Protein AF-A0A5E4SI99-F1 (afdb_monomer_lite)

Foldseek 3Di:
DWDPPDVPDTDDDPCVDPVDDDDDLVNLDVVVLADEQEPPRAQADPVRAGPVCSLCVVLVNNVDDQDDFPPVDDPNVRSVVRNVCCCPDPVVVVSVVSQQRYWYWAFDLLDLVCLCVVCVCQCPPPHPCPVPVVVVVVVSVVSNVSRCPVVPPDDGGIDIDGNVVSVVVSVLQLLQDDLQLLVLLQFQKFWFDDPNAIAIGGDDCDPQQSVLSVLQSVLLSVLCVVLVCRDLLSQLLLQLQQCVLQVNNNFQFPPDPPFLQPPQFFGASNGQGAPVLLLVLCVVVVCVVVQDPQLVVQSVVLVVVCVVPSVCSCVRNPCVSSVNDPVSVQLSVLRGLHDVVGDPSNSNNRNNSSSVLLVVLVLVVLSPDPWDKDKDWDWHWHPQDPVHNPPDTGTDIDIFIDTLSSVLSSCSSQPNVCRVPVPDDDGCVRRSRRSSQSSSLSSHQWFHQDPVGDSHHRGGPPTDGPVCDPPPPPD

Structure (mmCIF, N/CA/C/O backbone):
data_AF-A0A5E4SI99-F1
#
_entry.id   AF-A0A5E4SI99-F1
#
loop_
_atom_site.group_PDB
_atom_site.id
_atom_site.type_symbol
_atom_site.label_atom_id
_atom_site.label_alt_id
_atom_site.label_comp_id
_atom_site.label_asym_id
_atom_site.label_entity_id
_atom_site.label_seq_id
_atom_site.pdbx_PDB_ins_code
_atom_site.Cartn_x
_atom_site.Cartn_y
_atom_site.Cartn_z
_atom_site.occupancy
_atom_site.B_iso_or_equiv
_atom_site.auth_seq_id
_atom_site.auth_comp_id
_atom_site.auth_asym_id
_atom_site.auth_atom_id
_atom_site.pdbx_PDB_model_num
ATOM 1 N N . MET A 1 1 ? -15.880 9.706 -14.611 1.00 56.34 1 MET A N 1
ATOM 2 C CA . MET A 1 1 ? -16.897 8.633 -14.631 1.00 56.34 1 MET A CA 1
ATOM 3 C C . MET A 1 1 ? -18.238 9.304 -14.860 1.00 56.34 1 MET A C 1
ATOM 5 O O . MET A 1 1 ? -18.517 10.256 -14.142 1.00 56.34 1 MET A O 1
ATOM 9 N N . ALA A 1 2 ? -18.993 8.900 -15.881 1.00 74.38 2 ALA A N 1
ATOM 10 C CA . ALA A 1 2 ? -20.327 9.442 -16.121 1.00 74.38 2 ALA A CA 1
ATOM 11 C C . ALA A 1 2 ? -21.314 8.817 -15.119 1.00 74.38 2 ALA A C 1
ATOM 13 O O . ALA A 1 2 ? -21.260 7.611 -14.881 1.00 74.38 2 ALA A O 1
ATOM 14 N N . VAL A 1 3 ? -22.163 9.634 -14.501 1.00 81.94 3 VAL A N 1
ATOM 15 C CA . VAL A 1 3 ? -23.162 9.224 -13.508 1.00 81.94 3 VAL A CA 1
ATOM 16 C C . VAL A 1 3 ? -24.544 9.388 -14.124 1.00 81.94 3 VAL A C 1
ATOM 18 O O . VAL A 1 3 ? -24.869 10.451 -14.656 1.00 81.94 3 VAL A O 1
ATOM 21 N N . THR A 1 4 ? -25.355 8.336 -14.060 1.00 85.75 4 THR A N 1
ATOM 22 C CA . THR A 1 4 ? -26.768 8.401 -14.440 1.00 85.75 4 THR A CA 1
ATOM 23 C C . THR A 1 4 ? -27.537 9.094 -13.322 1.00 85.75 4 THR A C 1
ATOM 25 O O . THR A 1 4 ? -27.595 8.566 -12.214 1.00 85.75 4 THR A O 1
ATOM 28 N N . PHE A 1 5 ? -28.102 10.269 -13.593 1.00 86.00 5 PHE A N 1
ATOM 29 C CA . PHE A 1 5 ? -28.904 11.018 -12.612 1.00 86.00 5 PHE A CA 1
ATOM 30 C C . PHE A 1 5 ? -30.402 11.009 -12.943 1.00 86.00 5 PHE A C 1
ATOM 32 O O . PHE A 1 5 ? -31.220 11.258 -12.066 1.00 86.00 5 PHE A O 1
ATOM 39 N N . GLU A 1 6 ? -30.764 10.644 -14.176 1.00 86.19 6 GLU A N 1
ATOM 40 C CA . GLU A 1 6 ? -32.136 10.390 -14.624 1.00 86.19 6 GLU A CA 1
ATOM 41 C C . GLU A 1 6 ? -32.135 9.260 -15.672 1.00 86.19 6 GLU A C 1
ATOM 43 O O . GLU A 1 6 ? -31.111 9.043 -16.332 1.00 86.19 6 GLU A O 1
ATOM 48 N N . PRO A 1 7 ? -33.254 8.536 -15.873 1.00 88.56 7 PRO A N 1
ATOM 49 C CA . PRO A 1 7 ? -33.354 7.524 -16.922 1.00 88.56 7 PRO A CA 1
ATOM 50 C C . PRO A 1 7 ? -32.928 8.076 -18.290 1.00 88.56 7 PRO A C 1
ATOM 52 O O . PRO A 1 7 ? -33.477 9.059 -18.780 1.00 88.56 7 PRO A O 1
ATOM 55 N N . GLY A 1 8 ? -31.915 7.455 -18.897 1.00 90.69 8 GLY A N 1
ATOM 56 C CA . GLY A 1 8 ? -31.376 7.863 -20.199 1.00 90.69 8 GLY A CA 1
ATOM 57 C C . GLY A 1 8 ? -30.475 9.105 -20.191 1.00 90.69 8 GLY A C 1
ATOM 58 O O . GLY A 1 8 ? -29.928 9.437 -21.241 1.00 90.69 8 GLY A O 1
ATOM 59 N N . LYS A 1 9 ? -30.262 9.771 -19.046 1.00 88.88 9 LYS A N 1
ATOM 60 C CA . LYS A 1 9 ? -29.365 10.932 -18.936 1.00 88.88 9 LYS A CA 1
ATOM 61 C C . LYS A 1 9 ? -28.139 10.613 -18.093 1.00 88.88 9 LYS A C 1
ATOM 63 O O . LYS A 1 9 ? -28.236 10.143 -16.960 1.00 88.88 9 LYS A O 1
ATOM 68 N N . GLN A 1 10 ? -26.974 10.926 -18.647 1.00 90.06 10 GLN A N 1
ATOM 69 C CA . GLN A 1 10 ? -25.686 10.819 -17.974 1.00 90.06 10 GLN A CA 1
ATOM 70 C C . GLN A 1 10 ? -25.049 12.201 -17.853 1.00 90.06 10 GLN A C 1
ATOM 72 O O . GLN A 1 10 ? -25.151 13.022 -18.761 1.00 90.06 10 GLN A O 1
ATOM 77 N N . GLY A 1 11 ? -24.385 12.450 -16.730 1.00 86.50 11 GLY A N 1
ATOM 78 C CA . GLY A 1 11 ? -23.632 13.674 -16.477 1.00 86.50 11 GLY A CA 1
ATOM 79 C C . GLY A 1 11 ? -22.288 13.376 -15.828 1.00 86.50 11 GLY A C 1
ATOM 80 O O . GLY A 1 11 ? -21.990 12.237 -15.470 1.00 86.50 11 GLY A O 1
ATOM 81 N N . TYR A 1 12 ? -21.469 14.405 -15.659 1.00 83.81 12 TYR A N 1
ATOM 82 C CA . TYR A 1 12 ? -20.240 14.329 -14.876 1.00 83.81 12 TYR A CA 1
ATOM 83 C C . TYR A 1 12 ? -20.413 15.181 -13.625 1.00 83.81 12 TYR A C 1
ATOM 85 O O . TYR A 1 12 ? -20.911 16.301 -13.705 1.00 83.81 12 TYR A O 1
ATOM 93 N N . ILE A 1 13 ? -20.011 14.644 -12.475 1.00 79.75 13 ILE A N 1
ATOM 94 C CA . ILE A 1 13 ? -19.965 15.409 -11.229 1.00 79.75 13 ILE A CA 1
ATOM 95 C C . ILE A 1 13 ? -18.580 16.041 -11.136 1.00 79.75 13 ILE A C 1
ATOM 97 O O . ILE A 1 13 ? -17.573 15.328 -11.101 1.00 79.75 13 ILE A O 1
ATOM 101 N N . ASP A 1 14 ? -18.533 17.368 -11.093 1.00 82.75 14 ASP A N 1
ATOM 102 C CA . ASP A 1 14 ? -17.313 18.100 -10.781 1.00 82.75 14 ASP A CA 1
ATOM 103 C C . ASP A 1 14 ? -17.049 18.046 -9.274 1.00 82.75 14 ASP A C 1
ATOM 105 O O . ASP A 1 14 ? -17.564 18.860 -8.516 1.00 82.75 14 ASP A O 1
ATOM 109 N N . LEU A 1 15 ? -16.227 17.083 -8.847 1.00 81.44 15 LEU A N 1
ATOM 110 C CA . LEU A 1 15 ? -15.822 16.903 -7.447 1.00 81.44 15 LEU A CA 1
ATOM 111 C C . LEU A 1 15 ? -14.993 18.073 -6.878 1.00 81.44 15 LEU A C 1
ATOM 113 O O . LEU A 1 15 ? -14.707 18.085 -5.677 1.00 81.44 15 LEU A O 1
ATOM 117 N N . SER A 1 16 ? -14.560 19.017 -7.721 1.00 82.75 16 SER A N 1
ATOM 118 C CA . SER A 1 16 ? -13.830 20.215 -7.296 1.00 82.75 16 SER A CA 1
ATOM 119 C C . SER A 1 16 ? -14.740 21.379 -6.909 1.00 82.75 16 SER A C 1
ATOM 121 O O . SER A 1 16 ? -14.257 22.318 -6.286 1.00 82.75 16 SER A O 1
ATOM 123 N N . ASN A 1 17 ? -16.039 21.289 -7.203 1.00 87.25 17 ASN A N 1
ATOM 124 C CA . ASN A 1 17 ? -17.019 22.301 -6.834 1.00 87.25 17 ASN A CA 1
ATOM 125 C C . ASN A 1 17 ? -17.084 22.489 -5.305 1.00 87.25 17 ASN A C 1
ATOM 127 O O . ASN A 1 17 ? -17.250 21.518 -4.564 1.00 87.25 17 ASN A O 1
ATOM 131 N N . ASP A 1 18 ? -17.003 23.737 -4.839 1.00 88.19 18 ASP A N 1
ATOM 132 C CA . ASP A 1 18 ? -16.989 24.086 -3.410 1.00 88.19 18 ASP A CA 1
ATOM 133 C C . ASP A 1 18 ? -18.282 23.712 -2.664 1.00 88.19 18 ASP A C 1
ATOM 135 O O . ASP A 1 18 ? -18.266 23.544 -1.446 1.00 88.19 18 ASP A O 1
ATOM 139 N N . ALA A 1 19 ? -19.399 23.523 -3.376 1.00 89.38 19 ALA A N 1
ATOM 140 C CA . ALA A 1 19 ? -20.649 23.041 -2.789 1.00 89.38 19 ALA A CA 1
ATOM 141 C C . ALA A 1 19 ? -20.588 21.558 -2.373 1.00 89.38 19 ALA A C 1
ATOM 143 O O . ALA A 1 19 ? -21.457 21.082 -1.639 1.00 89.38 19 ALA A O 1
ATOM 144 N N . ILE A 1 20 ? -19.588 20.801 -2.841 1.00 86.56 20 ILE A N 1
ATOM 145 C CA . ILE A 1 20 ? -19.431 19.388 -2.496 1.00 86.56 20 ILE A CA 1
ATOM 146 C C . ILE A 1 20 ? -18.735 19.263 -1.144 1.00 86.56 20 ILE A C 1
ATOM 148 O O . ILE A 1 20 ? -17.537 19.514 -0.998 1.00 86.56 20 ILE A O 1
ATOM 152 N N . VAL A 1 21 ? -19.489 18.782 -0.157 1.00 87.44 21 VAL A N 1
ATOM 153 C CA . VAL A 1 21 ? -18.968 18.463 1.173 1.00 87.44 21 VAL A CA 1
ATOM 154 C C . VAL A 1 21 ? -18.082 17.220 1.093 1.00 87.44 21 VAL A C 1
ATOM 156 O O . VAL A 1 21 ? -18.522 16.138 0.699 1.00 87.44 21 VAL A O 1
ATOM 159 N N . LYS A 1 22 ? -16.817 17.371 1.488 1.00 85.25 22 LYS A N 1
ATOM 160 C CA . LYS A 1 22 ? -15.833 16.285 1.545 1.00 85.25 22 LYS A CA 1
ATOM 161 C C . LYS A 1 22 ? -15.785 15.760 2.972 1.00 85.25 22 LYS A C 1
ATOM 163 O O . LYS A 1 22 ? -15.339 16.466 3.868 1.00 85.25 22 LYS A O 1
ATOM 168 N N . LEU A 1 23 ? -16.258 14.534 3.160 1.00 86.00 23 LEU A N 1
ATOM 169 C CA . LEU A 1 23 ? -16.255 13.852 4.450 1.00 86.00 23 LEU A CA 1
ATOM 170 C C . LEU A 1 23 ? -15.197 12.751 4.455 1.00 86.00 23 LEU A C 1
ATOM 172 O O . LEU A 1 23 ? -14.901 12.132 3.431 1.00 86.00 23 LEU A O 1
ATOM 176 N N . SER A 1 24 ? -14.650 12.507 5.630 1.00 83.75 24 SER A N 1
ATOM 177 C CA . SER A 1 24 ? -13.758 11.410 5.957 1.00 83.75 24 SER A CA 1
ATOM 178 C C . SER A 1 24 ? -14.456 10.413 6.884 1.00 83.75 24 SER A C 1
ATOM 180 O O . SER A 1 24 ? -15.499 10.697 7.474 1.00 83.75 24 SER A O 1
ATOM 182 N N . ASP A 1 25 ? -13.836 9.251 7.078 1.00 81.12 25 ASP A N 1
ATOM 183 C CA . ASP A 1 25 ? -14.278 8.269 8.078 1.00 81.12 25 ASP A CA 1
ATOM 184 C C . ASP A 1 25 ? -14.281 8.849 9.514 1.00 81.12 25 ASP A C 1
ATOM 186 O O . ASP A 1 25 ? -14.981 8.338 10.386 1.00 81.12 25 ASP A O 1
ATOM 190 N N . ALA A 1 26 ? -13.537 9.937 9.770 1.00 82.19 26 ALA A N 1
ATOM 191 C CA . ALA A 1 26 ? -13.508 10.621 11.064 1.00 82.19 26 ALA A CA 1
ATOM 192 C C . ALA A 1 26 ? -14.711 11.556 11.297 1.00 82.19 26 ALA A C 1
ATOM 194 O O . ALA A 1 26 ? -14.928 11.993 12.427 1.00 82.19 26 ALA A O 1
ATOM 195 N N . ASP A 1 27 ? -15.502 11.840 10.258 1.00 86.06 27 ASP A N 1
ATOM 196 C CA . ASP A 1 27 ? -16.696 12.687 10.350 1.00 86.06 27 ASP A CA 1
ATOM 197 C C . ASP A 1 27 ? -17.957 11.892 10.724 1.00 86.06 27 ASP A C 1
ATOM 199 O O . ASP A 1 27 ? -19.006 12.480 10.978 1.00 86.06 27 ASP A O 1
ATOM 203 N N . PHE A 1 28 ? -17.861 10.557 10.776 1.00 87.19 28 PHE A N 1
ATOM 204 C CA . PHE A 1 28 ? -18.950 9.640 11.135 1.00 87.19 28 PHE A CA 1
ATOM 205 C C . PHE A 1 28 ? -20.286 9.954 10.429 1.00 87.19 28 PHE A C 1
ATOM 207 O O . PHE A 1 28 ? -21.311 10.142 11.091 1.00 87.19 28 PHE A O 1
ATOM 214 N N . PRO A 1 29 ? -20.309 10.018 9.083 1.00 86.38 29 PRO A N 1
ATOM 215 C CA . PRO A 1 29 ? -21.502 10.420 8.352 1.00 86.38 29 PRO A CA 1
ATOM 216 C C . PRO A 1 29 ? -22.677 9.466 8.566 1.00 86.38 29 PRO A C 1
ATOM 218 O O . PRO A 1 29 ? -22.523 8.241 8.507 1.00 86.38 29 PRO A O 1
ATOM 221 N N . SER A 1 30 ? -23.880 10.029 8.701 1.00 83.50 30 SER A N 1
ATOM 222 C CA . SER A 1 30 ? -25.098 9.266 8.995 1.00 83.50 30 SER A CA 1
ATOM 223 C C . SER A 1 30 ? -25.461 8.220 7.944 1.00 83.50 30 SER A C 1
ATOM 225 O O . SER A 1 30 ? -25.942 7.136 8.273 1.00 83.50 30 SER A O 1
ATOM 227 N N . PHE A 1 31 ? -25.132 8.483 6.679 1.00 83.38 31 PHE A N 1
ATOM 228 C CA . PHE A 1 31 ? -25.323 7.534 5.582 1.00 83.38 31 PHE A CA 1
ATOM 229 C C . PHE A 1 31 ? -24.364 6.326 5.632 1.00 83.38 31 PHE A C 1
ATOM 231 O O . PHE A 1 31 ? -24.532 5.387 4.859 1.00 83.38 31 PHE A O 1
ATOM 238 N N . THR A 1 32 ? -23.378 6.314 6.541 1.00 82.00 32 THR A N 1
ATOM 239 C CA . THR A 1 32 ? -22.450 5.184 6.771 1.00 82.00 32 THR A CA 1
ATOM 240 C C . THR A 1 32 ? -22.740 4.408 8.057 1.00 82.00 32 THR A C 1
ATOM 242 O O . THR A 1 32 ? -21.857 3.743 8.599 1.00 82.00 32 THR A O 1
ATOM 245 N N . HIS A 1 33 ? -23.997 4.451 8.513 1.00 84.50 33 HIS A N 1
ATOM 246 C CA . HIS A 1 33 ? -24.522 3.775 9.708 1.00 84.50 33 HIS A CA 1
ATOM 247 C C . HIS A 1 33 ? -24.153 4.413 11.052 1.00 84.50 33 HIS A C 1
ATOM 249 O O . HIS A 1 33 ? -24.565 3.892 12.085 1.00 84.50 33 HIS A O 1
ATOM 255 N N . TRP A 1 34 ? -23.409 5.520 11.067 1.00 91.56 34 TRP A N 1
ATOM 256 C CA . TRP A 1 34 ? -23.101 6.231 12.305 1.00 91.56 34 TRP A CA 1
ATOM 257 C C . TRP A 1 34 ? -24.245 7.162 12.719 1.00 91.56 34 TRP A C 1
ATOM 259 O O . TRP A 1 34 ? -24.844 7.826 11.884 1.00 91.56 34 TRP A O 1
ATOM 269 N N . ARG A 1 35 ? -24.567 7.253 14.007 1.00 90.69 35 ARG A N 1
ATOM 270 C CA . ARG A 1 35 ? -25.571 8.199 14.509 1.00 90.69 35 ARG A CA 1
ATOM 271 C C . ARG A 1 35 ? -25.126 8.782 15.835 1.00 90.69 35 ARG A C 1
ATOM 273 O O . ARG A 1 35 ? -25.017 8.059 16.821 1.00 90.69 35 ARG A O 1
ATOM 280 N N . THR A 1 36 ? -24.909 10.089 15.868 1.00 89.00 36 THR A N 1
ATOM 281 C CA . THR A 1 36 ? -24.591 10.788 17.113 1.00 89.00 36 THR A CA 1
ATOM 282 C C . THR A 1 36 ? -25.842 10.932 17.970 1.00 89.00 36 THR A C 1
ATOM 284 O O . THR A 1 36 ? -26.867 11.413 17.490 1.00 89.00 36 THR A O 1
ATOM 287 N N . ILE A 1 37 ? -25.748 10.516 19.232 1.00 87.19 37 ILE A N 1
ATOM 288 C CA . ILE A 1 37 ? -26.788 10.671 20.249 1.00 87.19 37 ILE A CA 1
ATOM 289 C C . ILE A 1 37 ? -26.203 11.511 21.378 1.00 87.19 37 ILE A C 1
ATOM 291 O O . ILE A 1 37 ? -25.378 11.017 22.142 1.00 87.19 37 ILE A O 1
ATOM 295 N N . SER A 1 38 ? -26.611 12.772 21.484 1.00 82.81 38 SER A N 1
ATOM 296 C CA . SER A 1 38 ? -26.180 13.640 22.582 1.00 82.81 38 SER A CA 1
ATOM 297 C C . SER A 1 38 ? -27.016 13.403 23.839 1.00 82.81 38 SER A C 1
ATOM 299 O O . SER A 1 38 ? -28.192 13.044 23.769 1.00 82.81 38 SER A O 1
ATOM 301 N N . GLU A 1 39 ? -26.406 13.618 25.003 1.00 71.19 39 GLU A N 1
ATOM 302 C CA . GLU A 1 39 ? -27.085 13.572 26.300 1.00 71.19 39 GLU A CA 1
ATOM 303 C C . GLU A 1 39 ? -28.378 14.410 26.294 1.00 71.19 39 GLU A C 1
ATOM 305 O O . GLU A 1 39 ? -28.383 15.543 25.806 1.00 71.19 39 GLU A O 1
ATOM 310 N N . GLY A 1 40 ? -29.466 13.827 26.810 1.00 69.88 40 GLY A N 1
ATOM 311 C CA . GLY A 1 40 ? -30.825 14.383 26.765 1.00 69.88 40 GLY A CA 1
ATOM 312 C C . GLY A 1 40 ? -31.644 13.989 25.527 1.00 69.88 40 GLY A C 1
ATOM 313 O O . GLY A 1 40 ? -32.863 14.094 25.556 1.00 69.88 40 GLY A O 1
ATOM 314 N N . ALA A 1 41 ? -31.002 13.485 24.468 1.00 74.00 41 ALA A N 1
ATOM 315 C CA . ALA A 1 41 ? -31.654 12.950 23.265 1.00 74.00 41 ALA A CA 1
ATOM 316 C C . ALA A 1 41 ? -31.535 11.414 23.150 1.00 74.00 41 ALA A C 1
ATOM 318 O O . ALA A 1 41 ? -31.816 10.836 22.097 1.00 74.00 41 ALA A O 1
ATOM 319 N N . GLY A 1 42 ? -31.049 10.764 24.212 1.00 70.94 42 GLY A N 1
ATOM 320 C CA . GLY A 1 42 ? -30.937 9.311 24.327 1.00 70.94 42 GLY A CA 1
ATOM 321 C C . GLY A 1 42 ? -32.152 8.685 25.016 1.00 70.94 42 GLY A C 1
ATOM 322 O O . GLY A 1 42 ? -32.957 9.401 25.601 1.00 70.94 42 GLY A O 1
ATOM 323 N N . PRO A 1 43 ? -32.262 7.348 25.014 1.00 70.94 43 PRO A N 1
ATOM 324 C CA . PRO A 1 43 ? -33.420 6.628 25.537 1.00 70.94 43 PRO A CA 1
ATOM 325 C C . PRO A 1 43 ? -33.360 6.492 27.063 1.00 70.94 43 PRO A C 1
ATOM 327 O O . PRO A 1 43 ? -33.677 5.434 27.591 1.00 70.94 43 PRO A O 1
ATOM 330 N N . PHE A 1 44 ? -32.856 7.493 27.778 1.00 70.69 44 PHE A N 1
ATOM 331 C CA . PHE A 1 44 ? -32.712 7.450 29.230 1.00 70.69 44 PHE A CA 1
ATOM 332 C C . PHE A 1 44 ? -33.731 8.395 29.855 1.00 70.69 44 PHE A C 1
ATOM 334 O O . PHE A 1 44 ? -33.826 9.556 29.461 1.00 70.69 44 PHE A O 1
ATOM 341 N N . ASN A 1 45 ? -34.503 7.889 30.813 1.00 65.06 45 ASN A N 1
ATOM 342 C CA . ASN A 1 45 ? -35.516 8.664 31.512 1.00 65.06 45 ASN A CA 1
ATOM 343 C C . ASN A 1 45 ? -34.890 9.632 32.538 1.00 65.06 45 ASN A C 1
ATOM 345 O O . ASN A 1 45 ? -33.671 9.674 32.744 1.00 65.06 45 ASN A O 1
ATOM 349 N N . SER A 1 46 ? -35.753 10.389 33.222 1.00 58.09 46 SER A N 1
ATOM 350 C CA . SER A 1 46 ? -35.385 11.317 34.295 1.00 58.09 46 SER A CA 1
ATOM 351 C C . SER A 1 46 ? -34.642 10.671 35.451 1.00 58.09 46 SER A C 1
ATOM 353 O O . SER A 1 46 ? -34.102 11.419 36.245 1.00 58.09 46 SER A O 1
ATOM 355 N N . ASP A 1 47 ? -34.536 9.345 35.535 1.00 58.22 47 ASP A N 1
ATOM 356 C CA . ASP A 1 47 ? -33.904 8.615 36.641 1.00 58.22 47 ASP A CA 1
ATOM 357 C C . ASP A 1 47 ? -32.594 7.947 36.178 1.00 58.22 47 ASP A C 1
ATOM 359 O O . ASP A 1 47 ? -31.893 7.309 36.953 1.00 58.22 47 ASP A O 1
ATOM 363 N N . GLY A 1 48 ? -32.213 8.136 34.905 1.00 61.81 48 GLY A N 1
ATOM 364 C CA . GLY A 1 48 ? -31.020 7.532 34.301 1.00 61.81 48 GLY A CA 1
ATOM 365 C C . GLY A 1 48 ? -31.214 6.082 33.844 1.00 61.81 48 GLY A C 1
ATOM 366 O O . GLY A 1 48 ? -30.255 5.452 33.396 1.00 61.81 48 GLY A O 1
ATOM 367 N N . LEU A 1 49 ? -32.438 5.552 33.916 1.00 66.19 49 LEU A N 1
ATOM 368 C CA . LEU A 1 49 ? -32.788 4.222 33.425 1.00 66.19 49 LEU A CA 1
ATOM 369 C C . LEU A 1 49 ? -33.146 4.270 31.944 1.00 66.19 49 LEU A C 1
ATOM 371 O O . LEU A 1 49 ? -33.725 5.239 31.459 1.00 66.19 49 LEU A O 1
ATOM 375 N N . CYS A 1 50 ? -32.823 3.201 31.215 1.00 73.19 50 CYS A N 1
ATOM 376 C CA . CYS A 1 50 ? -33.193 3.108 29.809 1.00 73.19 50 CYS A CA 1
ATOM 377 C C . CYS A 1 50 ? -34.714 2.915 29.664 1.00 73.19 50 CYS A C 1
ATOM 379 O O . CYS A 1 50 ? -35.265 1.899 30.090 1.00 73.19 50 CYS A O 1
ATOM 381 N N . ASP A 1 51 ? -35.377 3.881 29.036 1.00 80.31 51 ASP A N 1
ATOM 382 C CA . ASP A 1 51 ? -36.746 3.786 28.551 1.00 80.31 51 ASP A CA 1
ATOM 383 C C . ASP A 1 51 ? -36.762 2.975 27.251 1.00 80.31 51 ASP A C 1
ATOM 385 O O . ASP A 1 51 ? -36.276 3.398 26.195 1.00 80.31 51 ASP A O 1
ATOM 389 N N . ILE A 1 52 ? -37.329 1.774 27.338 1.00 81.06 52 ILE A N 1
ATOM 390 C CA . ILE A 1 52 ? -37.361 0.849 26.214 1.00 81.06 52 ILE A CA 1
ATOM 391 C C . ILE A 1 52 ? -38.257 1.326 25.064 1.00 81.06 52 ILE A C 1
ATOM 393 O O . ILE A 1 52 ? -37.975 1.010 23.910 1.00 81.06 52 ILE A O 1
ATOM 397 N N . GLU A 1 53 ? -39.312 2.091 25.333 1.00 82.56 53 GLU A N 1
ATOM 398 C CA . GLU A 1 53 ? -40.228 2.548 24.286 1.00 82.56 53 GLU A CA 1
ATOM 399 C C . GLU A 1 53 ? -39.609 3.722 23.518 1.00 82.56 53 GLU A C 1
ATOM 401 O O . GLU A 1 53 ? -39.689 3.777 22.286 1.00 82.56 53 GLU A O 1
ATOM 406 N N . GLN A 1 54 ? -38.860 4.589 24.209 1.00 82.38 54 GLN A N 1
ATOM 407 C CA . GLN A 1 54 ? -37.996 5.571 23.547 1.00 82.38 54 GLN A CA 1
ATOM 408 C C . GLN A 1 54 ? -36.898 4.891 22.727 1.00 82.38 54 GLN A C 1
ATOM 410 O O . GLN A 1 54 ? -36.678 5.268 21.575 1.00 82.38 54 GLN A O 1
ATOM 415 N N . LEU A 1 55 ? -36.251 3.851 23.265 1.00 85.56 55 LEU A N 1
ATOM 416 C CA . LEU A 1 55 ? -35.240 3.083 22.535 1.00 85.56 55 LEU A CA 1
ATOM 417 C C . LEU A 1 55 ? -35.812 2.474 21.244 1.00 85.56 55 LEU A C 1
ATOM 419 O O . LEU A 1 55 ? -35.217 2.632 20.178 1.00 85.56 55 LEU A O 1
ATOM 423 N N . LYS A 1 56 ? -36.975 1.817 21.317 1.00 86.19 56 LYS A N 1
ATOM 424 C CA . LYS A 1 56 ? -37.686 1.261 20.152 1.00 86.19 56 LYS A CA 1
ATOM 425 C C . LYS A 1 56 ? -38.016 2.334 19.122 1.00 86.19 56 LYS A C 1
ATOM 427 O O . LYS A 1 56 ? -37.727 2.159 17.940 1.00 86.19 56 LYS A O 1
ATOM 432 N N . THR A 1 57 ? -38.555 3.465 19.572 1.00 85.56 57 THR A N 1
ATOM 433 C CA . THR A 1 57 ? -38.887 4.605 18.706 1.00 85.56 57 THR A CA 1
ATOM 434 C C . THR A 1 57 ? -37.645 5.133 17.992 1.00 85.56 57 THR A C 1
ATOM 436 O O . THR A 1 57 ? -37.656 5.320 16.776 1.00 85.56 57 THR A O 1
ATOM 439 N N . MET A 1 58 ? -36.534 5.305 18.716 1.00 84.12 58 MET A N 1
ATOM 440 C CA . MET A 1 58 ? -35.264 5.754 18.143 1.00 84.12 58 MET A CA 1
ATOM 441 C C . MET A 1 58 ? -34.723 4.799 17.076 1.00 84.12 58 MET A C 1
ATOM 443 O O . MET A 1 58 ? -34.091 5.262 16.125 1.00 84.12 58 MET A O 1
ATOM 447 N N . LEU A 1 59 ? -34.950 3.496 17.234 1.00 86.56 59 LEU A N 1
ATOM 448 C CA . LEU A 1 59 ? -34.503 2.444 16.317 1.00 86.56 59 LEU A CA 1
ATOM 449 C C . LEU A 1 59 ? -35.492 2.171 15.170 1.00 86.56 59 LEU A C 1
ATOM 451 O O . LEU A 1 59 ? -35.198 1.362 14.292 1.00 86.56 59 LEU A O 1
ATOM 455 N N . GLY A 1 60 ? -36.655 2.834 15.162 1.00 83.31 60 GLY A N 1
ATOM 456 C CA . GLY A 1 60 ? -37.714 2.579 14.186 1.00 83.31 60 GLY A CA 1
ATOM 457 C C . GLY A 1 60 ? -38.420 1.229 14.369 1.00 83.31 60 GLY A C 1
ATOM 458 O O . GLY A 1 60 ? -39.063 0.762 13.435 1.00 83.31 60 GLY A O 1
ATOM 459 N N . ASP A 1 61 ? -38.326 0.617 15.555 1.00 80.56 61 ASP A N 1
ATOM 460 C CA . ASP A 1 61 ? -38.972 -0.658 15.919 1.00 80.56 61 ASP A CA 1
ATOM 461 C C . ASP A 1 61 ? -40.197 -0.422 16.829 1.00 80.56 61 ASP A C 1
ATOM 463 O O . ASP A 1 61 ? -40.416 -1.091 17.840 1.00 80.56 61 ASP A O 1
ATOM 467 N N . ALA A 1 62 ? -40.998 0.596 16.497 1.00 63.03 62 ALA A N 1
ATOM 468 C CA . ALA A 1 62 ? -42.162 1.008 17.291 1.00 63.03 62 ALA A CA 1
ATOM 469 C C . ALA A 1 62 ? -43.300 -0.039 17.308 1.00 63.03 62 ALA A C 1
ATOM 471 O O . ALA A 1 62 ? -44.176 0.026 18.164 1.00 63.03 62 ALA A O 1
ATOM 472 N N . ASN A 1 63 ? -43.271 -1.021 16.397 1.00 61.44 63 ASN A N 1
ATOM 473 C CA . ASN A 1 63 ? -44.260 -2.102 16.303 1.00 61.44 63 ASN A CA 1
ATOM 474 C C . ASN A 1 63 ? -43.842 -3.379 17.061 1.00 61.44 63 ASN A C 1
ATOM 476 O O . ASN A 1 63 ? -44.538 -4.393 16.981 1.00 61.44 63 ASN A O 1
ATOM 480 N N . ALA A 1 64 ? -42.717 -3.368 17.785 1.00 61.66 64 ALA A N 1
ATOM 481 C CA . ALA A 1 64 ? -42.304 -4.503 18.600 1.00 61.66 64 ALA A CA 1
ATOM 482 C C . ALA A 1 64 ? -43.286 -4.741 19.756 1.00 61.66 64 ALA A C 1
ATOM 484 O O . ALA A 1 64 ? -43.433 -3.894 20.645 1.00 61.66 64 ALA A O 1
ATOM 485 N N . SER A 1 65 ? -43.896 -5.932 19.765 1.00 59.25 65 SER A N 1
ATOM 486 C CA . SER A 1 65 ? -44.793 -6.423 20.813 1.00 59.25 65 SER A CA 1
ATOM 487 C C . SER A 1 65 ? -44.240 -6.148 22.215 1.00 59.25 65 SER A C 1
ATOM 489 O O . SER A 1 65 ? -43.039 -6.271 22.484 1.00 59.25 65 SER A O 1
ATOM 491 N N . SER A 1 66 ? -45.121 -5.726 23.122 1.00 58.00 66 SER A N 1
ATOM 492 C CA . SER A 1 66 ? -44.765 -5.485 24.515 1.00 58.00 66 SER A CA 1
ATOM 493 C C . SER A 1 66 ? -44.310 -6.794 25.158 1.00 58.00 66 SER A C 1
ATOM 495 O O . SER A 1 66 ? -45.045 -7.776 25.215 1.00 58.00 66 SER A O 1
ATOM 497 N N . THR A 1 67 ? -43.074 -6.826 25.651 1.00 59.38 67 THR A N 1
ATOM 498 C CA . THR A 1 67 ? -42.641 -7.903 26.542 1.00 59.38 67 THR A CA 1
ATOM 499 C C . THR A 1 67 ? -43.386 -7.731 27.865 1.00 59.38 67 THR A C 1
ATOM 501 O O . THR A 1 67 ? -43.319 -6.653 28.466 1.00 59.38 67 THR A O 1
ATOM 504 N N . SER A 1 68 ? -44.119 -8.759 28.297 1.00 58.50 68 SER A N 1
ATOM 505 C CA . SER A 1 68 ? -44.858 -8.755 29.563 1.00 58.50 68 SER A CA 1
ATOM 506 C C . SER A 1 68 ? -43.908 -8.552 30.745 1.00 58.50 68 SER A C 1
ATOM 508 O O . SER A 1 68 ? -42.810 -9.115 30.769 1.00 58.50 68 SER A O 1
ATOM 510 N N . LEU A 1 69 ? -44.330 -7.742 31.717 1.00 60.44 69 LEU A N 1
ATOM 511 C CA . LEU A 1 69 ? -43.599 -7.565 32.967 1.00 60.44 69 LEU A CA 1
ATOM 512 C C . LEU A 1 69 ? -43.703 -8.851 33.794 1.00 60.44 69 LEU A C 1
ATOM 514 O O . LEU A 1 69 ? -44.761 -9.468 33.870 1.00 60.44 69 LEU A O 1
ATOM 518 N N . ASP A 1 70 ? -42.585 -9.259 34.382 1.00 63.66 70 ASP A N 1
ATOM 519 C CA . ASP A 1 70 ? -42.570 -10.307 35.394 1.00 63.66 70 ASP A CA 1
ATOM 520 C C . ASP A 1 70 ? -42.910 -9.645 36.729 1.00 63.66 70 ASP A C 1
ATOM 522 O O . ASP A 1 70 ? -42.061 -8.988 37.328 1.00 63.66 70 ASP A O 1
ATOM 526 N N . GLU A 1 71 ? -44.170 -9.760 37.149 1.00 64.50 71 GLU A N 1
ATOM 527 C CA . GLU A 1 71 ? -44.714 -9.098 38.345 1.00 64.50 71 GLU A CA 1
ATOM 528 C C . GLU A 1 71 ? -44.061 -9.585 39.652 1.00 64.50 71 GLU A C 1
ATOM 530 O O . GLU A 1 71 ? -44.269 -8.991 40.706 1.00 64.50 71 GLU A O 1
ATOM 535 N N . SER A 1 72 ? -43.256 -10.654 39.591 1.00 71.75 72 SER A N 1
ATOM 536 C CA . SER A 1 72 ? -42.510 -11.185 40.740 1.00 71.75 72 SER A CA 1
ATOM 537 C C . SER A 1 72 ? -41.189 -10.457 41.020 1.00 71.75 72 SER A C 1
ATOM 539 O O . SER A 1 72 ? -40.598 -10.647 42.084 1.00 71.75 72 SER A O 1
ATOM 541 N N . LEU A 1 73 ? -40.714 -9.636 40.079 1.00 73.88 73 LEU A N 1
ATOM 542 C CA . LEU A 1 73 ? -39.476 -8.872 40.199 1.00 73.88 73 LEU A CA 1
ATOM 543 C C . LEU A 1 73 ? -39.746 -7.454 40.706 1.00 73.88 73 LEU A C 1
ATOM 545 O O . LEU A 1 73 ? -40.781 -6.863 40.400 1.00 73.88 73 LEU A O 1
ATOM 549 N N . ASP A 1 74 ? -38.777 -6.875 41.420 1.00 80.75 74 ASP A N 1
ATOM 550 C CA . ASP A 1 74 ? -38.801 -5.436 41.675 1.00 80.75 74 ASP A CA 1
ATOM 551 C C . ASP A 1 74 ? -38.766 -4.645 40.355 1.00 80.75 74 ASP A C 1
ATOM 553 O O . ASP A 1 74 ? -38.337 -5.136 39.303 1.00 80.75 74 ASP A O 1
ATOM 557 N N . GLU A 1 75 ? -39.244 -3.403 40.403 1.00 74.44 75 GLU A N 1
ATOM 558 C CA . GLU A 1 75 ? -39.445 -2.578 39.213 1.00 74.44 75 GLU A CA 1
ATOM 559 C C . GLU A 1 75 ? -38.156 -2.391 38.389 1.00 74.44 75 GLU A C 1
ATOM 561 O O . GLU A 1 75 ? -38.191 -2.404 37.154 1.00 74.44 75 GLU A O 1
ATOM 566 N N . LEU A 1 76 ? -37.003 -2.265 39.054 1.00 74.69 76 LEU A N 1
ATOM 567 C CA . LEU A 1 76 ? -35.708 -2.085 38.402 1.00 74.69 76 LEU A CA 1
ATOM 568 C C . LEU A 1 76 ? -35.264 -3.369 37.688 1.00 74.69 76 LEU A C 1
ATOM 570 O O . LEU A 1 76 ? -34.850 -3.333 36.524 1.00 74.69 76 LEU A O 1
ATOM 574 N N . ALA A 1 77 ? -35.376 -4.513 38.361 1.00 78.06 77 ALA A N 1
ATOM 575 C CA . ALA A 1 77 ? -35.070 -5.823 37.805 1.00 78.06 77 ALA A CA 1
ATOM 576 C C . ALA A 1 77 ? -35.998 -6.165 36.628 1.00 78.06 77 ALA A C 1
ATOM 578 O O . ALA A 1 77 ? -35.525 -6.643 35.592 1.00 78.06 77 ALA A O 1
ATOM 579 N N . ALA A 1 78 ? -37.292 -5.849 36.733 1.00 77.19 78 ALA A N 1
ATOM 580 C CA . ALA A 1 78 ? -38.265 -6.026 35.659 1.00 77.19 78 ALA A CA 1
ATOM 581 C C . ALA A 1 78 ? -37.933 -5.162 34.425 1.00 77.19 78 ALA A C 1
ATOM 583 O O . ALA A 1 78 ? -37.909 -5.675 33.299 1.00 77.19 78 ALA A O 1
ATOM 584 N N . LYS A 1 79 ? -37.595 -3.874 34.614 1.00 75.44 79 LYS A N 1
ATOM 585 C CA . LYS A 1 79 ? -37.164 -2.969 33.527 1.00 75.44 79 LYS A CA 1
ATOM 586 C C . LYS A 1 79 ? -35.885 -3.466 32.843 1.00 75.44 79 LYS A C 1
ATOM 588 O O . LYS A 1 79 ? -35.839 -3.553 31.613 1.00 75.44 79 LYS A O 1
ATOM 593 N N . ASN A 1 80 ? -34.877 -3.875 33.616 1.00 79.75 80 ASN A N 1
ATOM 594 C CA . ASN A 1 80 ? -33.625 -4.420 33.080 1.00 79.75 80 ASN A CA 1
ATOM 595 C C . ASN A 1 80 ? -33.843 -5.721 32.292 1.00 79.75 80 ASN A C 1
ATOM 597 O O . ASN A 1 80 ? -33.290 -5.889 31.200 1.00 79.75 80 ASN A O 1
ATOM 601 N N . LYS A 1 81 ? -34.686 -6.629 32.801 1.00 82.00 81 LYS A N 1
ATOM 602 C CA . LYS A 1 81 ? -35.049 -7.878 32.113 1.00 82.00 81 LYS A CA 1
ATOM 603 C C . LYS A 1 81 ? -35.730 -7.596 30.773 1.00 82.00 81 LYS A C 1
ATOM 605 O O . LYS A 1 81 ? -35.420 -8.265 29.790 1.00 82.00 81 LYS A O 1
ATOM 610 N N . ARG A 1 82 ? -36.582 -6.569 30.700 1.00 81.00 82 ARG A N 1
ATOM 611 C CA . ARG A 1 82 ? -37.275 -6.154 29.472 1.00 81.00 82 ARG A CA 1
ATOM 612 C C . ARG A 1 82 ? -36.317 -5.625 28.400 1.00 81.00 82 ARG A C 1
ATOM 614 O O . ARG A 1 82 ? -36.378 -6.077 27.258 1.00 81.00 82 ARG A O 1
ATOM 621 N N . VAL A 1 83 ? -35.398 -4.727 28.766 1.00 83.94 83 VAL A N 1
ATOM 622 C CA . VAL A 1 83 ? -34.353 -4.232 27.845 1.00 83.94 83 VAL A CA 1
ATOM 623 C C . VAL A 1 83 ? -33.475 -5.388 27.366 1.00 83.94 83 VAL A C 1
ATOM 625 O O . VAL A 1 83 ? -33.224 -5.523 26.170 1.00 83.94 83 VAL A O 1
ATOM 628 N N . SER A 1 84 ? -33.062 -6.267 28.283 1.00 85.12 84 SER A N 1
ATOM 629 C CA . SER A 1 84 ? -32.255 -7.443 27.953 1.00 85.12 84 SER A CA 1
ATOM 630 C C . SER A 1 84 ? -32.972 -8.391 26.986 1.00 85.12 84 SER A C 1
ATOM 632 O O . SER A 1 84 ? -32.375 -8.808 25.996 1.00 85.12 84 SER A O 1
ATOM 634 N N . ALA A 1 85 ? -34.252 -8.697 27.217 1.00 84.94 85 ALA A N 1
ATOM 635 C CA . ALA A 1 85 ? -35.042 -9.561 26.340 1.00 84.94 85 ALA A CA 1
ATOM 636 C C . ALA A 1 85 ? -35.159 -8.979 24.923 1.00 84.94 85 ALA A C 1
ATOM 638 O O . ALA A 1 85 ? -34.914 -9.681 23.947 1.00 84.94 85 ALA A O 1
ATOM 639 N N . TYR A 1 86 ? -35.445 -7.680 24.811 1.00 86.19 86 TYR A N 1
ATOM 640 C CA . TYR A 1 86 ? -35.525 -6.989 23.525 1.00 86.19 86 TYR A CA 1
ATOM 641 C C . TYR A 1 86 ? -34.194 -7.001 22.760 1.00 86.19 86 TYR A C 1
ATOM 643 O O . TYR A 1 86 ? -34.166 -7.300 21.567 1.00 86.19 86 TYR A O 1
ATOM 651 N N . LEU A 1 87 ? -33.078 -6.721 23.443 1.00 87.19 87 LEU A N 1
ATOM 652 C CA . LEU A 1 87 ? -31.753 -6.703 22.819 1.00 87.19 87 LEU A CA 1
ATOM 653 C C . LEU A 1 87 ? -31.261 -8.102 22.431 1.00 87.19 87 LEU A C 1
ATOM 655 O O . LEU A 1 87 ? -30.554 -8.237 21.429 1.00 87.19 87 LEU A O 1
ATOM 659 N N . ASN A 1 88 ? -31.610 -9.131 23.205 1.00 87.06 88 ASN A N 1
ATOM 660 C CA . ASN A 1 88 ? -31.160 -10.507 22.990 1.00 87.06 88 ASN A CA 1
ATOM 661 C C . ASN A 1 88 ? -32.087 -11.335 22.094 1.00 87.06 88 ASN A C 1
ATOM 663 O O . ASN A 1 88 ? -31.730 -12.463 21.759 1.00 87.06 88 ASN A O 1
ATOM 667 N N . ASP A 1 89 ? -33.217 -10.780 21.654 1.00 85.50 89 ASP A N 1
ATOM 668 C CA . ASP A 1 89 ? -34.110 -11.450 20.713 1.00 85.50 89 ASP A CA 1
ATOM 669 C C . ASP A 1 89 ? -33.356 -11.801 19.401 1.00 85.50 89 ASP A C 1
ATOM 671 O O . ASP A 1 89 ? -32.743 -10.915 18.774 1.00 85.50 89 ASP A O 1
ATOM 675 N N . PRO A 1 90 ? -33.332 -13.085 18.986 1.00 85.38 90 PRO A N 1
ATOM 676 C CA . PRO A 1 90 ? -32.722 -13.514 17.730 1.00 85.38 90 PRO A CA 1
ATOM 677 C C . PRO A 1 90 ? -33.277 -12.790 16.496 1.00 85.38 90 PRO A C 1
ATOM 679 O O . PRO A 1 90 ? -32.489 -12.428 15.615 1.00 85.38 90 PRO A O 1
ATOM 682 N N . ASP A 1 91 ? -34.578 -12.493 16.471 1.00 85.75 91 ASP A N 1
ATOM 683 C CA . ASP A 1 91 ? -35.271 -11.854 15.345 1.00 85.75 91 ASP A CA 1
ATOM 684 C C . ASP A 1 91 ? -34.940 -10.352 15.245 1.00 85.75 91 ASP A C 1
ATOM 686 O O . ASP A 1 91 ? -35.046 -9.731 14.184 1.00 85.75 91 ASP A O 1
ATOM 690 N N . ARG A 1 92 ? -34.417 -9.760 16.328 1.00 85.62 92 ARG A N 1
ATOM 691 C CA . ARG A 1 92 ? -33.995 -8.347 16.400 1.00 85.62 92 ARG A CA 1
ATOM 692 C C . ARG A 1 92 ? -32.494 -8.146 16.236 1.00 85.62 92 ARG A C 1
ATOM 694 O O . ARG A 1 92 ? -31.907 -7.193 16.749 1.00 85.62 92 ARG A O 1
ATOM 701 N N . ARG A 1 93 ? -31.825 -9.008 15.467 1.00 87.31 93 ARG A N 1
ATOM 702 C CA . ARG A 1 93 ? -30.394 -8.832 15.159 1.00 87.31 93 ARG A CA 1
ATOM 703 C C . ARG A 1 93 ? -30.071 -7.452 14.567 1.00 87.31 93 ARG A C 1
ATOM 705 O O . ARG A 1 93 ? -29.049 -6.867 14.928 1.00 87.31 93 ARG A O 1
ATOM 712 N N . HIS A 1 94 ? -30.949 -6.924 13.717 1.00 85.88 94 HIS A N 1
ATOM 713 C CA . HIS A 1 94 ? -30.796 -5.613 13.083 1.00 85.88 94 HIS A CA 1
ATOM 714 C C . HIS A 1 94 ? -30.739 -4.457 14.105 1.00 85.88 94 HIS A C 1
ATOM 716 O O . HIS A 1 94 ? -29.963 -3.523 13.916 1.00 85.88 94 HIS A O 1
ATOM 722 N N . VAL A 1 95 ? -31.462 -4.549 15.232 1.00 88.69 95 VAL A N 1
ATOM 723 C CA . VAL A 1 95 ? -31.395 -3.575 16.341 1.00 88.69 95 VAL A CA 1
ATOM 724 C C . VAL A 1 95 ? -29.985 -3.515 16.922 1.00 88.69 95 VAL A C 1
ATOM 726 O O . VAL A 1 95 ? -29.395 -2.441 17.045 1.00 88.69 95 VAL A O 1
ATOM 729 N N . ARG A 1 96 ? -29.396 -4.678 17.230 1.00 88.50 96 ARG A N 1
ATOM 730 C CA . ARG A 1 96 ? -28.019 -4.748 17.745 1.00 88.50 96 ARG A CA 1
ATOM 731 C C . ARG A 1 96 ? -27.004 -4.209 16.740 1.00 88.50 96 ARG A C 1
ATOM 733 O O . ARG A 1 96 ? -25.969 -3.686 17.144 1.00 88.50 96 ARG A O 1
ATOM 740 N N . GLU A 1 97 ? -27.254 -4.368 15.445 1.00 88.69 97 GLU A N 1
ATOM 741 C CA . GLU A 1 97 ? -26.389 -3.839 14.387 1.00 88.69 97 GLU A CA 1
ATOM 742 C C . GLU A 1 97 ? -26.489 -2.312 14.279 1.00 88.69 97 GLU A C 1
ATOM 744 O O . GLU A 1 97 ? -25.451 -1.657 14.197 1.00 88.69 97 GLU A O 1
ATOM 749 N N . GLN A 1 98 ? -27.689 -1.735 14.393 1.00 89.88 98 GLN A N 1
ATOM 750 C CA . GLN A 1 98 ? -27.878 -0.281 14.443 1.00 89.88 98 GLN A CA 1
ATOM 751 C C . GLN A 1 98 ? -27.223 0.351 15.678 1.00 89.88 98 GLN A C 1
ATOM 753 O O . GLN A 1 98 ? -26.508 1.343 15.552 1.00 89.88 98 GLN A O 1
ATOM 758 N N . LEU A 1 99 ? -27.390 -0.253 16.862 1.00 90.69 99 LEU A N 1
ATOM 759 C CA . LEU A 1 99 ? -26.796 0.249 18.109 1.00 90.69 99 LEU A CA 1
ATOM 760 C C . LEU A 1 99 ? -25.266 0.321 18.058 1.00 90.69 99 LEU A C 1
ATOM 762 O O . LEU A 1 99 ? -24.662 1.198 18.671 1.00 90.69 99 LEU A O 1
ATOM 766 N N . ARG A 1 100 ? -24.613 -0.564 17.294 1.00 92.44 100 ARG A N 1
ATOM 767 C CA . ARG A 1 100 ? -23.156 -0.509 17.079 1.00 92.44 100 ARG A CA 1
ATOM 768 C C . ARG A 1 100 ? -22.713 0.755 16.341 1.00 92.44 100 ARG A C 1
ATOM 770 O O . ARG A 1 100 ? -21.548 1.124 16.454 1.00 92.44 100 ARG A O 1
ATOM 777 N N . GLY A 1 101 ? -23.613 1.378 15.585 1.00 91.69 101 GLY A N 1
ATOM 778 C CA . GLY A 1 101 ? -23.393 2.637 14.883 1.00 91.69 101 GLY A CA 1
ATOM 779 C C . GLY A 1 101 ? -23.651 3.879 15.734 1.00 91.69 101 GLY A C 1
ATOM 780 O O . GLY A 1 101 ? -23.437 4.991 15.261 1.00 91.69 101 GLY A O 1
ATOM 781 N N . PHE A 1 102 ? -24.104 3.748 16.982 1.00 92.00 102 PHE A N 1
ATOM 782 C CA . PHE A 1 102 ? -24.325 4.925 17.817 1.00 92.00 102 PHE A CA 1
ATOM 783 C C . PHE A 1 102 ? -22.995 5.505 18.306 1.00 92.00 102 PHE A C 1
ATOM 785 O O . PHE A 1 102 ? -22.081 4.784 18.715 1.00 92.00 102 PHE A O 1
ATOM 792 N N . VAL A 1 103 ? -22.916 6.832 18.259 1.00 91.62 103 VAL A N 1
ATOM 793 C CA . VAL A 1 103 ? -21.851 7.641 18.845 1.00 91.62 103 VAL A CA 1
ATOM 794 C C . VAL A 1 103 ? -22.487 8.424 19.986 1.00 91.62 103 VAL A C 1
ATOM 796 O O . VAL A 1 103 ? -23.123 9.453 19.767 1.00 91.62 103 VAL A O 1
ATOM 799 N N . CYS A 1 104 ? -22.392 7.895 21.201 1.00 88.75 104 CYS A N 1
ATOM 800 C CA . CYS A 1 104 ? -23.029 8.503 22.364 1.00 88.75 104 CYS A CA 1
ATOM 801 C C . CYS A 1 104 ? -22.167 9.661 22.857 1.00 88.75 104 CYS A C 1
ATOM 803 O O . CYS A 1 104 ? -21.001 9.465 23.177 1.00 88.75 104 CYS A O 1
ATOM 805 N N . GLU A 1 105 ? -22.718 10.861 22.917 1.00 86.75 105 GLU A N 1
ATOM 806 C CA . GLU A 1 105 ? -22.018 12.063 23.340 1.00 86.75 105 GLU A CA 1
ATOM 807 C C . GLU A 1 105 ? -22.501 12.484 24.734 1.00 86.75 105 GLU A C 1
ATOM 809 O O . GLU A 1 105 ? -23.649 12.895 24.902 1.00 86.75 105 GLU A O 1
ATOM 814 N N . ALA A 1 106 ? -21.626 12.387 25.736 1.00 82.38 106 ALA A N 1
ATOM 815 C CA . ALA A 1 106 ? -21.953 12.680 27.132 1.00 82.38 106 ALA A CA 1
ATOM 816 C C . ALA A 1 106 ? -20.829 13.463 27.833 1.00 82.38 106 ALA A C 1
ATOM 818 O O . ALA A 1 106 ? -19.660 13.284 27.483 1.00 82.38 106 ALA A O 1
ATOM 819 N N . PRO A 1 107 ? -21.136 14.325 28.820 1.00 80.62 107 PRO A N 1
ATOM 820 C CA . PRO A 1 107 ? -20.133 15.008 29.627 1.00 80.62 107 PRO A CA 1
ATOM 821 C C . PRO A 1 107 ? -19.184 14.011 30.286 1.00 80.62 107 PRO A C 1
ATOM 823 O O . PRO A 1 107 ? -19.601 12.957 30.776 1.00 80.62 107 PRO A O 1
ATOM 826 N N . THR A 1 108 ? -17.901 14.356 30.318 1.00 80.56 108 THR A N 1
ATOM 827 C CA . THR A 1 108 ? -16.901 13.548 31.018 1.00 80.56 108 THR A CA 1
ATOM 828 C C . THR A 1 108 ? -17.233 13.434 32.511 1.00 80.56 108 THR A C 1
ATOM 830 O O . THR A 1 108 ? -17.596 14.410 33.169 1.00 80.56 108 THR A O 1
ATOM 833 N N . GLU A 1 109 ? -17.097 12.228 33.064 1.00 80.81 109 GLU A N 1
ATOM 834 C CA . GLU A 1 109 ? -17.308 11.975 34.501 1.00 80.81 109 GLU A CA 1
ATOM 835 C C . GLU A 1 109 ? -16.165 12.532 35.359 1.00 80.81 109 GLU A C 1
ATOM 837 O O . GLU A 1 109 ? -16.265 12.602 36.580 1.00 80.81 109 GLU A O 1
ATOM 842 N N . TRP A 1 110 ? -15.072 12.925 34.703 1.00 87.19 110 TRP A N 1
ATOM 843 C CA . TRP A 1 110 ? -13.825 13.348 35.325 1.00 87.19 110 TRP A CA 1
ATOM 844 C C . TRP A 1 110 ? -13.690 14.869 35.413 1.00 87.19 110 TRP A C 1
ATOM 846 O O . TRP A 1 110 ? -12.611 15.355 35.760 1.00 87.19 110 TRP A O 1
ATOM 856 N N . ASP A 1 111 ? -14.739 15.617 35.065 1.00 87.12 111 ASP A N 1
ATOM 857 C CA . ASP A 1 111 ? -14.801 17.071 35.202 1.00 87.12 111 ASP A CA 1
ATOM 858 C C . ASP A 1 111 ? -15.571 17.463 36.466 1.00 87.12 111 ASP A C 1
ATOM 860 O O . ASP A 1 111 ? -16.748 17.136 36.644 1.00 87.12 111 ASP A O 1
ATOM 864 N N . THR A 1 112 ? -14.890 18.220 37.326 1.00 88.88 112 THR A N 1
ATOM 865 C CA . THR A 1 112 ? -15.424 18.756 38.578 1.00 88.88 112 THR A CA 1
ATOM 866 C C . THR A 1 112 ? -16.697 19.579 38.395 1.00 88.88 112 THR A C 1
ATOM 868 O O . THR A 1 112 ? -17.526 19.583 39.305 1.00 88.88 112 THR A O 1
ATOM 871 N N . SER A 1 113 ? -16.870 20.249 37.248 1.00 85.44 113 SER A N 1
ATOM 872 C CA . SER A 1 113 ? -18.037 21.094 36.963 1.00 85.44 113 SER A CA 1
ATOM 873 C C . SER A 1 113 ? -19.344 20.290 36.868 1.00 85.44 113 SER A C 1
ATOM 875 O O . SER A 1 113 ? -20.417 20.803 37.183 1.00 85.44 113 SER A O 1
ATOM 877 N N . ASN A 1 114 ? -19.252 18.999 36.528 1.00 81.56 114 ASN A N 1
ATOM 878 C CA . ASN A 1 114 ? -20.406 18.135 36.272 1.00 81.56 114 ASN A CA 1
ATOM 879 C C . ASN A 1 114 ? -20.804 17.268 37.478 1.00 81.56 114 ASN A C 1
ATOM 881 O O . ASN A 1 114 ? -21.905 16.715 37.498 1.00 81.56 114 ASN A O 1
ATOM 885 N N . VAL A 1 115 ? -19.933 17.137 38.488 1.00 86.69 115 VAL A N 1
ATOM 886 C CA . VAL A 1 115 ? -20.107 16.188 39.607 1.00 86.69 115 VAL A CA 1
ATOM 887 C C . VAL A 1 115 ? -21.387 16.463 40.395 1.00 86.69 115 VAL A C 1
ATOM 889 O O . VAL A 1 115 ? -22.166 15.548 40.649 1.00 86.69 115 VAL A O 1
ATOM 892 N N . GLU A 1 116 ? -21.639 17.720 40.760 1.00 86.62 116 GLU A N 1
ATOM 893 C CA . GLU A 1 116 ? -22.826 18.067 41.550 1.00 86.62 116 GLU A CA 1
ATOM 894 C C . GLU A 1 116 ? -24.124 17.848 40.780 1.00 86.62 116 GLU A C 1
ATOM 896 O O . GLU A 1 116 ? -25.078 17.315 41.338 1.00 86.62 116 GLU A O 1
ATOM 901 N N . ALA A 1 117 ? -24.167 18.232 39.501 1.00 83.38 117 ALA A N 1
ATOM 902 C CA . ALA A 1 117 ? -25.350 18.042 38.667 1.00 83.38 117 ALA A CA 1
ATOM 903 C C . ALA A 1 117 ? -25.664 16.554 38.456 1.00 83.38 117 ALA A C 1
ATOM 905 O O . ALA A 1 117 ? -26.826 16.161 38.522 1.00 83.38 117 ALA A O 1
ATOM 906 N N . ARG A 1 118 ? -24.626 15.733 38.262 1.00 81.06 118 ARG A N 1
ATOM 907 C CA . ARG A 1 118 ? -24.734 14.289 38.034 1.00 81.06 118 ARG A CA 1
ATOM 908 C C . ARG A 1 118 ? -25.320 13.539 39.227 1.00 81.06 118 ARG A C 1
ATOM 910 O O . ARG A 1 118 ? -26.178 12.683 39.043 1.00 81.06 118 ARG A O 1
ATOM 917 N N . TYR A 1 119 ? -24.855 13.847 40.435 1.00 87.00 119 TYR A N 1
ATOM 918 C CA . TYR A 1 119 ? -25.238 13.108 41.640 1.00 87.00 119 TYR A CA 1
ATOM 919 C C . TYR A 1 119 ? -26.402 13.734 42.413 1.00 87.00 119 TYR A C 1
ATOM 921 O O . TYR A 1 119 ? -26.863 13.134 43.381 1.00 87.00 119 TYR A O 1
ATOM 929 N N . ARG A 1 120 ? -26.915 14.893 41.975 1.00 87.38 120 ARG A N 1
ATOM 930 C CA . ARG A 1 120 ? -27.985 15.636 42.661 1.00 87.38 120 ARG A CA 1
ATOM 931 C C . ARG A 1 120 ? -29.191 14.774 43.025 1.00 87.38 120 ARG A C 1
ATOM 933 O O . ARG A 1 120 ? -29.722 14.944 44.117 1.00 87.38 120 ARG A O 1
ATOM 940 N N . LYS A 1 121 ? -29.582 13.846 42.147 1.00 83.75 121 LYS A N 1
ATOM 941 C CA . LYS A 1 121 ? -30.737 12.964 42.364 1.00 83.75 121 LYS A CA 1
ATOM 942 C C . LYS A 1 121 ? -30.621 12.110 43.616 1.00 83.75 121 LYS A C 1
ATOM 944 O O . LYS A 1 121 ? -31.630 11.810 44.221 1.00 83.75 121 LYS A O 1
ATOM 949 N N . LEU A 1 122 ? -29.410 11.790 44.078 1.00 87.50 122 LEU A N 1
ATOM 950 C CA . LEU A 1 122 ? -29.241 10.969 45.279 1.00 87.50 122 LEU A CA 1
ATOM 951 C C . LEU A 1 122 ? -29.768 11.640 46.566 1.00 87.50 122 LEU A C 1
ATOM 953 O O . LEU A 1 122 ? -29.804 10.995 47.612 1.00 87.50 122 LEU A O 1
ATOM 957 N N . LEU A 1 123 ? -30.121 12.930 46.505 1.00 88.88 123 LEU A N 1
ATOM 958 C CA . LEU A 1 123 ? -30.774 13.684 47.579 1.00 88.88 123 LEU A CA 1
ATOM 959 C C . LEU A 1 123 ? -32.312 13.627 47.528 1.00 88.88 123 LEU A C 1
ATOM 961 O O . LEU A 1 123 ? -32.946 14.115 48.464 1.00 88.88 123 LEU A O 1
ATOM 965 N N . GLU A 1 124 ? -32.903 13.117 46.446 1.00 87.69 124 GLU A N 1
ATOM 966 C CA . GLU A 1 124 ? -34.355 13.059 46.252 1.00 87.69 124 GLU A CA 1
ATOM 967 C C . GLU A 1 124 ? -35.017 12.031 47.197 1.00 87.69 124 GLU A C 1
ATOM 969 O O . GLU A 1 124 ? -34.333 11.165 47.752 1.00 87.69 124 GLU A O 1
ATOM 974 N N . PRO A 1 125 ? -36.338 12.129 47.444 1.00 87.88 125 PRO A N 1
ATOM 975 C CA . PRO A 1 125 ? -37.040 11.186 48.312 1.00 87.88 125 PRO A CA 1
ATOM 976 C C . PRO A 1 125 ? -36.903 9.733 47.836 1.00 87.88 125 PRO A C 1
ATOM 978 O O . PRO A 1 125 ? -37.120 9.446 46.662 1.00 87.88 125 PRO A O 1
ATOM 981 N N . GLY A 1 126 ? -36.574 8.813 48.744 1.00 82.12 126 GLY A N 1
ATOM 982 C CA . GLY A 1 126 ? -36.337 7.396 48.452 1.00 82.12 126 GLY A CA 1
ATOM 983 C C . GLY A 1 126 ? -34.901 7.046 48.042 1.00 82.12 126 GLY A C 1
ATOM 984 O O . GLY A 1 126 ? -34.576 5.862 47.945 1.00 82.12 126 GLY A O 1
ATOM 985 N N . GLU A 1 127 ? -34.026 8.033 47.843 1.00 84.88 127 GLU A N 1
ATOM 986 C CA . GLU A 1 127 ? -32.644 7.824 47.405 1.00 84.88 127 GLU A CA 1
ATOM 987 C C . GLU A 1 127 ? -31.641 7.723 48.567 1.00 84.88 127 GLU A C 1
ATOM 989 O O . GLU A 1 127 ? -31.911 8.050 49.725 1.00 84.88 127 GLU A O 1
ATOM 994 N N . HIS A 1 128 ? -30.423 7.260 48.265 1.00 88.06 128 HIS A N 1
ATOM 995 C CA . HIS A 1 128 ? -29.433 6.883 49.283 1.00 88.06 128 HIS A CA 1
A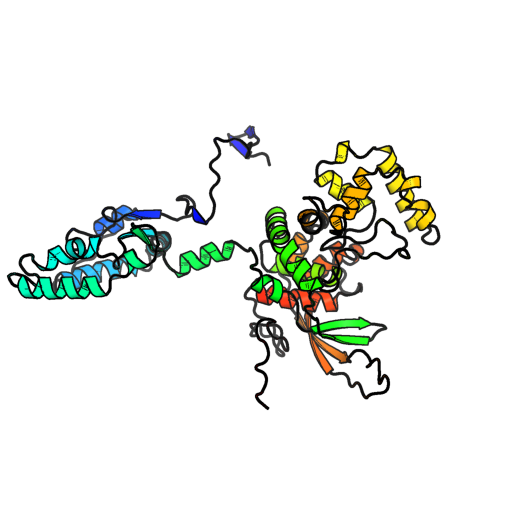TOM 996 C C . HIS A 1 128 ? -29.102 7.993 50.306 1.00 88.06 128 HIS A C 1
ATOM 998 O O . HIS A 1 128 ? -28.883 7.706 51.497 1.00 88.06 128 HIS A O 1
ATOM 1004 N N . PHE A 1 129 ? -29.058 9.253 49.852 1.00 90.44 129 PHE A N 1
ATOM 1005 C CA . PHE A 1 129 ? -28.731 10.421 50.671 1.00 90.44 129 PHE A CA 1
ATOM 1006 C C . PHE A 1 129 ? -29.948 11.277 51.052 1.00 90.44 129 PHE A C 1
ATOM 1008 O O . PHE A 1 129 ? -29.751 12.397 51.536 1.00 90.44 129 PHE A O 1
ATOM 1015 N N . GLU A 1 130 ? -31.177 10.768 50.919 1.00 93.25 130 GLU A N 1
ATOM 1016 C CA . GLU A 1 130 ? -32.378 11.450 51.413 1.00 93.25 130 GLU A CA 1
ATOM 1017 C C . GLU A 1 130 ? -32.187 11.882 52.880 1.00 93.25 130 GLU A C 1
ATOM 1019 O O . GLU A 1 130 ? -31.807 11.089 53.746 1.00 93.25 130 GLU A O 1
ATOM 1024 N N . GLY A 1 131 ? -32.368 13.179 53.155 1.00 92.56 131 GLY A N 1
ATOM 1025 C CA . GLY A 1 131 ? -32.186 13.764 54.490 1.00 92.56 131 GLY A CA 1
ATOM 1026 C C . GLY A 1 131 ? -30.745 13.755 55.037 1.00 92.56 131 GLY A C 1
ATOM 1027 O O . GLY A 1 131 ? -30.506 14.251 56.137 1.00 92.56 131 GLY A O 1
ATOM 1028 N N . LYS A 1 132 ? -29.754 13.242 54.291 1.00 94.75 132 LYS A N 1
ATOM 1029 C CA . LYS A 1 132 ? -28.355 13.044 54.731 1.00 94.75 132 LYS A CA 1
ATOM 1030 C C . LYS A 1 132 ? -27.371 13.985 54.028 1.00 94.75 132 LYS A C 1
ATOM 1032 O O . LYS A 1 132 ? -26.284 13.571 53.615 1.00 94.75 132 LYS A O 1
ATOM 1037 N N . LYS A 1 133 ? -27.708 15.276 53.931 1.00 93.75 133 LYS A N 1
ATOM 1038 C CA . LYS A 1 133 ? -26.887 16.292 53.240 1.00 93.75 133 LYS A CA 1
ATOM 1039 C C . LYS A 1 133 ? -25.396 16.303 53.645 1.00 93.75 133 LYS A C 1
ATOM 1041 O O . LYS A 1 133 ? -24.562 16.326 52.744 1.00 93.75 133 LYS A O 1
ATOM 1046 N N . PRO A 1 134 ? -25.011 16.184 54.934 1.00 96.44 134 PRO A N 1
ATOM 1047 C CA . PRO A 1 134 ? -23.592 16.161 55.308 1.00 96.44 134 PRO A CA 1
ATOM 1048 C C . PRO A 1 134 ? -22.820 14.945 54.771 1.00 96.44 134 PRO A C 1
ATOM 1050 O O . PRO A 1 134 ? -21.620 15.033 54.520 1.00 96.44 134 PRO A O 1
ATOM 1053 N N . ALA A 1 135 ? -23.485 13.795 54.614 1.00 95.00 135 ALA A N 1
ATOM 1054 C CA . ALA A 1 135 ? -22.871 12.601 54.036 1.00 95.00 135 ALA A CA 1
ATOM 1055 C C . ALA A 1 135 ? -22.739 12.730 52.511 1.00 95.00 135 ALA A C 1
ATOM 1057 O O . ALA A 1 135 ? -21.690 12.387 51.965 1.00 95.00 135 ALA A O 1
ATOM 1058 N N . TYR A 1 136 ? -23.757 13.294 51.852 1.00 95.00 136 TYR A N 1
ATOM 1059 C CA . TYR A 1 136 ? -23.709 13.643 50.432 1.00 95.00 136 TYR A CA 1
ATOM 1060 C C . TYR A 1 136 ? -22.547 14.594 50.121 1.00 95.00 136 TYR A C 1
ATOM 1062 O O . TYR A 1 136 ? -21.787 14.349 49.192 1.00 95.00 136 TYR A O 1
ATOM 1070 N N . ASP A 1 137 ? -22.340 15.628 50.939 1.00 96.00 137 ASP A N 1
ATOM 1071 C CA . ASP A 1 137 ? -21.259 16.598 50.721 1.00 96.00 137 ASP A CA 1
ATOM 1072 C C . ASP A 1 137 ? -19.875 15.955 50.811 1.00 96.00 137 ASP A C 1
ATOM 1074 O O . ASP A 1 137 ? -19.028 16.187 49.949 1.00 96.00 137 ASP A O 1
ATOM 1078 N N . LYS A 1 138 ? -19.665 15.052 51.779 1.00 96.69 138 LYS A N 1
ATOM 1079 C CA . LYS A 1 138 ? -18.430 14.252 51.854 1.00 96.69 138 LYS A CA 1
ATOM 1080 C C . LYS A 1 138 ? -18.232 13.380 50.613 1.00 96.69 138 LYS A C 1
ATOM 1082 O O . LYS A 1 138 ? -17.103 13.242 50.145 1.00 96.69 138 LYS A O 1
ATOM 1087 N N . PHE A 1 139 ? -19.306 12.787 50.089 1.00 95.69 139 PHE A N 1
ATOM 1088 C CA . PHE A 1 139 ? -19.264 11.987 48.867 1.00 95.69 139 PHE A CA 1
ATOM 1089 C C . PHE A 1 139 ? -18.910 12.835 47.637 1.00 95.69 139 PHE A C 1
ATOM 1091 O O . PHE A 1 139 ? -18.018 12.456 46.880 1.00 95.69 139 PHE A O 1
ATOM 1098 N N . ILE A 1 140 ? -19.536 14.002 47.464 1.00 94.88 140 ILE A N 1
ATOM 1099 C CA . ILE A 1 140 ? -19.231 14.924 46.363 1.00 94.88 140 ILE A CA 1
ATOM 1100 C C . ILE A 1 140 ? -17.788 15.420 46.442 1.00 94.88 140 ILE A C 1
ATOM 1102 O O . ILE A 1 140 ? -17.081 15.394 45.433 1.00 94.88 140 ILE A O 1
ATOM 1106 N N . ASP A 1 141 ? -17.319 15.811 47.627 1.00 95.75 141 ASP A N 1
ATOM 1107 C CA . ASP A 1 141 ? -15.927 16.214 47.838 1.00 95.75 141 ASP A CA 1
ATOM 1108 C C . ASP A 1 141 ? -14.950 15.087 47.499 1.00 95.75 141 ASP A C 1
ATOM 1110 O O . ASP A 1 141 ? -13.896 15.331 46.910 1.00 95.75 141 ASP A O 1
ATOM 1114 N N . PHE A 1 142 ? -15.291 13.845 47.843 1.00 95.25 142 PHE A N 1
ATOM 1115 C CA . PHE A 1 142 ? -14.500 12.680 47.468 1.00 95.25 142 PHE A CA 1
ATOM 1116 C C . PHE A 1 142 ? -14.495 12.463 45.948 1.00 95.25 142 PHE A C 1
ATOM 1118 O O . PHE A 1 142 ? -13.420 12.339 45.364 1.00 95.25 142 PHE A O 1
ATOM 1125 N N . ALA A 1 143 ? -15.655 12.496 45.286 1.00 93.12 143 ALA A N 1
ATOM 1126 C CA . ALA A 1 143 ? -15.777 12.334 43.836 1.00 93.12 143 ALA A CA 1
ATOM 1127 C C . ALA A 1 143 ? -14.995 13.410 43.058 1.00 93.12 143 ALA A C 1
ATOM 1129 O O . ALA A 1 143 ? -14.263 13.095 42.116 1.00 93.12 143 ALA A O 1
ATOM 1130 N N . LYS A 1 144 ? -15.051 14.674 43.506 1.00 93.62 144 LYS A N 1
ATOM 1131 C CA . LYS A 1 144 ? -14.274 15.784 42.926 1.00 93.62 144 LYS A CA 1
ATOM 1132 C C . LYS A 1 144 ? -12.759 15.542 42.975 1.00 93.62 144 LYS A C 1
ATOM 1134 O O . LYS A 1 144 ? -12.051 16.028 42.100 1.00 93.62 144 LYS A O 1
ATOM 1139 N N . ARG A 1 145 ? -12.234 14.764 43.933 1.00 93.50 145 ARG A N 1
ATOM 1140 C CA . ARG A 1 145 ? -10.790 14.447 44.007 1.00 93.50 145 ARG A CA 1
ATOM 1141 C C . ARG A 1 145 ? -10.313 13.505 42.898 1.00 93.50 145 ARG A C 1
ATOM 1143 O O . ARG A 1 145 ? -9.137 13.564 42.547 1.00 93.50 145 ARG A O 1
ATOM 1150 N N . PHE A 1 146 ? -11.194 12.671 42.339 1.00 91.12 146 PHE A N 1
ATOM 1151 C CA . PHE A 1 146 ? -10.878 11.802 41.193 1.00 91.12 146 PHE A CA 1
ATOM 1152 C C . PHE A 1 146 ? -11.006 12.517 39.849 1.00 91.12 146 PHE A C 1
ATOM 1154 O O . PHE A 1 146 ? -10.556 12.000 38.828 1.00 91.12 146 PHE A O 1
ATOM 1161 N N . CYS A 1 147 ? -11.603 13.707 39.834 1.00 91.19 147 CYS A N 1
ATOM 1162 C CA . CYS A 1 147 ? -11.748 14.496 38.626 1.00 91.19 147 CYS A CA 1
ATOM 1163 C C . CYS A 1 147 ? -10.391 15.069 38.205 1.00 91.19 147 CYS A C 1
ATOM 1165 O O . CYS A 1 147 ? -9.782 15.886 38.901 1.00 91.19 147 CYS A O 1
ATOM 1167 N N . ILE A 1 148 ? -9.909 14.620 37.049 1.00 91.25 148 ILE A N 1
ATOM 1168 C CA . ILE A 1 148 ? -8.625 15.037 36.481 1.00 91.25 148 ILE A CA 1
ATOM 1169 C C . ILE A 1 148 ? -8.778 15.913 35.237 1.00 91.25 148 ILE A C 1
ATOM 1171 O O . ILE A 1 148 ? -7.769 16.429 34.764 1.00 91.25 148 ILE A O 1
ATOM 1175 N N . TRP A 1 149 ? -9.996 16.101 34.710 1.00 89.81 149 TRP A N 1
ATOM 1176 C CA . TRP A 1 149 ? -10.219 16.683 33.380 1.00 89.81 149 TRP A CA 1
ATOM 1177 C C . TRP A 1 149 ? -9.577 18.060 33.212 1.00 89.81 149 TRP A C 1
ATOM 1179 O O . TRP A 1 149 ? -8.754 18.238 32.314 1.00 89.81 149 TRP A O 1
ATOM 1189 N N . GLY A 1 150 ? -9.818 18.978 34.154 1.00 84.88 150 GLY A N 1
ATOM 1190 C CA . GLY A 1 150 ? -9.240 20.329 34.143 1.00 84.88 150 GLY A CA 1
ATOM 1191 C C . GLY A 1 150 ? -7.707 20.386 34.247 1.00 84.88 150 GLY A C 1
ATOM 1192 O O . GLY A 1 150 ? -7.122 21.454 34.114 1.00 84.88 150 GLY A O 1
ATOM 1193 N N . LYS A 1 151 ? -7.030 19.251 34.473 1.00 87.94 151 LYS A N 1
ATOM 1194 C CA . LYS A 1 151 ? -5.560 19.136 34.512 1.00 87.94 151 LYS A CA 1
ATOM 1195 C C . LYS A 1 151 ? -4.968 18.524 33.240 1.00 87.94 151 LYS A C 1
ATOM 1197 O O . LYS A 1 151 ? -3.751 18.430 33.126 1.00 87.94 151 LYS A O 1
ATOM 1202 N N . THR A 1 152 ? -5.803 18.068 32.308 1.00 87.75 152 THR A N 1
ATOM 1203 C CA . THR A 1 152 ? -5.349 17.353 31.105 1.00 87.75 152 THR A CA 1
ATOM 1204 C C . THR A 1 152 ? -4.921 18.281 29.968 1.00 87.75 152 THR A C 1
ATOM 1206 O O . THR A 1 152 ? -4.198 17.842 29.076 1.00 87.75 152 THR A O 1
ATOM 1209 N N . GLY A 1 153 ? -5.374 19.541 29.972 1.00 86.19 153 GLY A N 1
ATOM 1210 C CA . GLY A 1 153 ? -5.242 20.450 28.827 1.00 86.19 153 GLY A CA 1
ATOM 1211 C C . GLY A 1 153 ? -6.120 20.066 27.627 1.00 86.19 153 GLY A C 1
ATOM 1212 O O . GLY A 1 153 ? -5.983 20.664 26.561 1.00 86.19 153 GLY A O 1
ATOM 1213 N N . LEU A 1 154 ? -6.999 19.068 27.778 1.00 84.69 154 LEU A N 1
ATOM 1214 C CA . LEU A 1 154 ? -8.017 18.728 26.788 1.00 84.69 154 LEU A CA 1
ATOM 1215 C C . LEU A 1 154 ? -9.151 19.762 26.842 1.00 84.69 154 LEU A C 1
ATOM 1217 O O . LEU A 1 154 ? -9.418 20.302 27.915 1.00 84.69 154 LEU A O 1
ATOM 1221 N N . PRO A 1 155 ? -9.823 20.042 25.711 1.00 80.50 155 PRO A N 1
ATOM 1222 C CA . PRO A 1 155 ? -10.951 20.962 25.698 1.00 80.50 155 PRO A CA 1
ATOM 1223 C C . PRO A 1 155 ? -12.060 20.492 26.647 1.00 80.50 155 PRO A C 1
ATOM 1225 O O . PRO A 1 155 ? -12.357 19.296 26.744 1.00 80.50 155 PRO A O 1
ATOM 1228 N N . ASP A 1 156 ? -12.680 21.451 27.330 1.00 71.06 156 ASP A N 1
ATOM 1229 C CA . ASP A 1 156 ? -13.886 21.210 28.117 1.00 71.06 156 ASP A CA 1
ATOM 1230 C C . ASP A 1 156 ? -15.011 20.716 27.197 1.00 71.06 156 ASP A C 1
ATOM 1232 O O . ASP A 1 156 ? -15.149 21.178 26.060 1.00 71.06 156 ASP A O 1
ATOM 1236 N N . GLY A 1 157 ? -15.825 19.767 27.669 1.00 71.44 157 GLY A N 1
ATOM 1237 C CA . GLY A 1 157 ? -17.020 19.356 26.937 1.00 71.44 157 GLY A CA 1
ATOM 1238 C C . GLY A 1 157 ? -17.407 17.885 27.047 1.00 71.44 157 GLY A C 1
ATOM 1239 O O . GLY A 1 157 ? -17.061 17.165 27.987 1.00 71.44 157 GLY A O 1
ATOM 1240 N N . LYS A 1 158 ? -18.205 17.461 26.063 1.00 77.50 158 LYS A N 1
ATOM 1241 C CA . LYS A 1 158 ? -18.743 16.105 25.954 1.00 77.50 158 LYS A CA 1
ATOM 1242 C C . LYS A 1 158 ? -17.766 15.185 25.220 1.00 77.50 158 LYS A C 1
ATOM 1244 O O . LYS A 1 158 ? -17.157 15.565 24.223 1.00 77.50 158 LYS A O 1
ATOM 1249 N N . LEU A 1 159 ? -17.655 13.951 25.699 1.00 84.50 159 LEU A N 1
ATOM 1250 C CA . LEU A 1 159 ? -16.913 12.870 25.062 1.00 84.50 159 LEU A CA 1
ATOM 1251 C C . LEU A 1 159 ? -17.830 12.044 24.177 1.00 84.50 159 LEU A C 1
ATOM 1253 O O . LEU A 1 159 ? -18.990 11.824 24.512 1.00 84.50 159 LEU A O 1
ATOM 1257 N N . ARG A 1 160 ? -17.277 11.550 23.068 1.00 87.25 160 ARG A N 1
ATOM 1258 C CA . ARG A 1 160 ? -17.948 10.633 22.147 1.00 87.25 160 ARG A CA 1
ATOM 1259 C C . ARG A 1 160 ? -17.529 9.199 22.440 1.00 87.25 160 ARG A C 1
ATOM 1261 O O . ARG A 1 160 ? -16.357 8.846 22.316 1.00 87.25 160 ARG A O 1
ATOM 1268 N N . PHE A 1 161 ? -18.498 8.376 22.800 1.00 88.25 161 PHE A N 1
ATOM 1269 C CA . PHE A 1 161 ? -18.345 6.963 23.097 1.00 88.25 161 PHE A CA 1
ATOM 1270 C C . PHE A 1 161 ? -18.830 6.137 21.909 1.00 88.25 161 PHE A C 1
ATOM 1272 O O . PHE A 1 161 ? -19.936 6.328 21.406 1.00 88.25 161 PHE A O 1
ATOM 1279 N N . PHE A 1 162 ? -17.994 5.201 21.473 1.00 92.06 162 PHE A N 1
ATOM 1280 C CA . PHE A 1 162 ? -18.261 4.335 20.329 1.00 92.06 162 PHE A CA 1
ATOM 1281 C C . PHE A 1 162 ? -18.401 2.891 20.787 1.00 92.06 162 PHE A C 1
ATOM 1283 O O . PHE A 1 162 ? -17.740 2.469 21.738 1.00 92.06 162 PHE A O 1
ATOM 1290 N N . HIS A 1 163 ? -19.153 2.079 20.040 1.00 93.38 163 HIS A N 1
ATOM 1291 C CA . HIS A 1 163 ? -19.036 0.635 20.198 1.00 93.38 163 HIS A CA 1
ATOM 1292 C C . HIS A 1 163 ? -17.606 0.198 19.807 1.00 93.38 163 HIS A C 1
ATOM 1294 O O . HIS A 1 163 ? -17.251 0.257 18.623 1.00 93.38 163 HIS A O 1
ATOM 1300 N N . PRO A 1 164 ? -16.792 -0.345 20.732 1.00 92.88 164 PRO A N 1
ATOM 1301 C CA . PRO A 1 164 ? -15.345 -0.484 20.539 1.00 92.88 164 PRO A CA 1
ATOM 1302 C C . PRO A 1 164 ? -14.987 -1.359 19.332 1.00 92.88 164 PRO A C 1
ATOM 1304 O O . PRO A 1 164 ? -14.187 -0.974 18.483 1.00 92.88 164 PRO A O 1
ATOM 1307 N N . LEU A 1 165 ? -15.647 -2.512 19.176 1.00 93.00 165 LEU A N 1
ATOM 1308 C CA . LEU A 1 165 ? -15.382 -3.398 18.035 1.00 93.00 165 LEU A CA 1
ATOM 1309 C C . LEU A 1 165 ? -15.852 -2.820 16.695 1.00 93.00 165 LEU A C 1
ATOM 1311 O O . LEU A 1 165 ? -15.271 -3.147 15.665 1.00 93.00 165 LEU A O 1
ATOM 1315 N N . GLN A 1 166 ? -16.902 -1.993 16.686 1.00 91.56 166 GLN A N 1
ATOM 1316 C CA . GLN A 1 166 ? -17.405 -1.401 15.449 1.00 91.56 166 GLN A CA 1
ATOM 1317 C C . GLN A 1 166 ? -16.486 -0.272 15.002 1.00 91.56 166 GLN A C 1
ATOM 1319 O O . GLN A 1 166 ? -16.127 -0.213 13.829 1.00 91.56 166 GLN A O 1
ATOM 1324 N N . PHE A 1 167 ? -16.034 0.545 15.955 1.00 90.88 167 PHE A N 1
ATOM 1325 C CA . PHE A 1 167 ? -14.998 1.543 15.738 1.00 90.88 167 PHE A CA 1
ATOM 1326 C C . PHE A 1 167 ? -13.739 0.902 15.142 1.00 90.88 167 PHE A C 1
ATOM 1328 O O . PHE A 1 167 ? -13.312 1.277 14.054 1.00 90.88 167 PHE A O 1
ATOM 1335 N N . ILE A 1 168 ? -13.210 -0.153 15.776 1.00 90.44 168 ILE A N 1
ATOM 1336 C CA . ILE A 1 168 ? -12.031 -0.874 15.273 1.00 90.44 168 ILE A CA 1
ATOM 1337 C C . ILE A 1 168 ? -12.280 -1.430 13.863 1.00 90.44 168 ILE A C 1
ATOM 1339 O O . ILE A 1 168 ? -11.452 -1.240 12.976 1.00 90.44 168 ILE A O 1
ATOM 1343 N N . ARG A 1 169 ? -13.419 -2.090 13.615 1.00 89.12 169 ARG A N 1
ATOM 1344 C CA . ARG A 1 169 ? -13.756 -2.631 12.283 1.00 89.12 169 ARG A CA 1
ATOM 1345 C C . ARG A 1 169 ? -13.842 -1.552 11.209 1.00 89.12 169 ARG A C 1
ATOM 1347 O O . ARG A 1 169 ? -13.434 -1.811 10.080 1.00 89.12 169 ARG A O 1
ATOM 1354 N N . HIS A 1 170 ? -14.371 -0.377 11.542 1.00 88.50 170 HIS A N 1
ATOM 1355 C CA . HIS A 1 170 ? -14.463 0.747 10.619 1.00 88.50 170 HIS A CA 1
ATOM 1356 C C . HIS A 1 170 ? -13.074 1.310 10.308 1.00 88.50 170 HIS A C 1
ATOM 1358 O O . HIS A 1 170 ? -12.677 1.332 9.148 1.00 88.50 170 HIS A O 1
ATOM 1364 N N . PHE A 1 171 ? -12.279 1.635 11.329 1.00 86.00 171 PHE A N 1
ATOM 1365 C CA . PHE A 1 171 ? -10.937 2.198 11.141 1.00 86.00 171 PHE A CA 1
ATOM 1366 C C . PHE A 1 171 ? -9.949 1.225 10.490 1.00 86.00 171 PHE A C 1
ATOM 1368 O O . PHE A 1 171 ? -9.067 1.652 9.746 1.00 86.00 171 PHE A O 1
ATOM 1375 N N . ARG A 1 172 ? -10.134 -0.091 10.655 1.00 85.56 172 ARG A N 1
ATOM 1376 C CA . ARG A 1 172 ? -9.375 -1.108 9.905 1.00 85.56 172 ARG A CA 1
ATOM 1377 C C . ARG A 1 172 ? -9.566 -1.016 8.386 1.00 85.56 172 ARG A C 1
ATOM 1379 O O . ARG A 1 172 ? -8.743 -1.546 7.647 1.00 85.56 172 ARG A O 1
ATOM 1386 N N . ARG A 1 173 ? -10.598 -0.316 7.896 1.00 84.06 173 ARG A N 1
ATOM 1387 C CA . ARG A 1 173 ? -10.796 -0.036 6.462 1.00 84.06 173 ARG A CA 1
ATOM 1388 C C . ARG A 1 173 ? -9.895 1.081 5.935 1.00 84.06 173 ARG A C 1
ATOM 1390 O O . ARG A 1 173 ? -9.785 1.211 4.716 1.00 84.06 173 ARG A O 1
ATOM 1397 N N . CYS A 1 174 ? -9.248 1.871 6.805 1.00 84.69 174 CYS A N 1
ATOM 1398 C CA . CYS A 1 174 ? -8.343 2.957 6.414 1.00 84.69 174 CYS A CA 1
ATOM 1399 C C . CYS A 1 174 ? -7.196 2.436 5.529 1.00 84.69 174 CYS A C 1
ATOM 1401 O O . CYS A 1 174 ? -6.820 3.109 4.568 1.00 84.69 174 CYS A O 1
ATOM 1403 N N . GLY A 1 175 ? -6.702 1.214 5.775 1.00 87.25 175 GLY A N 1
ATOM 1404 C CA . GLY A 1 175 ? -5.733 0.504 4.923 1.00 87.25 175 GLY A CA 1
ATOM 1405 C C . GLY A 1 175 ? -4.377 1.203 4.745 1.00 87.25 175 GLY A C 1
ATOM 1406 O O . GLY A 1 175 ? -3.511 0.694 4.040 1.00 87.25 175 GLY A O 1
ATOM 1407 N N . TRP A 1 176 ? -4.195 2.376 5.353 1.00 92.56 176 TRP A N 1
ATOM 1408 C CA . TRP A 1 176 ? -2.955 3.132 5.332 1.00 92.56 176 TRP A CA 1
ATOM 1409 C C . TRP A 1 176 ? -1.969 2.511 6.302 1.00 92.56 176 TRP A C 1
ATOM 1411 O O . TRP A 1 176 ? -2.283 2.290 7.467 1.00 92.56 176 TRP A O 1
ATOM 1421 N N . LEU A 1 177 ? -0.751 2.297 5.823 1.00 94.06 177 LEU A N 1
ATOM 1422 C CA . LEU A 1 177 ? 0.319 1.736 6.625 1.00 94.06 177 LEU A CA 1
ATOM 1423 C C . LEU A 1 177 ? 0.983 2.842 7.444 1.00 94.06 177 LEU A C 1
ATOM 1425 O O . LEU A 1 177 ? 1.472 3.845 6.898 1.00 94.06 177 LEU A O 1
ATOM 1429 N N . SER A 1 178 ? 1.033 2.651 8.759 1.00 93.31 178 SER A N 1
ATOM 1430 C CA . SER A 1 178 ? 1.921 3.395 9.653 1.00 93.31 178 SER A CA 1
ATOM 1431 C C . SER A 1 178 ? 3.390 3.078 9.349 1.00 93.31 178 SER A C 1
ATOM 1433 O O . SER A 1 178 ? 3.704 2.131 8.629 1.00 93.31 178 SER A O 1
ATOM 1435 N N . ALA A 1 179 ? 4.321 3.866 9.897 1.00 93.00 179 ALA A N 1
ATOM 1436 C CA . ALA A 1 179 ? 5.753 3.589 9.741 1.00 93.00 179 ALA A CA 1
ATOM 1437 C C . ALA A 1 179 ? 6.120 2.186 10.257 1.00 93.00 179 ALA A C 1
ATOM 1439 O O . ALA A 1 179 ? 6.801 1.429 9.573 1.00 93.00 179 ALA A O 1
ATOM 1440 N N . ASN A 1 180 ? 5.584 1.810 11.422 1.00 91.44 180 ASN A N 1
ATOM 1441 C CA . ASN A 1 180 ? 5.858 0.515 12.037 1.00 91.44 180 ASN A CA 1
ATOM 1442 C C . ASN A 1 180 ? 5.314 -0.654 11.207 1.00 91.44 180 ASN A C 1
ATOM 1444 O O . ASN A 1 180 ? 6.003 -1.665 11.081 1.00 91.44 180 ASN A O 1
ATOM 1448 N N . GLU A 1 181 ? 4.105 -0.531 10.650 1.00 92.81 181 GLU A N 1
ATOM 1449 C CA . GLU A 1 181 ? 3.511 -1.557 9.777 1.00 92.81 181 GLU A CA 1
ATOM 1450 C C . GLU A 1 181 ? 4.255 -1.662 8.447 1.00 92.81 181 GLU A C 1
ATOM 1452 O O . GLU A 1 181 ? 4.544 -2.768 7.997 1.00 92.81 181 GLU A O 1
ATOM 1457 N N . PHE A 1 182 ? 4.623 -0.527 7.844 1.00 95.19 182 PHE A N 1
ATOM 1458 C CA . PHE A 1 182 ? 5.374 -0.512 6.591 1.00 95.19 182 PHE A CA 1
ATOM 1459 C C . PHE A 1 182 ? 6.737 -1.199 6.739 1.00 95.19 182 PHE A C 1
ATOM 1461 O O . PHE A 1 182 ? 7.121 -2.014 5.902 1.00 95.19 182 PHE A O 1
ATOM 1468 N N . ASP A 1 183 ? 7.438 -0.958 7.847 1.00 92.38 183 ASP A N 1
ATOM 1469 C CA . ASP A 1 183 ? 8.707 -1.628 8.128 1.00 92.38 183 ASP A CA 1
ATOM 1470 C C . ASP A 1 183 ? 8.539 -3.153 8.284 1.00 92.38 183 ASP A C 1
ATOM 1472 O O . ASP A 1 183 ? 9.455 -3.905 7.946 1.00 92.38 183 ASP A O 1
ATOM 1476 N N . GLN A 1 184 ? 7.376 -3.645 8.743 1.00 93.44 184 GLN A N 1
ATOM 1477 C CA . GLN A 1 184 ? 7.109 -5.091 8.814 1.00 93.44 184 GLN A CA 1
ATOM 1478 C C . GLN A 1 184 ? 6.978 -5.753 7.440 1.00 93.44 184 GLN A C 1
ATOM 1480 O O . GLN A 1 184 ? 7.146 -6.970 7.358 1.00 93.44 184 GLN A O 1
ATOM 1485 N N . LEU A 1 185 ? 6.696 -5.002 6.370 1.00 95.81 185 LEU A N 1
ATOM 1486 C CA . LEU A 1 185 ? 6.592 -5.567 5.021 1.00 95.81 185 LEU A CA 1
ATOM 1487 C C . LEU A 1 185 ? 7.917 -6.175 4.549 1.00 95.81 185 LEU A C 1
ATOM 1489 O O . LEU A 1 185 ? 7.927 -7.105 3.745 1.00 95.81 185 LEU A O 1
ATOM 1493 N N . LEU A 1 186 ? 9.038 -5.658 5.058 1.00 95.31 186 LEU A N 1
ATOM 1494 C CA . LEU A 1 186 ? 10.372 -6.116 4.707 1.00 95.31 186 LEU A CA 1
ATOM 1495 C C . LEU A 1 186 ? 10.686 -7.447 5.418 1.00 95.31 186 LEU A C 1
ATOM 1497 O O . LEU A 1 186 ? 10.875 -7.443 6.643 1.00 95.31 186 LEU A O 1
ATOM 1501 N N . PRO A 1 187 ? 10.825 -8.579 4.698 1.00 94.94 187 PRO A N 1
ATOM 1502 C CA . PRO A 1 187 ? 11.144 -9.862 5.325 1.00 94.94 187 PRO A CA 1
ATOM 1503 C C . PRO A 1 187 ? 12.520 -9.794 5.989 1.00 94.94 187 PRO A C 1
ATOM 1505 O O . PRO A 1 187 ? 13.346 -8.991 5.579 1.00 94.94 187 PRO A O 1
ATOM 1508 N N . THR A 1 188 ? 12.794 -10.592 7.023 1.00 94.12 188 THR A N 1
ATOM 1509 C CA . THR A 1 188 ? 14.098 -10.597 7.731 1.00 94.12 188 THR A CA 1
ATOM 1510 C C . THR A 1 188 ? 15.191 -11.379 6.998 1.00 94.12 188 THR A C 1
ATOM 1512 O O . THR A 1 188 ? 16.379 -11.129 7.195 1.00 94.12 188 THR A O 1
ATOM 1515 N N . GLU A 1 189 ? 14.790 -12.284 6.112 1.00 94.81 189 GLU A N 1
ATOM 1516 C CA . GLU A 1 189 ? 15.639 -13.138 5.279 1.00 94.81 189 GLU A CA 1
ATOM 1517 C C . GLU A 1 189 ? 14.986 -13.260 3.893 1.00 94.81 189 GLU A C 1
ATOM 1519 O O . GLU A 1 189 ? 13.775 -13.088 3.757 1.00 94.81 189 GLU A O 1
ATOM 1524 N N . VAL A 1 190 ? 15.732 -13.593 2.850 1.00 95.00 190 VAL A N 1
ATOM 1525 C CA . VAL A 1 190 ? 15.162 -13.925 1.542 1.00 95.00 190 VAL A CA 1
ATOM 1526 C C . VAL A 1 190 ? 15.865 -15.118 0.914 1.00 95.00 190 VAL A C 1
ATOM 1528 O O . VAL A 1 190 ? 16.991 -15.436 1.277 1.00 95.00 190 VAL A O 1
ATOM 1531 N N . LEU A 1 191 ? 15.168 -15.783 -0.008 1.00 95.44 191 LEU A N 1
ATOM 1532 C CA . LEU A 1 191 ? 15.703 -16.809 -0.891 1.00 95.44 191 LEU A CA 1
ATOM 1533 C C . LEU A 1 191 ? 15.983 -16.198 -2.269 1.00 95.44 191 LEU A C 1
ATOM 1535 O O . LEU A 1 191 ? 15.074 -15.622 -2.866 1.00 95.44 191 LEU A O 1
ATOM 1539 N N . ARG A 1 192 ? 17.213 -16.322 -2.772 1.00 91.94 192 ARG A N 1
ATOM 1540 C CA . ARG A 1 192 ? 17.617 -15.831 -4.097 1.00 91.94 192 ARG A CA 1
ATOM 1541 C C . ARG A 1 192 ? 18.175 -16.951 -4.954 1.00 91.94 192 ARG A C 1
ATOM 1543 O O . ARG A 1 192 ? 18.972 -17.761 -4.490 1.00 91.94 192 ARG A O 1
ATOM 1550 N N . GLU A 1 193 ? 17.762 -16.966 -6.207 1.00 90.06 193 GLU A N 1
ATOM 1551 C CA . GLU A 1 193 ? 18.277 -17.886 -7.214 1.00 90.06 193 GLU A CA 1
ATOM 1552 C C . GLU A 1 193 ? 19.585 -17.318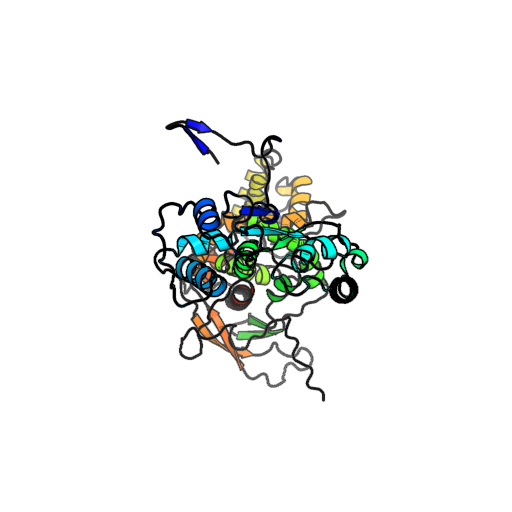 -7.773 1.00 90.06 193 GLU A C 1
ATOM 1554 O O . GLU A 1 193 ? 19.640 -16.148 -8.148 1.00 90.06 193 GLU A O 1
ATOM 1559 N N . ASN A 1 194 ? 20.644 -18.125 -7.789 1.00 85.75 194 ASN A N 1
ATOM 1560 C CA . ASN A 1 194 ? 21.946 -17.751 -8.332 1.00 85.75 194 ASN A CA 1
ATOM 1561 C C . ASN A 1 194 ? 22.641 -18.986 -8.924 1.00 85.75 194 ASN A C 1
ATOM 1563 O O . ASN A 1 194 ? 22.904 -19.938 -8.191 1.00 85.75 194 ASN A O 1
ATOM 1567 N N . ASP A 1 195 ? 22.924 -18.982 -10.229 1.00 81.88 195 ASP A N 1
ATOM 1568 C CA . ASP A 1 195 ? 23.612 -20.067 -10.955 1.00 81.88 195 ASP A CA 1
ATOM 1569 C C . ASP A 1 195 ? 23.082 -21.481 -10.639 1.00 81.88 195 ASP A C 1
ATOM 1571 O O . ASP A 1 195 ? 23.828 -22.395 -10.283 1.00 81.88 195 ASP A O 1
ATOM 1575 N N . GLY A 1 196 ? 21.756 -21.657 -10.701 1.00 81.31 196 GLY A N 1
ATOM 1576 C CA . GLY A 1 196 ? 21.091 -22.940 -10.422 1.00 81.31 196 GLY A CA 1
ATOM 1577 C C . GLY A 1 196 ? 21.075 -23.351 -8.944 1.00 81.31 196 GLY A C 1
ATOM 1578 O O . GLY A 1 196 ? 20.574 -24.422 -8.608 1.00 81.31 196 GLY A O 1
ATOM 1579 N N . LYS A 1 197 ? 21.595 -22.509 -8.044 1.00 88.50 197 LYS A N 1
ATOM 1580 C CA . LYS A 1 197 ? 21.562 -22.702 -6.591 1.00 88.50 197 LYS A CA 1
ATOM 1581 C C . LYS A 1 197 ? 20.579 -21.736 -5.949 1.00 88.50 197 LYS A C 1
ATOM 1583 O O . LYS A 1 197 ? 20.367 -20.621 -6.424 1.00 88.50 197 LYS A O 1
ATOM 1588 N N . LEU A 1 198 ? 20.026 -22.152 -4.815 1.00 93.62 198 LEU A N 1
ATOM 1589 C CA . LEU A 1 198 ? 19.224 -21.285 -3.968 1.00 93.62 198 LEU A CA 1
ATOM 1590 C C . LEU A 1 198 ? 20.065 -20.810 -2.786 1.00 93.62 198 LEU A C 1
ATOM 1592 O O . LEU A 1 198 ? 20.592 -21.613 -2.012 1.00 93.62 198 LEU A O 1
ATOM 1596 N N . LEU A 1 199 ? 20.192 -19.497 -2.658 1.00 94.81 199 LEU A N 1
ATOM 1597 C CA . LEU A 1 199 ? 20.875 -18.841 -1.556 1.00 94.81 199 LEU A CA 1
ATOM 1598 C C . LEU A 1 199 ? 19.850 -18.299 -0.567 1.00 94.81 199 LEU A C 1
ATOM 1600 O O . LEU A 1 199 ? 18.789 -17.836 -0.980 1.00 94.81 199 LEU A O 1
ATOM 1604 N N . TYR A 1 200 ? 20.169 -18.313 0.724 1.00 94.94 200 TYR A N 1
ATOM 1605 C CA . TYR A 1 200 ? 19.403 -17.583 1.730 1.00 94.94 200 TYR A CA 1
ATOM 1606 C C . TYR A 1 200 ? 20.267 -16.526 2.415 1.00 94.94 200 TYR A C 1
ATOM 1608 O O . TYR A 1 200 ? 21.380 -16.810 2.860 1.00 94.94 200 TYR A O 1
ATOM 1616 N N . GLU A 1 201 ? 19.759 -15.300 2.513 1.00 93.19 201 GLU A N 1
ATOM 1617 C CA . GLU A 1 201 ? 20.516 -14.172 3.059 1.00 93.19 201 GLU A CA 1
ATOM 1618 C C . GLU A 1 201 ? 19.637 -13.218 3.879 1.00 93.19 201 GLU A C 1
ATOM 1620 O O . GLU A 1 201 ? 18.437 -13.097 3.610 1.00 93.19 201 GLU A O 1
ATOM 1625 N N . PRO A 1 202 ? 20.206 -12.540 4.892 1.00 93.44 202 PRO A N 1
ATOM 1626 C CA . PRO A 1 202 ? 19.463 -11.585 5.698 1.00 93.44 202 PRO A CA 1
ATOM 1627 C C . PRO A 1 202 ? 19.130 -10.324 4.896 1.00 93.44 202 PRO A C 1
ATOM 1629 O O . PRO A 1 202 ? 19.945 -9.818 4.126 1.00 93.44 202 PRO A O 1
ATOM 1632 N N . VAL A 1 203 ? 17.957 -9.754 5.155 1.00 93.19 203 VAL A N 1
ATOM 1633 C CA . VAL A 1 203 ? 17.565 -8.446 4.621 1.00 93.19 203 VAL A CA 1
ATOM 1634 C C . VAL A 1 203 ? 17.736 -7.397 5.718 1.00 93.19 203 VAL A C 1
ATOM 1636 O O . VAL A 1 203 ? 17.037 -7.394 6.741 1.00 93.19 203 VAL A O 1
ATOM 1639 N N . ILE A 1 204 ? 18.688 -6.492 5.507 1.00 90.00 204 ILE A N 1
ATOM 1640 C CA . ILE A 1 204 ? 19.127 -5.517 6.507 1.00 90.00 204 ILE A CA 1
ATOM 1641 C C . ILE A 1 204 ? 18.405 -4.183 6.289 1.00 90.00 204 ILE A C 1
ATOM 1643 O O . ILE A 1 204 ? 18.458 -3.610 5.206 1.00 90.00 204 ILE A O 1
ATOM 1647 N N . ALA A 1 205 ? 17.774 -3.659 7.342 1.00 88.12 205 ALA A N 1
ATOM 1648 C CA . ALA A 1 205 ? 17.162 -2.329 7.338 1.00 88.12 205 ALA A CA 1
ATOM 1649 C C . ALA A 1 205 ? 18.234 -1.249 7.582 1.00 88.12 205 ALA A C 1
ATOM 1651 O O . ALA A 1 205 ? 18.426 -0.780 8.712 1.00 88.12 205 ALA A O 1
ATOM 1652 N N . THR A 1 206 ? 18.970 -0.915 6.520 1.00 92.38 206 THR A N 1
ATOM 1653 C CA . THR A 1 206 ? 19.987 0.148 6.515 1.00 92.38 206 THR A CA 1
ATOM 1654 C C . THR A 1 206 ? 19.348 1.534 6.632 1.00 92.38 206 THR A C 1
ATOM 1656 O O . THR A 1 206 ? 18.131 1.688 6.509 1.00 92.38 206 THR A O 1
ATOM 1659 N N . ASP A 1 207 ? 20.159 2.569 6.844 1.00 92.56 207 ASP A N 1
ATOM 1660 C CA . ASP A 1 207 ? 19.659 3.949 6.893 1.00 92.56 207 ASP A CA 1
ATOM 1661 C C . ASP A 1 207 ? 19.034 4.389 5.566 1.00 92.56 207 ASP A C 1
ATOM 1663 O O . ASP A 1 207 ? 18.033 5.101 5.568 1.00 92.56 207 ASP A O 1
ATOM 1667 N N . THR A 1 208 ? 19.561 3.916 4.433 1.00 93.50 208 THR A N 1
ATOM 1668 C CA . THR A 1 208 ? 18.962 4.149 3.109 1.00 93.50 208 THR A CA 1
ATOM 1669 C C . THR A 1 208 ? 17.547 3.582 3.034 1.00 93.50 208 THR A C 1
ATOM 1671 O O . THR A 1 208 ? 16.628 4.292 2.630 1.00 93.50 208 THR A O 1
ATOM 1674 N N . VAL A 1 209 ? 17.352 2.344 3.503 1.00 94.31 209 VAL A N 1
ATOM 1675 C CA . VAL A 1 209 ? 16.031 1.695 3.540 1.00 94.31 209 VAL A CA 1
ATOM 1676 C C . VAL A 1 209 ? 15.053 2.490 4.404 1.00 94.31 209 VAL A C 1
ATOM 1678 O O . VAL A 1 209 ? 13.918 2.733 3.994 1.00 94.31 209 VAL A O 1
ATOM 1681 N N . ARG A 1 210 ? 15.494 2.962 5.578 1.00 93.31 210 ARG A N 1
ATOM 1682 C CA . ARG A 1 210 ? 14.660 3.792 6.464 1.00 93.31 210 ARG A CA 1
ATOM 1683 C C . ARG A 1 210 ? 14.285 5.122 5.821 1.00 93.31 210 ARG A C 1
ATOM 1685 O O . ARG A 1 210 ? 13.133 5.523 5.928 1.00 93.31 210 ARG A O 1
ATOM 1692 N N . LYS A 1 211 ? 15.220 5.786 5.134 1.00 94.38 211 LYS A N 1
ATOM 1693 C CA . LYS A 1 211 ? 14.958 7.054 4.435 1.00 94.38 211 LYS A CA 1
ATOM 1694 C C . LYS A 1 211 ? 13.938 6.875 3.312 1.00 94.38 211 LYS A C 1
ATOM 1696 O O . LYS A 1 211 ? 12.989 7.652 3.246 1.00 94.38 211 LYS A O 1
ATOM 1701 N N . ILE A 1 212 ? 14.083 5.832 2.489 1.00 95.00 212 ILE A N 1
ATOM 1702 C CA . ILE A 1 212 ? 13.115 5.509 1.428 1.00 95.00 212 ILE A CA 1
ATOM 1703 C C . ILE A 1 212 ? 11.739 5.200 2.035 1.00 95.00 212 ILE A C 1
ATOM 1705 O O . ILE A 1 212 ? 10.741 5.773 1.598 1.00 95.00 212 ILE A O 1
ATOM 1709 N N . SER A 1 213 ? 11.685 4.364 3.080 1.00 94.19 213 SER A N 1
ATOM 1710 C CA . SER A 1 213 ? 10.452 4.049 3.822 1.00 94.19 213 SER A CA 1
ATOM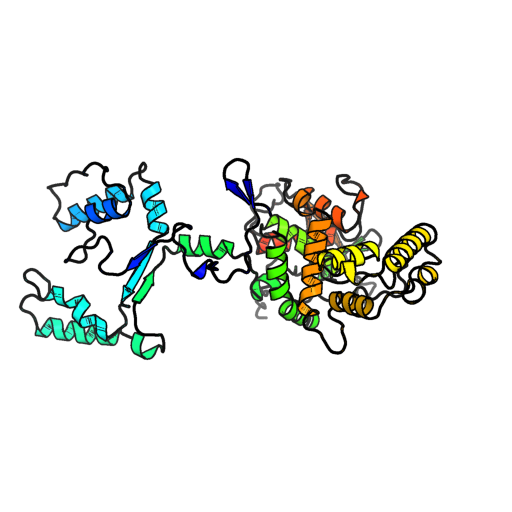 1711 C C . SER A 1 213 ? 9.767 5.320 4.341 1.00 94.19 213 SER A C 1
ATOM 1713 O O . SER A 1 213 ? 8.613 5.590 4.012 1.00 94.19 213 SER A O 1
ATOM 1715 N N . GLN A 1 214 ? 10.485 6.164 5.085 1.00 95.00 214 GLN A N 1
ATOM 1716 C CA . GLN A 1 214 ? 9.937 7.383 5.686 1.00 95.00 214 GLN A CA 1
ATOM 1717 C C . GLN A 1 214 ? 9.444 8.386 4.642 1.00 95.00 214 GLN A C 1
ATOM 1719 O O . GLN A 1 214 ? 8.338 8.912 4.784 1.00 95.00 214 GLN A O 1
ATOM 1724 N N . LYS A 1 215 ? 10.243 8.627 3.596 1.00 95.94 215 LYS A N 1
ATOM 1725 C CA . LYS A 1 215 ? 9.943 9.614 2.557 1.00 95.94 215 LYS A CA 1
ATOM 1726 C C . LYS A 1 215 ? 8.765 9.191 1.687 1.00 95.94 215 LYS A C 1
ATOM 1728 O O . LYS A 1 215 ? 7.882 10.000 1.425 1.00 95.94 215 LYS A O 1
ATOM 1733 N N . HIS A 1 216 ? 8.719 7.929 1.259 1.00 97.62 216 HIS A N 1
ATOM 1734 C CA . HIS A 1 216 ? 7.748 7.495 0.254 1.00 97.62 216 HIS A CA 1
ATOM 1735 C C . HIS A 1 216 ? 6.511 6.793 0.815 1.00 97.62 216 HIS A C 1
ATOM 1737 O O . HIS A 1 216 ? 5.516 6.709 0.101 1.00 97.62 216 HIS A O 1
ATOM 1743 N N . ARG A 1 217 ? 6.498 6.323 2.072 1.00 97.12 217 ARG A N 1
ATOM 1744 C CA . ARG A 1 217 ? 5.317 5.658 2.661 1.00 97.12 217 ARG A CA 1
ATOM 1745 C C . ARG A 1 217 ? 4.024 6.484 2.554 1.00 97.12 217 ARG A C 1
ATOM 1747 O O . ARG A 1 217 ? 3.015 5.898 2.158 1.00 97.12 217 ARG A O 1
ATOM 1754 N N . PRO A 1 218 ? 3.991 7.803 2.850 1.00 97.44 218 PRO A N 1
ATOM 1755 C CA . PRO A 1 218 ? 2.773 8.595 2.658 1.00 97.44 218 PRO A CA 1
ATOM 1756 C C . PRO A 1 218 ? 2.283 8.570 1.203 1.00 97.44 218 PRO A C 1
ATOM 1758 O O . PRO A 1 218 ? 1.096 8.382 0.948 1.00 97.44 218 PRO A O 1
ATOM 1761 N N . HIS A 1 219 ? 3.204 8.670 0.242 1.00 98.00 219 HIS A N 1
ATOM 1762 C CA . HIS A 1 219 ? 2.888 8.653 -1.187 1.00 98.00 219 HIS A CA 1
ATOM 1763 C C . HIS A 1 219 ? 2.486 7.266 -1.692 1.00 98.00 219 HIS A C 1
ATOM 1765 O O . HIS A 1 219 ? 1.614 7.164 -2.550 1.00 98.00 219 HIS A O 1
ATOM 1771 N N . LEU A 1 220 ? 3.039 6.195 -1.118 1.00 98.06 220 LEU A N 1
ATOM 1772 C CA . LEU A 1 220 ? 2.574 4.830 -1.350 1.00 98.06 220 LEU A CA 1
ATOM 1773 C C . LEU A 1 220 ? 1.147 4.640 -0.834 1.00 98.06 220 LEU A C 1
ATOM 1775 O O . LEU A 1 220 ? 0.323 4.133 -1.582 1.00 98.06 220 LEU A O 1
ATOM 1779 N N . ASN A 1 221 ? 0.804 5.102 0.373 1.00 97.44 221 ASN A N 1
ATOM 1780 C CA . ASN A 1 221 ? -0.578 5.028 0.872 1.00 97.44 221 ASN A CA 1
ATOM 1781 C C . ASN A 1 221 ? -1.568 5.737 -0.071 1.00 97.44 221 ASN A C 1
ATOM 1783 O O . ASN A 1 221 ? -2.636 5.199 -0.372 1.00 97.44 221 ASN A O 1
ATOM 1787 N N . ILE A 1 222 ? -1.189 6.910 -0.590 1.00 97.19 222 ILE A N 1
ATOM 1788 C CA . ILE A 1 222 ? -1.981 7.643 -1.586 1.00 97.19 222 ILE A CA 1
ATOM 1789 C C . ILE A 1 222 ? -2.091 6.842 -2.891 1.00 97.19 222 ILE A C 1
ATOM 1791 O O . ILE A 1 222 ? -3.198 6.645 -3.389 1.00 97.19 222 ILE A O 1
ATOM 1795 N N . ALA A 1 223 ? -0.977 6.339 -3.431 1.00 97.75 223 ALA A N 1
ATOM 1796 C CA . ALA A 1 223 ? -0.957 5.584 -4.683 1.00 97.75 223 ALA A CA 1
ATOM 1797 C C . ALA A 1 223 ? -1.770 4.281 -4.590 1.00 97.75 223 ALA A C 1
ATOM 1799 O O . ALA A 1 223 ? -2.565 3.987 -5.482 1.00 97.75 223 ALA A O 1
ATOM 1800 N N . LEU A 1 224 ? -1.649 3.530 -3.491 1.00 97.75 224 LEU A N 1
ATOM 1801 C CA . LEU A 1 224 ? -2.437 2.319 -3.254 1.00 97.75 224 LEU A CA 1
ATOM 1802 C C . LEU A 1 224 ? -3.940 2.627 -3.270 1.00 97.75 224 LEU A C 1
ATOM 1804 O O . LEU A 1 224 ? -4.703 1.905 -3.908 1.00 97.75 224 LEU A O 1
ATOM 1808 N N . ARG A 1 225 ? -4.377 3.719 -2.627 1.00 95.00 225 ARG A N 1
ATOM 1809 C CA . ARG A 1 225 ? -5.782 4.158 -2.672 1.00 95.00 225 ARG A CA 1
ATOM 1810 C C . ARG A 1 225 ? -6.206 4.581 -4.077 1.00 95.00 225 ARG A C 1
ATOM 1812 O O . ARG A 1 225 ? -7.214 4.080 -4.570 1.00 95.00 225 ARG A O 1
ATOM 1819 N N . LYS A 1 226 ? -5.418 5.445 -4.725 1.00 95.50 226 LYS A N 1
ATOM 1820 C CA . LYS A 1 226 ? -5.665 5.968 -6.079 1.00 95.50 226 LYS A CA 1
ATOM 1821 C C . LYS A 1 226 ? -5.855 4.850 -7.107 1.00 95.50 226 LYS A C 1
ATOM 1823 O O . LYS A 1 226 ? -6.695 4.968 -7.990 1.00 95.50 226 LYS A O 1
ATOM 1828 N N . HIS A 1 227 ? -5.105 3.759 -6.961 1.00 96.75 227 HIS A N 1
ATOM 1829 C CA . HIS A 1 227 ? -5.106 2.619 -7.878 1.00 96.75 227 HIS A CA 1
ATOM 1830 C C . HIS A 1 227 ? -5.881 1.397 -7.354 1.00 96.75 227 HIS A C 1
ATOM 1832 O O . HIS A 1 227 ? -5.728 0.290 -7.873 1.00 96.75 227 HIS A O 1
ATOM 1838 N N . CYS A 1 228 ? -6.719 1.580 -6.326 1.00 95.62 228 CYS A N 1
ATOM 1839 C CA . CYS A 1 228 ? -7.566 0.538 -5.733 1.00 95.62 228 CYS A CA 1
ATOM 1840 C C . CYS A 1 228 ? -6.799 -0.726 -5.281 1.00 95.62 228 CYS A C 1
ATOM 1842 O O . CYS A 1 228 ? -7.315 -1.844 -5.328 1.00 95.62 228 CYS A O 1
ATOM 1844 N N . ILE A 1 229 ? -5.564 -0.569 -4.811 1.00 97.25 229 ILE A N 1
ATOM 1845 C CA . ILE A 1 229 ? -4.700 -1.627 -4.269 1.00 97.25 229 ILE A CA 1
ATOM 1846 C C . ILE A 1 229 ? -4.949 -1.742 -2.756 1.00 97.25 229 ILE A C 1
ATOM 1848 O O . ILE A 1 229 ? -4.049 -1.578 -1.940 1.00 97.25 229 ILE A O 1
ATOM 1852 N N . THR A 1 230 ? -6.210 -1.936 -2.366 1.00 93.25 230 THR A N 1
ATOM 1853 C CA . THR A 1 230 ? -6.666 -1.748 -0.973 1.00 93.25 230 THR A CA 1
ATOM 1854 C C . THR A 1 230 ? -7.017 -3.037 -0.240 1.00 93.25 230 THR A C 1
ATOM 1856 O O . THR A 1 230 ? -7.290 -3.009 0.954 1.00 93.25 230 THR A O 1
ATOM 1859 N N . THR A 1 231 ? -7.048 -4.171 -0.937 1.00 94.75 231 THR A N 1
ATOM 1860 C CA . THR A 1 231 ? -7.265 -5.489 -0.321 1.00 94.75 231 THR A CA 1
ATOM 1861 C C . THR A 1 231 ? -5.927 -6.127 0.058 1.00 94.75 231 THR A C 1
ATOM 1863 O O . THR A 1 231 ? -4.965 -5.936 -0.697 1.00 94.75 231 THR A O 1
ATOM 1866 N N . PRO A 1 232 ? -5.867 -6.986 1.093 1.00 95.50 232 PRO A N 1
ATOM 1867 C CA . PRO A 1 232 ? -4.630 -7.658 1.486 1.00 95.50 232 PRO A CA 1
ATOM 1868 C C . PRO A 1 232 ? -3.917 -8.404 0.349 1.00 95.50 232 PRO A C 1
ATOM 1870 O O . PRO A 1 232 ? -2.707 -8.270 0.201 1.00 95.50 232 PRO A O 1
ATOM 1873 N N . VAL A 1 233 ? -4.658 -9.117 -0.510 1.00 96.44 233 VAL A N 1
ATOM 1874 C CA . VAL A 1 233 ? -4.088 -9.869 -1.647 1.00 96.44 233 VAL A CA 1
ATOM 1875 C C . VAL A 1 233 ? -3.463 -8.957 -2.706 1.00 96.44 233 VAL A C 1
ATOM 1877 O O . VAL A 1 233 ? -2.351 -9.209 -3.162 1.00 96.44 233 VAL A O 1
ATOM 1880 N N . ARG A 1 234 ? -4.117 -7.837 -3.045 1.00 97.62 234 ARG A N 1
ATOM 1881 C CA . ARG A 1 234 ? -3.560 -6.829 -3.963 1.00 97.62 234 ARG A CA 1
ATOM 1882 C C . ARG A 1 234 ? -2.329 -6.139 -3.378 1.00 97.62 234 ARG A C 1
ATOM 1884 O O . ARG A 1 234 ? -1.338 -5.987 -4.084 1.00 97.62 234 ARG A O 1
ATOM 1891 N N . MET A 1 235 ? -2.363 -5.762 -2.097 1.00 98.00 235 MET A N 1
ATOM 1892 C CA . MET A 1 235 ? -1.207 -5.167 -1.412 1.00 98.00 235 MET A CA 1
ATOM 1893 C C . MET A 1 235 ? -0.029 -6.146 -1.365 1.00 98.00 235 MET A C 1
ATOM 1895 O O . MET A 1 235 ? 1.094 -5.761 -1.686 1.00 98.00 235 MET A O 1
ATOM 1899 N N . ALA A 1 236 ? -0.280 -7.417 -1.040 1.00 97.75 236 ALA A N 1
ATOM 1900 C CA . ALA A 1 236 ? 0.731 -8.469 -1.056 1.00 97.75 236 ALA A CA 1
ATOM 1901 C C . ALA A 1 236 ? 1.319 -8.687 -2.450 1.00 97.75 236 ALA A C 1
ATOM 1903 O O . ALA A 1 236 ? 2.538 -8.778 -2.585 1.00 97.75 236 ALA A O 1
ATOM 1904 N N . ALA A 1 237 ? 0.490 -8.702 -3.495 1.00 98.12 237 ALA A N 1
ATOM 1905 C CA . ALA A 1 237 ? 0.966 -8.816 -4.867 1.00 98.12 237 ALA A CA 1
ATOM 1906 C C . ALA A 1 237 ? 1.801 -7.599 -5.296 1.00 98.12 237 ALA A C 1
ATOM 1908 O O . ALA A 1 237 ? 2.866 -7.757 -5.893 1.00 98.12 237 ALA A O 1
ATOM 1909 N N . PHE A 1 238 ? 1.360 -6.385 -4.961 1.00 98.56 238 PHE A N 1
ATOM 1910 C CA . PHE A 1 238 ? 2.083 -5.155 -5.273 1.00 98.56 238 PHE A CA 1
ATOM 1911 C C . PHE A 1 238 ? 3.445 -5.110 -4.567 1.00 98.56 238 PHE A C 1
ATOM 1913 O O . PHE A 1 238 ? 4.482 -5.020 -5.226 1.00 98.56 238 PHE A O 1
ATOM 1920 N N . PHE A 1 239 ? 3.466 -5.234 -3.237 1.00 98.44 239 PHE A N 1
ATOM 1921 C CA . PHE A 1 239 ? 4.700 -5.143 -2.455 1.00 98.44 239 PHE A CA 1
ATOM 1922 C C . PHE A 1 239 ? 5.607 -6.362 -2.618 1.00 98.44 239 PHE A C 1
ATOM 1924 O O . PHE A 1 239 ? 6.824 -6.206 -2.604 1.00 98.44 239 PHE A O 1
ATOM 1931 N N . GLY A 1 240 ? 5.049 -7.554 -2.848 1.00 97.38 240 GLY A N 1
ATOM 1932 C CA . GLY A 1 240 ? 5.829 -8.752 -3.154 1.00 97.38 240 GLY A CA 1
ATOM 1933 C C . GLY A 1 240 ? 6.721 -8.566 -4.383 1.00 97.38 240 GLY A C 1
ATOM 1934 O O . GLY A 1 240 ? 7.861 -9.022 -4.401 1.00 97.38 240 GLY A O 1
ATOM 1935 N N . ASN A 1 241 ? 6.233 -7.824 -5.381 1.00 98.12 241 ASN A N 1
ATOM 1936 C CA . ASN A 1 241 ? 7.038 -7.394 -6.519 1.00 98.12 241 ASN A CA 1
ATOM 1937 C C . ASN A 1 241 ? 7.918 -6.194 -6.161 1.00 98.12 241 ASN A C 1
ATOM 1939 O O . ASN A 1 241 ? 9.132 -6.257 -6.323 1.00 98.12 241 ASN A O 1
ATOM 1943 N N . SER A 1 242 ? 7.326 -5.131 -5.619 1.00 98.00 242 SER A N 1
ATOM 1944 C CA . SER A 1 242 ? 8.019 -3.864 -5.388 1.00 98.00 242 SER A CA 1
ATOM 1945 C C . SER A 1 242 ? 9.260 -3.973 -4.499 1.00 98.00 242 SER A C 1
ATOM 1947 O O . SER A 1 242 ? 10.292 -3.358 -4.777 1.00 98.00 242 SER A O 1
ATOM 1949 N N . LEU A 1 243 ? 9.196 -4.790 -3.447 1.00 97.50 243 LEU A N 1
ATOM 1950 C CA . LEU A 1 243 ? 10.332 -5.014 -2.559 1.00 97.50 243 LEU A CA 1
ATOM 1951 C C . LEU A 1 243 ? 11.487 -5.707 -3.289 1.00 97.50 243 LEU A C 1
ATOM 1953 O O . LEU A 1 243 ? 12.633 -5.338 -3.067 1.00 97.50 243 LEU A O 1
ATOM 1957 N N . GLN A 1 244 ? 11.210 -6.658 -4.184 1.00 95.94 244 GLN A N 1
ATOM 1958 C CA . GLN A 1 244 ? 12.254 -7.278 -5.003 1.00 95.94 244 GLN A CA 1
ATOM 1959 C C . GLN A 1 244 ? 12.842 -6.272 -6.004 1.00 95.94 244 GLN A C 1
ATOM 1961 O O . GLN A 1 244 ? 14.063 -6.174 -6.110 1.00 95.94 244 GLN A O 1
ATOM 1966 N N . GLU A 1 245 ? 11.994 -5.512 -6.702 1.00 95.69 245 GLU A N 1
ATOM 1967 C CA . GLU A 1 245 ? 12.414 -4.547 -7.733 1.00 95.69 245 GLU A CA 1
ATOM 1968 C C . GLU A 1 245 ? 13.311 -3.432 -7.181 1.00 95.69 245 GLU A C 1
ATOM 1970 O O . GLU A 1 245 ? 14.283 -3.015 -7.803 1.00 95.69 245 GLU A O 1
ATOM 1975 N N . THR A 1 246 ? 13.022 -2.970 -5.968 1.00 96.25 246 THR A N 1
ATOM 1976 C CA . THR A 1 246 ? 13.783 -1.900 -5.299 1.00 96.25 246 THR A CA 1
ATOM 1977 C C . THR A 1 246 ? 15.012 -2.407 -4.546 1.00 96.25 246 THR A C 1
ATOM 1979 O O . THR A 1 246 ? 15.605 -1.685 -3.740 1.00 96.25 246 THR A O 1
ATOM 1982 N N . THR A 1 247 ? 15.388 -3.675 -4.754 1.00 95.06 247 THR A N 1
ATOM 1983 C CA . THR A 1 247 ? 16.441 -4.353 -3.987 1.00 95.06 247 THR A CA 1
ATOM 1984 C C . THR A 1 247 ? 16.213 -4.160 -2.485 1.00 95.06 247 THR A C 1
ATOM 1986 O O . THR A 1 247 ? 17.063 -3.650 -1.755 1.00 95.06 247 THR A O 1
ATOM 1989 N N . TRP A 1 248 ? 15.023 -4.537 -2.023 1.00 96.38 248 TRP A N 1
ATOM 1990 C CA . TRP A 1 248 ? 14.603 -4.466 -0.624 1.00 96.38 248 TRP A CA 1
ATOM 1991 C C . TRP A 1 248 ? 14.580 -3.033 -0.085 1.00 96.38 248 TRP A C 1
ATOM 1993 O O . TRP A 1 248 ? 15.045 -2.787 1.026 1.00 96.38 248 TRP A O 1
ATOM 2003 N N . LEU A 1 249 ? 14.036 -2.098 -0.880 1.00 96.00 249 LEU A N 1
ATOM 2004 C CA . LEU A 1 249 ? 13.969 -0.659 -0.590 1.00 96.00 249 LEU A CA 1
ATOM 2005 C C . LEU A 1 249 ? 15.340 0.023 -0.467 1.00 96.00 249 LEU A C 1
ATOM 2007 O O . LEU A 1 249 ? 15.468 1.012 0.250 1.00 96.00 249 LEU A O 1
ATOM 2011 N N . SER A 1 250 ? 16.380 -0.491 -1.124 1.00 95.12 250 SER A N 1
ATOM 2012 C CA . SER A 1 250 ? 17.709 0.140 -1.098 1.00 95.12 250 SER A CA 1
ATOM 2013 C C . SER A 1 250 ? 17.953 1.097 -2.265 1.00 95.12 250 SER A C 1
ATOM 2015 O O . SER A 1 250 ? 18.812 1.970 -2.154 1.00 95.12 250 SER A O 1
ATOM 2017 N N . THR A 1 251 ? 17.194 0.975 -3.357 1.00 95.69 251 THR A N 1
ATOM 2018 C CA . THR A 1 251 ? 17.267 1.881 -4.509 1.00 95.69 251 THR A CA 1
ATOM 2019 C C . THR A 1 251 ? 15.912 2.025 -5.206 1.00 95.69 251 THR A C 1
ATOM 2021 O O . THR A 1 251 ? 15.099 1.103 -5.210 1.00 95.69 251 THR A O 1
ATOM 2024 N N . LEU A 1 252 ? 15.682 3.186 -5.822 1.00 97.12 252 LEU A N 1
ATOM 2025 C CA . LEU A 1 252 ? 14.556 3.451 -6.726 1.00 97.12 252 LEU A CA 1
ATOM 2026 C C . LEU A 1 252 ? 14.998 3.579 -8.185 1.00 97.12 252 LEU A C 1
ATOM 2028 O O . LEU A 1 252 ? 14.178 3.869 -9.047 1.00 97.12 252 LEU A O 1
ATOM 2032 N N . HIS A 1 253 ? 16.279 3.377 -8.485 1.00 96.50 253 HIS A N 1
ATOM 2033 C CA . HIS A 1 253 ? 16.828 3.504 -9.831 1.00 96.50 253 HIS A CA 1
ATOM 2034 C C . HIS A 1 253 ? 17.864 2.415 -10.061 1.00 96.50 253 HIS A C 1
ATOM 2036 O O . HIS A 1 253 ? 18.844 2.337 -9.317 1.00 96.50 253 HIS A O 1
ATOM 2042 N N . GLU A 1 254 ? 17.634 1.602 -11.088 1.00 93.44 254 GLU A N 1
ATOM 2043 C CA . GLU A 1 254 ? 18.543 0.540 -11.521 1.00 93.44 254 GLU A CA 1
ATOM 2044 C C . GLU A 1 254 ? 19.954 1.085 -11.782 1.00 93.44 254 GLU A C 1
ATOM 2046 O O . GLU A 1 254 ? 20.940 0.512 -11.322 1.00 93.44 254 GLU A O 1
ATOM 2051 N N . ASN A 1 255 ? 20.038 2.235 -12.458 1.00 91.88 255 ASN A N 1
ATOM 2052 C CA . ASN A 1 255 ? 21.266 2.965 -12.739 1.00 91.88 255 ASN A CA 1
ATOM 2053 C C . ASN A 1 255 ? 22.344 2.086 -13.388 1.00 91.88 255 ASN A C 1
ATOM 2055 O O . ASN A 1 255 ? 23.484 2.034 -12.920 1.00 91.88 255 ASN A O 1
ATOM 2059 N N . ASN A 1 256 ? 21.966 1.388 -14.463 1.00 89.62 256 ASN A N 1
ATOM 2060 C CA . ASN A 1 256 ? 22.838 0.465 -15.185 1.00 89.62 256 ASN A CA 1
ATOM 2061 C C . ASN A 1 256 ? 23.128 0.956 -16.620 1.00 89.62 256 ASN A C 1
ATOM 2063 O O . ASN A 1 256 ? 22.415 0.583 -17.556 1.00 89.62 256 ASN A O 1
ATOM 2067 N N . PRO A 1 257 ? 24.216 1.724 -16.841 1.00 90.00 257 PRO A N 1
ATOM 2068 C CA . PRO A 1 257 ? 24.595 2.234 -18.164 1.00 90.00 257 PRO A CA 1
ATOM 2069 C C . PRO A 1 257 ? 24.948 1.162 -19.203 1.00 90.00 257 PRO A C 1
ATOM 2071 O O . PRO A 1 257 ? 25.124 1.470 -20.385 1.00 90.00 257 PRO A O 1
ATOM 2074 N N . ASN A 1 258 ? 25.109 -0.092 -18.776 1.00 89.94 258 ASN A N 1
ATOM 2075 C CA . ASN A 1 258 ? 25.415 -1.216 -19.655 1.00 89.94 258 ASN A CA 1
ATOM 2076 C C . ASN A 1 258 ? 24.163 -1.963 -20.116 1.00 89.94 258 ASN A C 1
ATOM 2078 O O . ASN A 1 258 ? 24.253 -2.787 -21.027 1.00 89.94 258 ASN A O 1
ATOM 2082 N N . ALA A 1 259 ? 22.999 -1.673 -19.533 1.00 90.62 259 ALA A N 1
ATOM 2083 C CA . ALA A 1 259 ? 21.750 -2.235 -20.003 1.00 90.62 259 ALA A CA 1
ATOM 2084 C C . ALA A 1 259 ? 21.430 -1.741 -21.420 1.00 90.62 259 ALA A C 1
ATOM 2086 O O . ALA A 1 259 ? 21.566 -0.559 -21.739 1.00 90.62 259 ALA A O 1
ATOM 2087 N N . TRP A 1 260 ? 20.944 -2.641 -22.276 1.00 92.06 260 TRP A N 1
ATOM 2088 C CA . TRP A 1 260 ? 20.583 -2.309 -23.659 1.00 92.06 260 TRP A CA 1
ATOM 2089 C C . TRP A 1 260 ? 19.415 -1.312 -23.749 1.00 92.06 260 TRP A C 1
ATOM 2091 O O . TRP A 1 260 ? 19.198 -0.692 -24.782 1.00 92.06 260 TRP A O 1
ATOM 2101 N N . TYR A 1 261 ? 18.640 -1.153 -22.682 1.00 92.00 261 TYR A N 1
ATOM 2102 C CA . TYR A 1 261 ? 17.538 -0.198 -22.613 1.00 92.00 261 TYR A CA 1
ATOM 2103 C C . TYR A 1 261 ? 17.935 1.139 -21.972 1.00 92.00 261 TYR A C 1
ATOM 2105 O O . TYR A 1 261 ? 17.079 2.010 -21.855 1.00 92.00 261 TYR A O 1
ATOM 2113 N N . TRP A 1 262 ? 19.198 1.344 -21.578 1.00 92.81 262 TRP A N 1
ATOM 2114 C CA . TRP A 1 262 ? 19.678 2.639 -21.083 1.00 92.81 262 TRP A CA 1
ATOM 2115 C C . TRP A 1 262 ? 19.483 3.748 -22.139 1.00 92.81 262 TRP A C 1
ATOM 2117 O O . TRP A 1 262 ? 19.746 3.495 -23.320 1.00 92.81 262 TRP A O 1
ATOM 2127 N N . PRO A 1 263 ? 19.057 4.977 -21.768 1.00 94.19 263 PRO A N 1
ATOM 2128 C CA . PRO A 1 263 ? 18.798 5.513 -20.416 1.00 94.19 263 PRO A CA 1
ATOM 2129 C C . PRO A 1 263 ? 17.367 5.298 -19.882 1.00 94.19 263 PRO A C 1
ATOM 2131 O O . PRO A 1 263 ? 16.960 5.916 -18.899 1.00 94.19 263 PRO A O 1
ATOM 2134 N N . TRP A 1 264 ? 16.592 4.424 -20.520 1.00 95.50 264 TRP A N 1
ATOM 2135 C CA . TRP A 1 264 ? 15.213 4.072 -20.163 1.00 95.50 264 TRP A CA 1
ATOM 2136 C C . TRP A 1 264 ? 15.149 2.848 -19.236 1.00 95.50 264 TRP A C 1
ATOM 2138 O O . TRP A 1 264 ? 14.267 1.999 -19.377 1.00 95.50 264 TRP A O 1
ATOM 2148 N N . ASP A 1 265 ? 16.123 2.745 -18.333 1.00 95.31 265 ASP A N 1
ATOM 2149 C CA . ASP A 1 265 ? 16.256 1.728 -17.288 1.00 95.31 265 ASP A CA 1
ATOM 2150 C C . ASP A 1 265 ? 15.254 1.905 -16.142 1.00 95.31 265 ASP A C 1
ATOM 2152 O O . ASP A 1 265 ? 14.569 2.925 -16.061 1.00 95.31 265 ASP A O 1
ATOM 2156 N N . GLY A 1 266 ? 15.152 0.895 -15.273 1.00 96.69 266 GLY A N 1
ATOM 2157 C CA . GLY A 1 266 ? 14.113 0.830 -14.249 1.00 96.69 266 GLY A CA 1
ATOM 2158 C C . GLY A 1 266 ? 14.155 1.986 -13.249 1.00 96.69 266 GLY A C 1
ATOM 2159 O O . GLY A 1 266 ? 15.195 2.275 -12.646 1.00 96.69 266 GLY A O 1
ATOM 2160 N N . ARG A 1 267 ? 13.005 2.644 -13.033 1.00 98.06 267 ARG A N 1
ATOM 2161 C CA . ARG A 1 267 ? 12.816 3.625 -11.946 1.00 98.06 267 ARG A CA 1
ATOM 2162 C C . ARG A 1 267 ? 11.514 3.424 -11.167 1.00 98.06 267 ARG A C 1
ATOM 2164 O O . ARG A 1 267 ? 10.511 2.961 -11.707 1.00 98.06 267 ARG A O 1
ATOM 2171 N N . GLY A 1 268 ? 11.515 3.818 -9.900 1.00 98.06 268 GLY A N 1
ATOM 2172 C CA . GLY A 1 268 ? 10.366 3.750 -9.002 1.00 98.06 268 GLY A CA 1
ATOM 2173 C C . GLY A 1 268 ? 10.116 2.362 -8.410 1.00 98.06 268 GLY A C 1
ATOM 2174 O O . GLY A 1 268 ? 10.917 1.435 -8.555 1.00 98.06 268 GLY A O 1
ATOM 2175 N N . PHE A 1 269 ? 8.982 2.215 -7.721 1.00 98.31 269 PHE A N 1
ATOM 2176 C CA . PHE A 1 269 ? 8.699 1.040 -6.886 1.00 98.31 269 PHE A CA 1
ATOM 2177 C C . PHE A 1 269 ? 8.424 -0.252 -7.659 1.00 98.31 269 PHE A C 1
ATOM 2179 O O . PHE A 1 269 ? 8.597 -1.320 -7.086 1.00 98.31 269 PHE A O 1
ATOM 2186 N N . LEU A 1 270 ? 8.025 -0.176 -8.930 1.00 97.56 270 LEU A N 1
ATOM 2187 C CA . LEU A 1 270 ? 7.894 -1.337 -9.823 1.00 97.56 270 LEU A CA 1
ATOM 2188 C C . LEU A 1 270 ? 8.859 -1.266 -11.017 1.00 97.56 270 LEU A C 1
ATOM 2190 O O . LEU A 1 270 ? 8.616 -1.934 -12.014 1.00 97.56 270 LEU A O 1
ATOM 2194 N N . GLN A 1 271 ? 9.917 -0.447 -10.914 1.00 96.69 271 GLN A N 1
ATOM 2195 C CA . GLN A 1 271 ? 10.966 -0.297 -11.931 1.00 96.69 271 GLN A CA 1
ATOM 2196 C C . GLN A 1 271 ? 10.386 -0.116 -13.346 1.00 96.69 271 GLN A C 1
ATOM 2198 O O . GLN A 1 271 ? 10.534 -0.965 -14.215 1.00 96.69 271 GLN A O 1
ATOM 2203 N N . LEU A 1 272 ? 9.688 1.003 -13.575 1.00 97.38 272 LEU A N 1
ATOM 2204 C CA . LEU A 1 272 ? 9.152 1.356 -14.890 1.00 97.38 272 LEU A CA 1
ATOM 2205 C C . LEU A 1 272 ? 10.309 1.432 -15.903 1.00 97.38 272 LEU A C 1
ATOM 2207 O O . LEU A 1 272 ? 11.204 2.254 -15.731 1.00 97.38 272 LEU A O 1
ATOM 2211 N N . THR A 1 273 ? 10.278 0.597 -16.944 1.00 95.69 273 THR A N 1
ATOM 2212 C CA . THR A 1 273 ? 11.384 0.424 -17.912 1.00 95.69 273 THR A CA 1
ATOM 2213 C C . THR A 1 273 ? 10.876 0.543 -19.346 1.00 95.69 273 THR A C 1
ATOM 2215 O O . THR A 1 273 ? 9.736 0.176 -19.627 1.00 95.69 273 THR A O 1
ATOM 2218 N N . HIS A 1 274 ? 11.743 0.980 -20.264 1.00 95.38 274 HIS A N 1
ATOM 2219 C CA . HIS A 1 274 ? 11.509 1.211 -21.698 1.00 95.38 274 HIS A CA 1
ATOM 2220 C C . HIS A 1 274 ? 10.742 2.498 -22.035 1.00 95.38 274 HIS A C 1
ATOM 2222 O O . HIS A 1 274 ? 9.771 2.847 -21.358 1.00 95.38 274 HIS A O 1
ATOM 2228 N N . PRO A 1 275 ? 11.095 3.176 -23.147 1.00 96.50 275 PRO A N 1
ATOM 2229 C CA . PRO A 1 275 ? 10.531 4.482 -23.495 1.00 96.50 275 PRO A CA 1
ATOM 2230 C C . PRO A 1 275 ? 9.005 4.472 -23.608 1.00 96.50 275 PRO A C 1
ATOM 2232 O O . PRO A 1 275 ? 8.345 5.382 -23.117 1.00 96.50 275 PRO A O 1
ATOM 2235 N N . GLY A 1 276 ? 8.418 3.414 -24.176 1.00 96.50 276 GLY A N 1
ATOM 2236 C CA . GLY A 1 276 ? 6.963 3.314 -24.315 1.00 96.50 276 GLY A CA 1
ATOM 2237 C C . GLY A 1 276 ? 6.216 3.340 -22.976 1.00 96.50 276 GLY A C 1
ATOM 2238 O O . GLY A 1 276 ? 5.134 3.920 -22.889 1.00 96.50 276 GLY A O 1
ATOM 2239 N N . ASN A 1 277 ? 6.789 2.762 -21.915 1.00 97.56 277 ASN A N 1
ATOM 2240 C CA . ASN A 1 277 ? 6.184 2.771 -20.583 1.00 97.56 277 ASN A CA 1
ATOM 2241 C C . ASN A 1 277 ? 6.271 4.149 -19.920 1.00 97.56 277 ASN A C 1
ATOM 2243 O O . ASN A 1 277 ? 5.270 4.598 -19.364 1.00 97.56 277 ASN A O 1
ATOM 2247 N N . TYR A 1 278 ? 7.408 4.838 -20.049 1.00 98.25 278 TYR A N 1
ATOM 2248 C CA . TYR A 1 278 ? 7.563 6.221 -19.588 1.00 98.25 278 TYR A CA 1
ATOM 2249 C C . TYR A 1 278 ? 6.595 7.174 -20.291 1.00 98.25 278 TYR A C 1
ATOM 2251 O O . TYR A 1 278 ? 5.870 7.903 -19.621 1.00 98.25 278 TYR A O 1
ATOM 2259 N N . ILE A 1 279 ? 6.512 7.106 -21.625 1.00 98.19 279 ILE A N 1
ATOM 2260 C CA . ILE A 1 279 ? 5.571 7.911 -22.416 1.00 98.19 279 ILE A CA 1
ATOM 2261 C C . ILE A 1 279 ? 4.128 7.649 -21.967 1.00 98.19 279 ILE A C 1
ATOM 2263 O O . ILE A 1 279 ? 3.395 8.594 -21.694 1.00 98.19 279 ILE A O 1
ATOM 2267 N N . SER A 1 280 ? 3.743 6.376 -21.795 1.00 98.25 280 SER A N 1
ATOM 2268 C CA . SER A 1 280 ? 2.393 6.026 -21.323 1.00 98.25 280 SER A CA 1
ATOM 2269 C C . SER A 1 280 ? 2.090 6.611 -19.937 1.00 98.25 280 SER A C 1
ATOM 2271 O O . SER A 1 280 ? 0.971 7.048 -19.680 1.00 98.25 280 SER A O 1
ATOM 2273 N N . TYR A 1 281 ? 3.072 6.601 -19.030 1.00 98.50 281 TYR A N 1
ATOM 2274 C CA . TYR A 1 281 ? 2.914 7.180 -17.698 1.00 98.50 281 TYR A CA 1
ATOM 2275 C C . TYR A 1 281 ? 2.773 8.705 -17.761 1.00 98.50 281 TYR A C 1
ATOM 2277 O O . TYR A 1 281 ? 1.916 9.273 -17.088 1.00 98.50 281 TYR A O 1
ATOM 2285 N N . TRP A 1 282 ? 3.562 9.385 -18.591 1.00 98.25 282 TRP A N 1
ATOM 2286 C CA . TRP A 1 282 ? 3.446 10.834 -18.757 1.00 98.25 282 TRP A CA 1
ATOM 2287 C C . TRP A 1 282 ? 2.126 11.244 -19.415 1.00 98.25 282 TRP A C 1
ATOM 2289 O O . TRP A 1 282 ? 1.534 12.240 -19.002 1.00 98.25 282 TRP A O 1
ATOM 2299 N N . ASP A 1 283 ? 1.603 10.444 -20.344 1.00 97.81 283 ASP A N 1
ATOM 2300 C CA . ASP A 1 283 ? 0.257 10.635 -20.895 1.00 97.81 283 ASP A CA 1
ATOM 2301 C C . ASP A 1 283 ? -0.813 10.527 -19.807 1.00 97.81 283 ASP A C 1
ATOM 2303 O O . ASP A 1 283 ? -1.677 11.394 -19.697 1.00 97.81 283 ASP A O 1
ATOM 2307 N N . TYR A 1 284 ? -0.707 9.518 -18.939 1.00 97.19 284 TYR A N 1
ATOM 2308 C CA . TYR A 1 284 ? -1.570 9.378 -17.766 1.00 97.19 284 TYR A CA 1
ATOM 2309 C C . TYR A 1 284 ? -1.474 10.575 -16.805 1.00 97.19 284 TYR A C 1
ATOM 2311 O O . TYR A 1 284 ? -2.473 10.979 -16.213 1.00 97.19 284 TYR A O 1
ATOM 2319 N N . ARG A 1 285 ? -0.295 11.196 -16.689 1.00 96.19 285 ARG A N 1
ATOM 2320 C CA . ARG A 1 285 ? -0.081 12.443 -15.935 1.00 96.19 285 ARG A CA 1
ATOM 2321 C C . ARG A 1 285 ? -0.574 13.699 -16.672 1.00 96.19 285 ARG A C 1
ATOM 2323 O O . ARG A 1 285 ? -0.243 14.799 -16.236 1.00 96.19 285 ARG A O 1
ATOM 2330 N N . ALA A 1 286 ? -1.335 13.548 -17.759 1.00 96.06 286 ALA A N 1
ATOM 2331 C CA . ALA A 1 286 ? -1.834 14.628 -18.612 1.00 96.06 286 ALA A CA 1
ATOM 2332 C C . ALA A 1 286 ? -0.718 15.504 -19.218 1.00 96.06 286 ALA A C 1
ATOM 2334 O O . ALA A 1 286 ? -0.890 16.699 -19.450 1.00 96.06 286 ALA A O 1
ATOM 2335 N N . ARG A 1 287 ? 0.451 14.908 -19.485 1.00 96.62 287 ARG A N 1
ATOM 2336 C CA . ARG A 1 287 ? 1.591 15.574 -20.140 1.00 96.62 287 ARG A CA 1
ATOM 2337 C C . ARG A 1 287 ? 1.646 15.283 -21.640 1.00 96.62 287 ARG A C 1
ATOM 2339 O O . ARG A 1 287 ? 2.618 15.622 -22.304 1.00 96.62 287 ARG A O 1
ATOM 2346 N N . ASN A 1 288 ? 0.607 14.665 -22.196 1.00 94.81 288 ASN A N 1
ATOM 2347 C CA . ASN A 1 288 ? 0.590 14.193 -23.576 1.00 94.81 288 ASN A CA 1
ATOM 2348 C C . ASN A 1 288 ? 0.795 15.317 -24.603 1.00 94.81 288 ASN A C 1
ATOM 2350 O O . ASN A 1 288 ? 1.529 15.113 -25.570 1.00 94.81 288 ASN A O 1
ATOM 2354 N N . SER A 1 289 ? 0.200 16.492 -24.369 1.00 95.25 289 SER A N 1
ATOM 2355 C CA . SER A 1 289 ? 0.336 17.689 -25.215 1.00 95.25 289 SER A CA 1
ATOM 2356 C C . SER A 1 289 ? 1.727 18.326 -25.163 1.00 95.25 289 SER A C 1
ATOM 2358 O O . SER A 1 289 ? 2.078 19.094 -26.053 1.00 95.25 289 SER A O 1
ATOM 2360 N N . GLN A 1 290 ? 2.527 17.993 -24.148 1.00 96.56 290 GLN A N 1
ATOM 2361 C CA . GLN A 1 290 ? 3.884 18.508 -23.951 1.00 96.56 290 GLN A CA 1
ATOM 2362 C C . GLN A 1 290 ? 4.946 17.620 -24.619 1.00 96.56 290 GLN A C 1
ATOM 2364 O O . GLN A 1 290 ? 6.117 17.983 -24.652 1.00 96.56 290 GLN A O 1
ATOM 2369 N N . ILE A 1 291 ? 4.559 16.455 -25.156 1.00 96.75 291 ILE A N 1
ATOM 2370 C CA . ILE A 1 291 ? 5.471 15.514 -25.816 1.00 96.75 291 ILE A CA 1
ATOM 2371 C C . ILE A 1 291 ? 5.214 15.556 -27.330 1.00 96.75 291 ILE A C 1
ATOM 2373 O O . ILE A 1 291 ? 4.186 15.034 -27.780 1.00 96.75 291 ILE A O 1
ATOM 2377 N N . PRO A 1 292 ? 6.140 16.106 -28.141 1.00 95.94 292 PRO A N 1
ATOM 2378 C CA . PRO A 1 292 ? 5.959 16.191 -29.587 1.00 95.94 292 PRO A CA 1
ATOM 2379 C C . PRO A 1 292 ? 5.777 14.813 -30.237 1.00 95.94 292 PRO A C 1
ATOM 2381 O O . PRO A 1 292 ? 6.511 13.871 -29.929 1.00 95.94 292 PRO A O 1
ATOM 2384 N N . GLN A 1 293 ? 4.860 14.698 -31.206 1.00 96.19 293 GLN A N 1
ATOM 2385 C CA . GLN A 1 293 ? 4.594 13.427 -31.900 1.00 96.19 293 GLN A CA 1
ATOM 2386 C C . GLN A 1 293 ? 5.860 12.835 -32.541 1.00 96.19 293 GLN A C 1
ATOM 2388 O O . GLN A 1 293 ? 6.129 11.646 -32.404 1.00 96.19 293 GLN A O 1
ATOM 2393 N N . LYS A 1 294 ? 6.713 13.688 -33.122 1.00 96.81 294 LYS A N 1
ATOM 2394 C CA . LYS A 1 294 ? 8.006 13.284 -33.695 1.00 96.81 294 LYS A CA 1
ATOM 2395 C C . LYS A 1 294 ? 8.914 12.565 -32.686 1.00 96.81 294 LYS A C 1
ATOM 2397 O O . LYS A 1 294 ? 9.611 11.626 -33.061 1.00 96.81 294 LYS A O 1
ATOM 2402 N N . VAL A 1 295 ? 8.903 12.979 -31.416 1.00 96.94 295 VAL A N 1
ATOM 2403 C CA . VAL A 1 295 ? 9.694 12.344 -30.345 1.00 96.94 295 VAL A CA 1
ATOM 2404 C C . VAL A 1 295 ? 9.126 10.965 -30.013 1.00 96.94 295 VAL A C 1
ATOM 2406 O O . VAL A 1 295 ? 9.884 10.004 -29.875 1.00 96.94 295 VAL A O 1
ATOM 2409 N N . ARG A 1 296 ? 7.793 10.834 -29.957 1.00 96.94 296 ARG A N 1
ATOM 2410 C CA . ARG A 1 296 ? 7.109 9.543 -29.751 1.00 96.94 296 ARG A CA 1
ATOM 2411 C C . ARG A 1 296 ? 7.461 8.551 -30.852 1.00 96.94 296 ARG A C 1
ATOM 2413 O O . ARG A 1 296 ? 7.864 7.425 -30.557 1.00 96.94 296 ARG A O 1
ATOM 2420 N N . ASP A 1 297 ? 7.357 8.990 -32.103 1.00 97.12 297 ASP A N 1
ATOM 2421 C CA . ASP A 1 297 ? 7.646 8.166 -33.273 1.00 97.12 297 ASP A CA 1
ATOM 2422 C C . ASP A 1 297 ? 9.124 7.762 -33.298 1.00 97.12 297 ASP A C 1
ATOM 2424 O O . ASP A 1 297 ? 9.444 6.594 -33.528 1.00 97.12 297 ASP A O 1
ATOM 2428 N N . SER A 1 298 ? 10.032 8.697 -32.990 1.00 96.62 298 SER A N 1
ATOM 2429 C CA . SER A 1 298 ? 11.468 8.415 -32.912 1.00 96.62 298 SER A CA 1
ATOM 2430 C C . SER A 1 298 ? 11.783 7.363 -31.850 1.00 96.62 298 SER A C 1
ATOM 2432 O O . SER A 1 298 ? 12.408 6.353 -32.170 1.00 96.62 298 SER A O 1
ATOM 2434 N N . LEU A 1 299 ? 11.294 7.539 -30.616 1.00 96.75 299 LEU A N 1
ATOM 2435 C CA . LEU A 1 299 ? 11.533 6.597 -29.519 1.00 96.75 299 LEU A CA 1
ATOM 2436 C C . LEU A 1 299 ? 10.919 5.219 -29.785 1.00 96.75 299 LEU A C 1
ATOM 2438 O O . LEU A 1 299 ? 11.544 4.201 -29.487 1.00 96.75 299 LEU A O 1
ATOM 2442 N N . SER A 1 300 ? 9.715 5.173 -30.362 1.00 96.12 300 SER A N 1
ATOM 2443 C CA . SER A 1 300 ? 9.059 3.921 -30.750 1.00 96.12 300 SER A CA 1
ATOM 2444 C C . SER A 1 300 ? 9.883 3.169 -31.802 1.00 96.12 300 SER A C 1
ATOM 2446 O O . SER A 1 300 ? 10.219 1.995 -31.622 1.00 96.12 300 SER A O 1
ATOM 2448 N N . ASN A 1 301 ? 10.311 3.871 -32.856 1.00 95.56 301 ASN A N 1
ATOM 2449 C CA . ASN A 1 301 ? 11.141 3.309 -33.919 1.00 95.56 301 ASN A CA 1
ATOM 2450 C C . ASN A 1 301 ? 12.517 2.864 -33.406 1.00 95.56 301 ASN A C 1
ATOM 2452 O O . ASN A 1 301 ? 12.990 1.781 -33.760 1.00 95.56 301 ASN A O 1
ATOM 2456 N N . ALA A 1 302 ? 13.158 3.669 -32.558 1.00 95.00 302 ALA A N 1
ATOM 2457 C CA . ALA A 1 302 ? 14.421 3.333 -31.914 1.00 95.00 302 ALA A CA 1
ATOM 2458 C C . ALA A 1 302 ? 14.290 2.064 -31.069 1.00 95.00 302 ALA A C 1
ATOM 2460 O O . ALA A 1 302 ? 15.067 1.126 -31.244 1.00 95.00 302 ALA A O 1
ATOM 2461 N N . HIS A 1 303 ? 13.268 1.981 -30.218 1.00 94.38 303 HIS A N 1
ATOM 2462 C CA . HIS A 1 303 ? 13.028 0.803 -29.392 1.00 94.38 303 HIS A CA 1
ATOM 2463 C C . HIS A 1 303 ? 12.766 -0.453 -30.241 1.00 94.38 303 HIS A C 1
ATOM 2465 O O . HIS A 1 303 ? 13.328 -1.515 -29.964 1.00 94.38 303 HIS A O 1
ATOM 2471 N N . GLY A 1 304 ? 11.997 -0.328 -31.329 1.00 93.31 304 GLY A N 1
ATOM 2472 C CA . GLY A 1 304 ? 11.783 -1.406 -32.297 1.00 93.31 304 GLY A CA 1
ATOM 2473 C C . GLY A 1 304 ? 13.076 -1.900 -32.962 1.00 93.31 304 GLY A C 1
ATOM 2474 O O . GLY A 1 304 ? 13.253 -3.108 -33.128 1.00 93.31 304 GLY A O 1
ATOM 2475 N N . LYS A 1 305 ? 14.008 -0.994 -33.294 1.00 92.44 305 LYS A N 1
ATOM 2476 C CA . LYS A 1 305 ? 15.338 -1.348 -33.829 1.00 92.44 305 LYS A CA 1
ATOM 2477 C C . LYS A 1 305 ? 16.188 -2.080 -32.793 1.00 92.44 305 LYS A C 1
ATOM 2479 O O . LYS A 1 305 ? 16.750 -3.127 -33.104 1.00 92.44 305 LYS A O 1
ATOM 2484 N N . VAL A 1 306 ? 16.237 -1.585 -31.557 1.00 91.19 306 VAL A N 1
ATOM 2485 C CA . VAL A 1 306 ? 17.044 -2.202 -30.490 1.00 91.19 306 VAL A CA 1
ATOM 2486 C C . VAL A 1 306 ? 16.555 -3.601 -30.127 1.00 91.19 306 VAL A C 1
ATOM 2488 O O . VAL A 1 306 ? 17.373 -4.485 -29.879 1.00 91.19 306 VAL A O 1
ATOM 2491 N N . ASN A 1 307 ? 15.245 -3.850 -30.175 1.00 87.94 307 ASN A N 1
ATOM 2492 C CA . ASN A 1 307 ? 14.709 -5.196 -29.966 1.00 87.94 307 ASN A CA 1
ATOM 2493 C C . ASN A 1 307 ? 15.235 -6.218 -30.987 1.00 87.94 307 ASN A C 1
ATOM 2495 O O . ASN A 1 307 ? 15.346 -7.395 -30.652 1.00 87.94 307 ASN A O 1
ATOM 2499 N N . LYS A 1 308 ? 15.595 -5.775 -32.200 1.00 90.19 308 LYS A N 1
ATOM 2500 C CA . LYS A 1 308 ? 16.214 -6.616 -33.237 1.00 90.19 308 LYS A CA 1
ATOM 2501 C C . LYS A 1 308 ? 17.742 -6.650 -33.133 1.00 90.19 308 LYS A C 1
ATOM 2503 O O . LYS A 1 308 ? 18.342 -7.673 -33.437 1.00 90.19 308 LYS A O 1
ATOM 2508 N N . GLN A 1 309 ? 18.370 -5.555 -32.698 1.00 91.00 309 GLN A N 1
ATOM 2509 C CA . GLN A 1 309 ? 19.826 -5.405 -32.645 1.00 91.00 309 GLN A CA 1
ATOM 2510 C C . GLN A 1 309 ? 20.277 -4.740 -31.336 1.00 91.00 309 GLN A C 1
ATOM 2512 O O . GLN A 1 309 ? 20.563 -3.542 -31.276 1.00 91.00 309 GLN A O 1
ATOM 2517 N N . ARG A 1 310 ? 20.365 -5.539 -30.266 1.00 91.31 310 ARG A N 1
ATOM 2518 C CA . ARG A 1 310 ? 20.701 -5.046 -28.918 1.00 91.31 310 ARG A CA 1
ATOM 2519 C C . ARG A 1 310 ? 22.120 -4.491 -28.788 1.00 91.31 310 ARG A C 1
ATOM 2521 O O . ARG A 1 310 ? 22.342 -3.642 -27.934 1.00 91.31 310 ARG A O 1
ATOM 2528 N N . SER A 1 311 ? 23.065 -4.928 -29.624 1.00 88.25 311 SER A N 1
ATOM 2529 C CA . SER A 1 311 ? 24.449 -4.428 -29.605 1.00 88.25 311 SER A CA 1
ATOM 2530 C C . SER A 1 311 ? 24.543 -2.927 -29.910 1.00 88.25 311 SER A C 1
ATOM 2532 O O . SER A 1 311 ? 25.410 -2.247 -29.376 1.00 88.25 311 SER A O 1
ATOM 2534 N N . GLU A 1 312 ? 23.604 -2.395 -30.699 1.00 87.31 312 GLU A N 1
ATOM 2535 C CA . GLU A 1 312 ? 23.539 -0.984 -31.112 1.00 87.31 312 GLU A CA 1
ATOM 2536 C C . GLU A 1 312 ? 22.580 -0.150 -30.244 1.00 87.31 312 GLU A C 1
ATOM 2538 O O . GLU A 1 312 ? 22.248 0.992 -30.564 1.00 87.31 312 GLU A O 1
ATOM 2543 N N . ALA A 1 313 ? 22.125 -0.708 -29.121 1.00 89.31 313 ALA A N 1
ATOM 2544 C CA . ALA A 1 313 ? 21.210 -0.084 -28.171 1.00 89.31 313 ALA A CA 1
ATOM 2545 C C . ALA A 1 313 ? 21.519 1.385 -27.863 1.00 89.31 313 ALA A C 1
ATOM 2547 O O . ALA A 1 313 ? 20.670 2.263 -28.031 1.00 89.31 313 ALA A O 1
ATOM 2548 N N . LYS A 1 314 ? 22.767 1.643 -27.452 1.00 85.12 314 LYS A N 1
ATOM 2549 C CA . LYS A 1 314 ? 23.237 2.964 -27.016 1.00 85.12 314 LYS A CA 1
ATOM 2550 C C . LYS A 1 314 ? 23.139 4.013 -28.123 1.00 85.12 314 LYS A C 1
ATOM 2552 O O . LYS A 1 314 ? 22.902 5.179 -27.829 1.00 85.12 314 LYS A O 1
ATOM 2557 N N . LYS A 1 315 ? 23.291 3.601 -29.385 1.00 86.12 315 LYS A N 1
ATOM 2558 C CA . LYS A 1 315 ? 23.165 4.477 -30.553 1.00 86.12 315 LYS A CA 1
ATOM 2559 C C . LYS A 1 315 ? 21.712 4.870 -30.797 1.00 86.12 315 LYS A C 1
ATOM 2561 O O . LYS A 1 315 ? 21.432 6.028 -31.085 1.00 86.12 315 LYS A O 1
ATOM 2566 N N . TYR A 1 316 ? 20.792 3.913 -30.692 1.00 90.19 316 TYR A N 1
ATOM 2567 C CA . TYR A 1 316 ? 19.394 4.137 -31.050 1.00 90.19 316 TYR A CA 1
ATOM 2568 C C . TYR A 1 316 ? 18.571 4.778 -29.934 1.00 90.19 316 TYR A C 1
ATOM 2570 O O . TYR A 1 316 ? 17.748 5.630 -30.240 1.00 90.19 316 TYR A O 1
ATOM 2578 N N . LEU A 1 317 ? 18.771 4.409 -28.665 1.00 92.12 317 LEU A N 1
ATOM 2579 C CA . LEU A 1 317 ? 17.964 4.907 -27.536 1.00 92.12 317 LEU A CA 1
ATOM 2580 C C . LEU A 1 317 ? 18.501 6.189 -26.887 1.00 92.12 317 LEU A C 1
ATOM 2582 O O . LEU A 1 317 ? 17.942 6.652 -25.893 1.00 92.12 317 LEU A O 1
ATOM 2586 N N . ASN A 1 318 ? 19.557 6.775 -27.449 1.00 91.94 318 ASN A N 1
ATOM 2587 C CA . ASN A 1 318 ? 20.138 8.023 -26.970 1.00 91.94 318 ASN A CA 1
ATOM 2588 C C . ASN A 1 318 ? 19.110 9.174 -26.950 1.00 91.94 318 ASN A C 1
ATOM 2590 O O . ASN A 1 318 ? 18.352 9.353 -27.904 1.00 91.94 318 ASN A O 1
ATOM 2594 N N . ASP A 1 319 ? 19.117 9.974 -25.882 1.00 94.81 319 ASP A N 1
ATOM 2595 C CA . ASP A 1 319 ? 18.150 11.060 -25.672 1.00 94.81 319 ASP A CA 1
ATOM 2596 C C . ASP A 1 319 ? 18.191 12.124 -26.780 1.00 94.81 319 ASP A C 1
ATOM 2598 O O . ASP A 1 319 ? 17.151 12.478 -27.339 1.00 94.81 319 ASP A O 1
ATOM 2602 N N . VAL A 1 320 ? 19.392 12.579 -27.154 1.00 93.19 320 VAL A N 1
ATOM 2603 C CA . VAL A 1 320 ? 19.600 13.609 -28.186 1.00 93.19 320 VAL A CA 1
ATOM 2604 C C . VAL A 1 320 ? 19.133 13.104 -29.548 1.00 93.19 320 VAL A C 1
ATOM 2606 O O . VAL A 1 320 ? 18.403 13.800 -30.250 1.00 93.19 320 VAL A O 1
ATOM 2609 N N . ALA A 1 321 ? 19.488 11.865 -29.899 1.00 90.88 321 ALA A N 1
ATOM 2610 C CA . ALA A 1 321 ? 19.101 11.251 -31.170 1.00 90.88 321 ALA A CA 1
ATOM 2611 C C . ALA A 1 321 ? 17.577 11.123 -31.341 1.00 90.88 321 ALA A C 1
ATOM 2613 O O . ALA A 1 321 ? 17.090 11.073 -32.469 1.00 90.88 321 ALA A O 1
ATOM 2614 N N . ASN A 1 322 ? 16.831 11.079 -30.234 1.00 95.19 322 ASN A N 1
ATOM 2615 C CA . ASN A 1 322 ? 15.376 10.954 -30.237 1.00 95.19 322 ASN A CA 1
ATOM 2616 C C . ASN A 1 322 ? 14.635 12.263 -29.937 1.00 95.19 322 ASN A C 1
ATOM 2618 O O . ASN A 1 322 ? 13.406 12.258 -29.890 1.00 95.19 322 ASN A O 1
ATOM 2622 N N . GLY A 1 323 ? 15.351 13.375 -29.747 1.00 95.31 323 GLY A N 1
ATOM 2623 C CA . GLY A 1 323 ? 14.749 14.671 -29.435 1.00 95.31 323 GLY A CA 1
ATOM 2624 C C . GLY A 1 323 ? 14.066 14.723 -28.066 1.00 95.31 323 GLY A C 1
ATOM 2625 O O . GLY A 1 323 ? 13.086 15.447 -27.908 1.00 95.31 323 GLY A O 1
ATOM 2626 N N . VAL A 1 324 ? 14.542 13.942 -27.090 1.00 97.12 324 VAL A N 1
ATOM 2627 C CA . VAL A 1 324 ? 14.031 13.980 -25.710 1.00 97.12 324 VAL A CA 1
ATOM 2628 C C . VAL A 1 324 ? 14.251 15.380 -25.132 1.00 97.12 324 VAL A C 1
ATOM 2630 O O . VAL A 1 324 ? 15.368 15.897 -25.171 1.00 97.12 324 VAL A O 1
ATOM 2633 N N . THR A 1 325 ? 13.190 16.002 -24.614 1.00 96.25 325 THR A N 1
ATOM 2634 C CA . THR A 1 325 ? 13.240 17.386 -24.118 1.00 96.25 325 THR A CA 1
ATOM 2635 C C . THR A 1 325 ? 13.773 17.463 -22.680 1.00 96.25 325 THR A C 1
ATOM 2637 O O . THR A 1 325 ? 13.722 16.463 -21.954 1.00 96.25 325 THR A O 1
ATOM 2640 N N . PRO A 1 326 ? 14.247 18.636 -22.217 1.00 95.62 326 PRO A N 1
ATOM 2641 C CA . PRO A 1 326 ? 14.654 18.833 -20.824 1.00 95.62 326 PRO A CA 1
ATOM 2642 C C . PRO A 1 326 ? 13.565 18.473 -19.802 1.00 95.62 326 PRO A C 1
ATOM 2644 O O . PRO A 1 326 ? 13.860 17.876 -18.769 1.00 95.62 326 PRO A O 1
ATOM 2647 N N . GLU A 1 327 ? 12.299 18.762 -20.102 1.00 95.50 327 GLU A N 1
ATOM 2648 C CA . GLU A 1 327 ? 11.161 18.425 -19.241 1.00 95.50 327 GLU A CA 1
ATOM 2649 C C . GLU A 1 327 ? 10.995 16.908 -19.122 1.00 95.50 327 GLU A C 1
ATOM 2651 O O . GLU A 1 327 ? 10.775 16.391 -18.029 1.00 95.50 327 GLU A O 1
ATOM 2656 N N . MET A 1 328 ? 11.164 16.170 -20.225 1.00 96.94 328 MET A N 1
ATOM 2657 C CA . MET A 1 328 ? 11.117 14.707 -20.210 1.00 96.94 328 MET A CA 1
ATOM 2658 C C . MET A 1 328 ? 12.261 14.106 -19.384 1.00 96.94 328 MET A C 1
ATOM 2660 O O . MET A 1 328 ? 12.042 13.122 -18.675 1.00 96.94 328 MET A O 1
ATOM 2664 N N . LEU A 1 329 ? 13.464 14.691 -19.448 1.00 96.00 329 LEU A N 1
ATOM 2665 C CA . LEU A 1 329 ? 14.598 14.286 -18.610 1.00 96.00 329 LEU A CA 1
ATOM 2666 C C . LEU A 1 329 ? 14.281 14.506 -17.127 1.00 96.00 329 LEU A C 1
ATOM 2668 O O . LEU A 1 329 ? 14.393 13.569 -16.336 1.00 96.00 329 LEU A O 1
ATOM 2672 N N . LEU A 1 330 ? 13.777 15.695 -16.776 1.00 96.31 330 LEU A N 1
ATOM 2673 C CA . LEU A 1 330 ? 13.334 16.015 -15.420 1.00 96.31 330 LEU A CA 1
ATOM 2674 C C . LEU A 1 330 ? 12.290 15.007 -14.926 1.00 96.31 330 LEU A C 1
ATOM 2676 O O . LEU A 1 330 ? 12.435 14.431 -13.851 1.00 96.31 330 LEU A O 1
ATOM 2680 N N . TRP A 1 331 ? 11.251 14.743 -15.720 1.00 97.19 331 TRP A N 1
ATOM 2681 C CA . TRP A 1 331 ? 10.202 13.798 -15.346 1.00 97.19 331 TRP A CA 1
ATOM 2682 C C . TRP A 1 331 ? 10.700 12.368 -15.213 1.00 97.19 331 TRP A C 1
ATOM 2684 O O . TRP A 1 331 ? 10.158 11.615 -14.408 1.00 97.19 331 TRP A O 1
ATOM 2694 N N . ARG A 1 332 ? 11.698 11.966 -16.003 1.00 96.50 332 ARG A N 1
ATOM 2695 C CA . ARG A 1 332 ? 12.324 10.650 -15.879 1.00 96.50 332 ARG A CA 1
ATOM 2696 C C . ARG A 1 332 ? 13.085 10.542 -14.559 1.00 96.50 332 ARG A C 1
ATOM 2698 O O . ARG A 1 332 ? 12.929 9.536 -13.871 1.00 96.50 332 ARG A O 1
ATOM 2705 N N . ASP A 1 333 ? 13.828 11.573 -14.173 1.00 96.19 333 ASP A N 1
ATOM 2706 C CA . ASP A 1 333 ? 14.619 11.587 -12.937 1.00 96.19 333 ASP A CA 1
ATOM 2707 C C . ASP A 1 333 ? 13.763 11.730 -11.668 1.00 96.19 333 ASP A C 1
ATOM 2709 O O . ASP A 1 333 ? 14.109 11.168 -10.625 1.00 96.19 333 ASP A O 1
ATOM 2713 N N . GLN A 1 334 ? 12.585 12.355 -11.764 1.00 97.25 334 GLN A N 1
ATOM 2714 C CA . GLN A 1 334 ? 11.579 12.370 -10.691 1.00 97.25 334 GLN A CA 1
ATOM 2715 C C . GLN A 1 334 ? 11.160 10.953 -10.262 1.00 97.25 334 GLN A C 1
ATOM 2717 O O . GLN A 1 334 ? 10.908 10.712 -9.084 1.00 97.25 334 GLN A O 1
ATOM 2722 N N . LEU A 1 335 ? 11.122 9.975 -11.179 1.00 97.12 335 LEU A N 1
ATOM 2723 C CA . LEU A 1 335 ? 10.779 8.583 -10.839 1.00 97.12 335 LEU A CA 1
ATOM 2724 C C . LEU A 1 335 ? 11.878 7.880 -10.032 1.00 97.12 335 LEU A C 1
ATOM 2726 O O . LEU A 1 335 ? 11.615 6.842 -9.425 1.00 97.12 335 LEU A O 1
ATOM 2730 N N . ALA A 1 336 ? 13.096 8.419 -10.043 1.00 95.06 336 ALA A N 1
ATOM 2731 C CA . ALA A 1 336 ? 14.229 7.906 -9.287 1.00 95.06 336 ALA A CA 1
ATOM 2732 C C . ALA A 1 336 ? 14.410 8.594 -7.927 1.00 95.06 336 ALA A C 1
ATOM 2734 O O . ALA A 1 336 ? 15.265 8.143 -7.168 1.00 95.06 336 ALA A O 1
ATOM 2735 N N . ASP A 1 337 ? 13.652 9.659 -7.631 1.00 93.25 337 ASP A N 1
ATOM 2736 C CA . ASP A 1 337 ? 13.907 10.554 -6.493 1.00 93.25 337 ASP A CA 1
ATOM 2737 C C . ASP A 1 337 ? 15.341 11.137 -6.516 1.00 93.25 337 ASP A C 1
ATOM 2739 O O . ASP A 1 337 ? 16.069 11.114 -5.524 1.00 93.25 337 ASP A O 1
ATOM 2743 N N . LYS A 1 338 ? 15.793 11.585 -7.699 1.00 86.88 338 LYS A N 1
ATOM 2744 C CA . LYS A 1 338 ? 17.185 12.022 -7.935 1.00 86.88 338 LYS A CA 1
ATOM 2745 C C . LYS A 1 338 ? 17.329 13.406 -8.572 1.00 86.88 338 LYS A C 1
ATOM 2747 O O . LYS A 1 338 ? 18.411 13.725 -9.062 1.00 86.88 338 LYS A O 1
ATOM 2752 N N . THR A 1 339 ? 16.282 14.229 -8.598 1.00 88.50 339 THR A N 1
ATOM 2753 C CA . THR A 1 339 ? 16.416 15.559 -9.209 1.00 88.50 339 THR A CA 1
ATOM 2754 C C . THR A 1 339 ? 17.291 16.481 -8.357 1.00 88.50 339 THR A C 1
ATOM 2756 O O . THR A 1 339 ? 17.337 16.377 -7.128 1.00 88.50 339 THR A O 1
ATOM 2759 N N . VAL A 1 340 ? 18.037 17.365 -9.026 1.00 86.06 340 VAL A N 1
ATOM 2760 C CA . VAL A 1 340 ? 18.920 18.344 -8.385 1.00 86.06 340 VAL A CA 1
ATOM 2761 C C . VAL A 1 340 ? 18.680 19.715 -9.035 1.00 86.06 340 VAL A C 1
ATOM 2763 O O . VAL A 1 340 ? 19.014 19.875 -10.209 1.00 86.06 340 VAL A O 1
ATOM 2766 N N . PRO A 1 341 ? 18.130 20.705 -8.301 1.00 90.25 341 PRO A N 1
ATOM 2767 C CA . PRO A 1 341 ? 17.612 20.604 -6.930 1.00 90.25 341 PRO A CA 1
ATOM 2768 C C . PRO A 1 341 ? 16.348 19.717 -6.843 1.00 90.25 341 PRO A C 1
ATOM 2770 O O . PRO A 1 341 ? 15.654 19.580 -7.850 1.00 90.25 341 PRO A O 1
ATOM 2773 N N . PRO A 1 342 ? 16.028 19.149 -5.660 1.00 91.06 342 PRO A N 1
ATOM 2774 C CA . PRO A 1 342 ? 14.834 18.326 -5.478 1.00 91.06 342 PRO A CA 1
ATOM 2775 C C . PRO A 1 342 ? 13.541 19.054 -5.858 1.00 91.06 342 PRO A C 1
ATOM 2777 O O . PRO A 1 342 ? 13.375 20.236 -5.544 1.00 91.06 342 PRO A O 1
ATOM 2780 N N . THR A 1 343 ? 12.594 18.334 -6.459 1.00 94.06 343 THR A N 1
ATOM 2781 C CA . THR A 1 343 ? 11.274 18.870 -6.828 1.00 94.06 343 THR A CA 1
ATOM 2782 C C . THR A 1 343 ? 10.144 18.303 -5.961 1.00 94.06 343 THR A C 1
ATOM 2784 O O . THR A 1 343 ? 10.268 17.195 -5.433 1.00 94.06 343 THR A O 1
ATOM 2787 N N . PRO A 1 344 ? 8.990 18.995 -5.840 1.00 93.81 344 PRO A N 1
ATOM 2788 C CA . PRO A 1 344 ? 7.820 18.465 -5.128 1.00 93.81 344 PRO A CA 1
ATOM 2789 C C . PRO A 1 344 ? 7.280 17.135 -5.683 1.00 93.81 344 PRO A C 1
ATOM 2791 O O . PRO A 1 344 ? 6.568 16.417 -4.985 1.00 93.81 344 PRO A O 1
ATOM 2794 N N . GLU A 1 345 ? 7.615 16.795 -6.931 1.00 94.62 345 GLU A N 1
ATOM 2795 C CA . GLU A 1 345 ? 7.211 15.552 -7.595 1.00 94.62 345 GLU A CA 1
ATOM 2796 C C . GLU A 1 345 ? 8.090 14.351 -7.234 1.00 94.62 345 GLU A C 1
ATOM 2798 O O . GLU A 1 345 ? 7.651 13.213 -7.409 1.00 94.62 345 GLU A O 1
ATOM 2803 N N . ASP A 1 346 ? 9.302 14.577 -6.726 1.00 93.62 346 ASP A N 1
ATOM 2804 C CA . ASP A 1 346 ? 10.269 13.522 -6.415 1.00 93.62 346 ASP A CA 1
ATOM 2805 C C . ASP A 1 346 ? 9.762 12.493 -5.392 1.00 93.62 346 ASP A C 1
ATOM 2807 O O . ASP A 1 346 ? 9.917 11.292 -5.621 1.00 93.62 346 ASP A O 1
ATOM 2811 N N . PRO A 1 347 ? 9.105 12.882 -4.278 1.00 94.88 347 PRO A N 1
ATOM 2812 C CA . PRO A 1 347 ? 8.584 11.891 -3.346 1.00 94.88 347 PRO A CA 1
ATOM 2813 C C . PRO A 1 347 ? 7.306 11.194 -3.864 1.00 94.88 347 PRO A C 1
ATOM 2815 O O . PRO A 1 347 ? 6.987 10.095 -3.400 1.00 94.88 347 PRO A O 1
ATOM 2818 N N . ILE A 1 348 ? 6.612 11.780 -4.853 1.00 97.12 348 ILE A N 1
ATOM 2819 C CA . ILE A 1 348 ? 5.321 11.315 -5.398 1.00 97.12 348 ILE A CA 1
ATOM 2820 C C . ILE A 1 348 ? 5.518 10.327 -6.555 1.00 97.12 348 ILE A C 1
ATOM 2822 O O . ILE A 1 348 ? 4.933 9.240 -6.571 1.00 97.12 348 ILE A O 1
ATOM 2826 N N . SER A 1 349 ? 6.337 10.707 -7.534 1.00 98.00 349 SER A N 1
ATOM 2827 C CA . SER A 1 349 ? 6.472 10.029 -8.826 1.00 98.00 349 SER A CA 1
ATOM 2828 C C . SER A 1 349 ? 6.876 8.551 -8.739 1.00 98.00 349 SER A C 1
ATOM 2830 O O . SER A 1 349 ? 6.315 7.753 -9.498 1.00 98.00 349 SER A O 1
ATOM 2832 N N . PRO A 1 350 ? 7.764 8.118 -7.820 1.00 98.44 350 PRO A N 1
ATOM 2833 C CA . PRO A 1 350 ? 8.101 6.703 -7.665 1.00 98.44 350 PRO A CA 1
ATOM 2834 C C . PRO A 1 350 ? 6.897 5.826 -7.295 1.00 98.44 350 PRO A C 1
ATOM 2836 O O . PRO A 1 350 ? 6.780 4.701 -7.783 1.00 98.44 350 PRO A O 1
ATOM 2839 N N . ALA A 1 351 ? 6.007 6.326 -6.430 1.00 98.38 351 ALA A N 1
ATOM 2840 C CA . ALA A 1 351 ? 4.825 5.600 -5.966 1.00 98.38 351 ALA A CA 1
ATOM 2841 C C . ALA A 1 351 ? 3.683 5.661 -6.992 1.00 98.38 351 ALA A C 1
ATOM 2843 O O . ALA A 1 351 ? 3.067 4.637 -7.289 1.00 98.38 351 ALA A O 1
ATOM 2844 N N . ASP A 1 352 ? 3.434 6.838 -7.574 1.00 98.50 352 ASP A N 1
ATOM 2845 C CA . ASP A 1 352 ? 2.379 7.030 -8.576 1.00 98.50 352 ASP A CA 1
ATOM 2846 C C . ASP A 1 352 ? 2.661 6.246 -9.867 1.00 98.50 352 ASP A C 1
ATOM 2848 O O . ASP A 1 352 ? 1.769 5.584 -10.395 1.00 98.50 352 ASP A O 1
ATOM 2852 N N . SER A 1 353 ? 3.916 6.222 -10.335 1.00 98.62 353 SER A N 1
ATOM 2853 C CA . SER A 1 353 ? 4.313 5.418 -11.503 1.00 98.62 353 SER A CA 1
ATOM 2854 C C . SER A 1 353 ? 4.141 3.915 -11.279 1.00 98.62 353 SER A C 1
ATOM 2856 O O . SER A 1 353 ? 3.715 3.204 -12.189 1.00 98.62 353 SER A O 1
ATOM 2858 N N . ALA A 1 354 ? 4.394 3.426 -10.063 1.00 98.62 354 ALA A N 1
ATOM 2859 C CA . ALA A 1 354 ? 4.152 2.035 -9.705 1.00 98.62 354 ALA A CA 1
ATOM 2860 C C . ALA A 1 354 ? 2.651 1.701 -9.672 1.00 98.62 354 ALA A C 1
ATOM 2862 O O . ALA A 1 354 ? 2.239 0.678 -10.218 1.00 98.62 354 ALA A O 1
ATOM 2863 N N . GLY A 1 355 ? 1.813 2.569 -9.100 1.00 98.56 355 GLY A N 1
ATOM 2864 C CA . GLY A 1 355 ? 0.357 2.397 -9.135 1.00 98.56 355 GLY A CA 1
ATOM 2865 C C . GLY A 1 355 ? -0.216 2.451 -10.561 1.00 98.56 355 GLY A C 1
ATOM 2866 O O . GLY A 1 355 ? -1.060 1.629 -10.942 1.00 98.56 355 GLY A O 1
ATOM 2867 N N . PHE A 1 356 ? 0.304 3.356 -11.394 1.00 98.56 356 PHE A N 1
ATOM 2868 C CA . PHE A 1 356 ? 0.003 3.403 -12.822 1.00 98.56 356 PHE A CA 1
ATOM 2869 C C . PHE A 1 356 ? 0.379 2.089 -13.510 1.00 98.56 356 PHE A C 1
ATOM 2871 O O . PHE A 1 356 ? -0.455 1.513 -14.207 1.00 98.56 356 PHE A O 1
ATOM 2878 N N . TYR A 1 357 ? 1.597 1.587 -13.294 1.00 98.38 357 TYR A N 1
ATOM 2879 C CA . TYR A 1 357 ? 2.067 0.367 -13.947 1.00 98.38 357 TYR A CA 1
ATOM 2880 C C . TYR A 1 357 ? 1.268 -0.864 -13.503 1.00 98.38 357 TYR A C 1
ATOM 2882 O O . TYR A 1 357 ? 0.856 -1.657 -14.348 1.00 98.38 357 TYR A O 1
ATOM 2890 N N . TRP A 1 358 ? 0.930 -0.959 -12.213 1.00 98.38 358 TRP A N 1
ATOM 2891 C CA . TRP A 1 358 ? -0.018 -1.947 -11.685 1.00 98.38 358 TRP A CA 1
ATOM 2892 C C . TRP A 1 358 ? -1.339 -1.954 -12.467 1.00 98.38 358 TRP A C 1
ATOM 2894 O O . TRP A 1 358 ? -1.836 -3.013 -12.862 1.00 98.38 358 TRP A O 1
ATOM 2904 N N . SER A 1 359 ? -1.890 -0.763 -12.716 1.00 98.06 359 SER A N 1
ATOM 2905 C CA . SER A 1 359 ? -3.162 -0.587 -13.423 1.00 98.06 359 SER A CA 1
ATOM 2906 C C . SER A 1 359 ? -3.029 -0.922 -14.911 1.00 98.06 359 SER A C 1
ATOM 2908 O O . SER A 1 359 ? -3.838 -1.679 -15.445 1.00 98.06 359 SER A O 1
ATOM 2910 N N . LYS A 1 360 ? -1.973 -0.419 -15.566 1.00 97.19 360 LYS A N 1
ATOM 2911 C CA . LYS A 1 360 ? -1.660 -0.666 -16.982 1.00 97.19 360 LYS A CA 1
ATOM 2912 C C . LYS A 1 360 ? -1.512 -2.159 -17.274 1.00 97.19 360 LYS A C 1
ATOM 2914 O O . LYS A 1 360 ? -2.045 -2.638 -18.270 1.00 97.19 360 LYS A O 1
ATOM 2919 N N . MET A 1 361 ? -0.823 -2.886 -16.397 1.00 96.44 361 MET A N 1
ATOM 2920 C CA . MET A 1 361 ? -0.581 -4.324 -16.550 1.00 96.44 361 MET A CA 1
ATOM 2921 C C . MET A 1 361 ? -1.729 -5.191 -16.014 1.00 96.44 361 MET A C 1
ATOM 2923 O O . MET A 1 361 ? -1.626 -6.416 -16.021 1.00 96.44 361 MET A O 1
ATOM 2927 N N . GLN A 1 362 ? -2.826 -4.574 -15.556 1.00 96.62 362 GLN A N 1
ATOM 2928 C CA . GLN A 1 362 ? -4.005 -5.252 -15.009 1.00 96.62 362 GLN A CA 1
ATOM 2929 C C . GLN A 1 362 ? -3.666 -6.253 -13.891 1.00 96.62 362 GLN A C 1
ATOM 2931 O O . GLN A 1 362 ? -4.340 -7.272 -13.745 1.00 96.62 362 GLN A O 1
ATOM 2936 N N . MET A 1 363 ? -2.644 -5.971 -13.074 1.00 97.56 363 MET A N 1
ATOM 2937 C CA . MET A 1 363 ? -2.160 -6.906 -12.046 1.00 97.56 363 MET A CA 1
ATOM 2938 C C . MET A 1 363 ? -3.268 -7.350 -11.082 1.00 97.56 363 MET A C 1
ATOM 2940 O O . MET A 1 363 ? -3.305 -8.513 -10.678 1.00 97.56 363 MET A O 1
ATOM 2944 N N . GLY A 1 364 ? -4.204 -6.448 -10.762 1.00 97.31 364 GLY A N 1
ATOM 2945 C CA . GLY A 1 364 ? -5.352 -6.742 -9.901 1.00 97.31 364 GLY A CA 1
ATOM 2946 C C . GLY A 1 364 ? -6.198 -7.915 -10.395 1.00 97.31 364 GLY A C 1
ATOM 2947 O O . GLY A 1 364 ? -6.585 -8.752 -9.588 1.00 97.31 364 GLY A O 1
ATOM 2948 N N . ARG A 1 365 ? -6.382 -8.062 -11.717 1.00 97.06 365 ARG A N 1
ATOM 2949 C CA . ARG A 1 365 ? -7.139 -9.180 -12.309 1.00 97.06 365 ARG A CA 1
ATOM 2950 C C . ARG A 1 365 ? -6.554 -10.542 -11.934 1.00 97.06 365 ARG A C 1
ATOM 2952 O O . ARG A 1 365 ? -7.301 -11.508 -11.807 1.00 97.06 365 ARG A O 1
ATOM 2959 N N . TYR A 1 366 ? -5.233 -10.628 -11.807 1.00 97.50 366 TYR A N 1
ATOM 2960 C CA . TYR A 1 366 ? -4.545 -11.861 -11.434 1.00 97.50 366 TYR A CA 1
ATOM 2961 C C . TYR A 1 366 ? -4.499 -12.028 -9.917 1.00 97.50 366 TYR A C 1
ATOM 2963 O O . TYR A 1 366 ? -4.812 -13.104 -9.419 1.00 97.50 366 TYR A O 1
ATOM 2971 N N . ALA A 1 367 ? -4.186 -10.954 -9.184 1.00 97.12 367 ALA A N 1
ATOM 2972 C CA . ALA A 1 367 ? -4.095 -10.974 -7.725 1.00 97.12 367 ALA A CA 1
ATOM 2973 C C . ALA A 1 367 ? -5.423 -11.345 -7.038 1.00 97.12 367 ALA A C 1
ATOM 2975 O O . ALA A 1 367 ? -5.405 -11.995 -5.997 1.00 97.12 367 ALA A O 1
ATOM 2976 N N . ASP A 1 368 ? -6.562 -10.969 -7.626 1.00 97.06 368 ASP A N 1
ATOM 2977 C CA . ASP A 1 368 ? -7.893 -11.249 -7.073 1.00 97.06 368 ASP A CA 1
ATOM 2978 C C . ASP A 1 368 ? -8.369 -12.690 -7.307 1.00 97.06 368 ASP A C 1
ATOM 2980 O O . ASP A 1 368 ? -9.416 -13.091 -6.795 1.00 97.06 368 ASP A O 1
ATOM 2984 N N . GLN A 1 369 ? -7.641 -13.488 -8.094 1.00 96.00 369 GLN A N 1
ATOM 2985 C CA . GLN A 1 369 ? -8.029 -14.873 -8.331 1.00 96.00 369 GLN A CA 1
ATOM 2986 C C . GLN A 1 369 ? -7.896 -15.691 -7.044 1.00 96.00 369 GLN A C 1
ATOM 2988 O O . GLN A 1 369 ? -6.836 -15.724 -6.416 1.00 96.00 369 GLN A O 1
ATOM 2993 N N . ALA A 1 370 ? -8.954 -16.424 -6.697 1.00 90.62 370 ALA A N 1
ATOM 2994 C CA . ALA A 1 370 ? -8.973 -17.347 -5.568 1.00 90.62 370 ALA A CA 1
ATOM 2995 C C . ALA A 1 370 ? -8.149 -18.612 -5.877 1.00 90.62 370 ALA A C 1
ATOM 2997 O O . ALA A 1 370 ? -8.689 -19.675 -6.186 1.00 90.62 370 ALA A O 1
ATOM 2998 N N . LYS A 1 371 ? -6.820 -18.481 -5.849 1.00 91.06 371 LYS A N 1
ATOM 2999 C CA . LYS A 1 371 ? -5.867 -19.590 -5.972 1.00 91.06 371 LYS A CA 1
ATOM 3000 C C . LYS A 1 371 ? -5.213 -19.848 -4.615 1.00 91.06 371 LYS A C 1
ATOM 3002 O O . LYS A 1 371 ? -4.778 -18.884 -3.979 1.00 91.06 371 LYS A O 1
ATOM 3007 N N . PRO A 1 372 ? -5.144 -21.113 -4.165 1.00 91.69 372 PRO A N 1
ATOM 3008 C C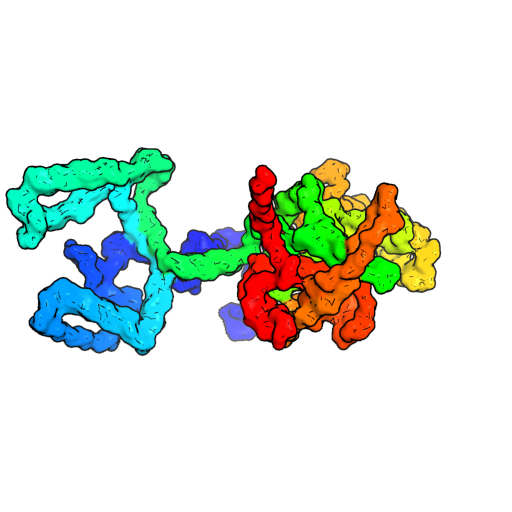A . PRO A 1 372 ? -4.631 -21.433 -2.843 1.00 91.69 372 PRO A CA 1
ATOM 3009 C C . PRO A 1 372 ? -3.171 -21.010 -2.706 1.00 91.69 372 PRO A C 1
ATOM 3011 O O . PRO A 1 372 ? -2.429 -20.899 -3.686 1.00 91.69 372 PRO A O 1
ATOM 3014 N N . LEU A 1 373 ? -2.778 -20.755 -1.464 1.00 95.12 373 LEU A N 1
ATOM 3015 C CA . LEU A 1 373 ? -1.382 -20.614 -1.107 1.00 95.12 373 LEU A CA 1
ATOM 3016 C C . LEU A 1 373 ? -0.803 -22.017 -0.898 1.00 95.12 373 LEU A C 1
ATOM 3018 O O . LEU A 1 373 ? -1.425 -22.860 -0.264 1.00 95.12 373 LEU A O 1
ATOM 3022 N N . GLU A 1 374 ? 0.385 -22.269 -1.422 1.00 95.62 374 GLU A N 1
ATOM 3023 C CA . GLU A 1 374 ? 1.040 -23.570 -1.414 1.00 95.62 374 GLU A CA 1
ATOM 3024 C C . GLU A 1 374 ? 2.383 -23.469 -0.705 1.00 95.62 374 GLU A C 1
ATOM 3026 O O . GLU A 1 374 ? 3.241 -22.655 -1.059 1.00 95.62 374 GLU A O 1
ATOM 3031 N N . ARG A 1 375 ? 2.585 -24.329 0.289 1.00 97.31 375 ARG A N 1
ATOM 3032 C CA . ARG A 1 375 ? 3.851 -24.445 1.006 1.00 97.31 375 ARG A CA 1
ATOM 3033 C C . ARG A 1 375 ? 4.884 -25.153 0.132 1.00 97.31 375 ARG A C 1
ATOM 3035 O O . ARG A 1 375 ? 4.642 -26.252 -0.359 1.00 97.31 375 ARG A O 1
ATOM 3042 N N . ARG A 1 376 ? 6.067 -24.558 -0.024 1.00 96.44 376 ARG A N 1
ATOM 3043 C CA . ARG A 1 376 ? 7.190 -25.136 -0.773 1.00 96.44 376 ARG A CA 1
ATOM 3044 C C . ARG A 1 376 ? 8.411 -25.258 0.128 1.00 96.44 376 ARG A C 1
ATOM 3046 O O . ARG A 1 376 ? 8.839 -24.274 0.727 1.00 96.44 376 ARG A O 1
ATOM 3053 N N . VAL A 1 377 ? 8.970 -26.465 0.204 1.00 96.88 377 VAL A N 1
ATOM 3054 C CA . VAL A 1 377 ? 10.228 -26.746 0.909 1.00 96.88 377 VAL A CA 1
ATOM 3055 C C . VAL A 1 377 ? 11.353 -26.809 -0.110 1.00 96.88 377 VAL A C 1
ATOM 3057 O O . VAL A 1 377 ? 11.240 -2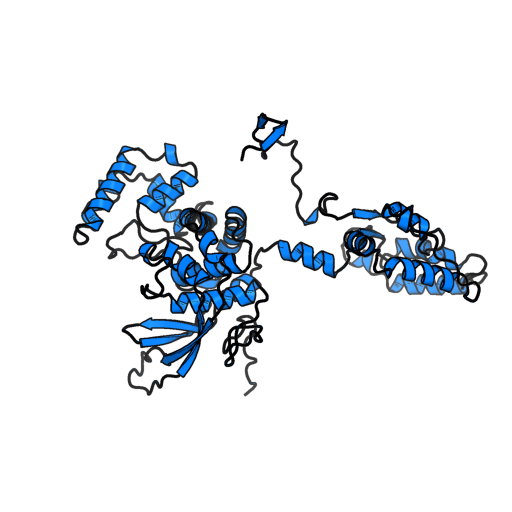7.481 -1.132 1.00 96.88 377 VAL A O 1
ATOM 3060 N N . VAL A 1 378 ? 12.444 -26.116 0.177 1.00 95.44 378 VAL A N 1
ATOM 3061 C CA . VAL A 1 378 ? 13.636 -26.048 -0.669 1.00 95.44 378 VAL A CA 1
ATOM 3062 C C . VAL A 1 378 ? 14.888 -26.157 0.181 1.00 95.44 378 VAL A C 1
ATOM 3064 O O . VAL A 1 378 ? 14.876 -25.827 1.364 1.00 95.44 378 VAL A O 1
ATOM 3067 N N . HIS A 1 379 ? 15.982 -26.601 -0.424 1.00 96.06 379 HIS A N 1
ATOM 3068 C CA . HIS A 1 379 ? 17.282 -26.660 0.232 1.00 96.06 379 HIS A CA 1
ATOM 3069 C C . HIS A 1 379 ? 18.132 -25.499 -0.279 1.00 96.06 379 HIS A C 1
ATOM 3071 O O . HIS A 1 379 ? 18.419 -25.418 -1.470 1.00 96.06 379 HIS A O 1
ATOM 3077 N N . ALA A 1 380 ? 18.498 -24.586 0.617 1.00 95.38 380 ALA A N 1
ATOM 3078 C CA . ALA A 1 380 ? 19.261 -23.389 0.285 1.00 95.38 380 ALA A CA 1
ATOM 3079 C C . ALA A 1 380 ? 20.550 -23.317 1.104 1.00 95.38 380 ALA A C 1
ATOM 3081 O O . ALA A 1 380 ? 20.590 -23.736 2.260 1.00 95.38 380 ALA A O 1
ATOM 3082 N N . ILE A 1 381 ? 21.597 -22.745 0.526 1.00 94.62 381 ILE A N 1
ATOM 3083 C CA . ILE A 1 381 ? 22.885 -22.513 1.193 1.00 94.62 381 ILE A CA 1
ATOM 3084 C C . ILE A 1 381 ? 23.045 -21.028 1.527 1.00 94.62 381 ILE A C 1
ATOM 3086 O O . ILE A 1 381 ? 22.330 -20.183 0.991 1.00 94.62 381 ILE A O 1
ATOM 3090 N N . ARG A 1 382 ? 23.981 -20.668 2.406 1.00 92.56 382 ARG A N 1
ATOM 3091 C CA . ARG A 1 382 ? 24.333 -19.247 2.571 1.00 92.56 382 ARG A CA 1
ATOM 3092 C C . ARG A 1 382 ? 25.116 -18.768 1.348 1.00 92.56 382 ARG A C 1
ATOM 3094 O O . ARG A 1 382 ? 25.749 -19.588 0.684 1.00 92.56 382 ARG A O 1
ATOM 3101 N N . PRO A 1 383 ? 25.157 -17.462 1.058 1.00 90.25 383 PRO A N 1
ATOM 3102 C CA . PRO A 1 383 ? 26.215 -16.916 0.223 1.00 90.25 383 PRO A CA 1
ATOM 3103 C C . PRO A 1 383 ? 27.592 -17.347 0.764 1.00 90.25 383 PRO A C 1
ATOM 3105 O O . PRO A 1 383 ? 27.767 -17.355 1.988 1.00 90.25 383 PRO A O 1
ATOM 3108 N N . PRO A 1 384 ? 28.555 -17.719 -0.102 1.00 87.44 384 PRO A N 1
ATOM 3109 C CA . PRO A 1 384 ? 29.918 -18.010 0.330 1.00 87.44 384 PRO A CA 1
ATOM 3110 C C . PRO A 1 384 ? 30.494 -16.855 1.155 1.00 87.44 384 PRO A C 1
ATOM 3112 O O . PRO A 1 384 ? 30.308 -15.683 0.812 1.00 87.44 384 PRO A O 1
ATOM 3115 N N . ASP A 1 385 ? 31.186 -17.178 2.248 1.00 86.88 385 ASP A N 1
ATOM 3116 C CA . ASP A 1 385 ? 31.849 -16.162 3.061 1.00 86.88 385 ASP A CA 1
ATOM 3117 C C . ASP A 1 385 ? 32.974 -15.514 2.242 1.00 86.88 385 ASP A C 1
ATOM 3119 O O . ASP A 1 385 ? 33.836 -16.202 1.697 1.00 86.88 385 ASP A O 1
ATOM 3123 N N . LYS A 1 386 ? 32.968 -14.180 2.144 1.00 88.12 386 LYS A N 1
ATOM 3124 C CA . LYS A 1 386 ? 33.952 -13.452 1.328 1.00 88.12 386 LYS A CA 1
ATOM 3125 C C . LYS A 1 386 ? 35.387 -13.605 1.840 1.00 88.12 386 LYS A C 1
ATOM 3127 O O . LYS A 1 386 ? 36.314 -13.497 1.047 1.00 88.12 386 LYS A O 1
ATOM 3132 N N . LYS A 1 387 ? 35.575 -13.793 3.149 1.00 90.56 387 LYS A N 1
ATOM 3133 C CA . LYS A 1 387 ? 36.890 -13.943 3.789 1.00 90.56 387 LYS A CA 1
ATOM 3134 C C . LYS A 1 387 ? 37.331 -15.404 3.833 1.00 90.56 387 LYS A C 1
ATOM 3136 O O . LYS A 1 387 ? 38.523 -15.668 3.759 1.00 90.56 387 LYS A O 1
ATOM 3141 N N . ASN A 1 388 ? 36.387 -16.338 3.933 1.00 88.44 388 ASN A N 1
ATOM 3142 C CA . ASN A 1 388 ? 36.651 -17.770 4.031 1.00 88.44 388 ASN A CA 1
ATOM 3143 C C . ASN A 1 388 ? 35.755 -18.575 3.064 1.00 88.44 388 ASN A C 1
ATOM 3145 O O . ASN A 1 388 ? 34.855 -19.297 3.507 1.00 88.44 388 ASN A O 1
ATOM 3149 N N . PRO A 1 389 ? 35.991 -18.492 1.742 1.00 86.69 389 PRO A N 1
ATOM 3150 C CA . PRO A 1 389 ? 35.096 -19.065 0.730 1.00 86.69 389 PRO A CA 1
ATOM 3151 C C . PRO A 1 389 ? 34.986 -20.596 0.791 1.00 86.69 389 PRO A C 1
ATOM 3153 O O . PRO A 1 389 ? 33.995 -21.154 0.326 1.00 86.69 389 PRO A O 1
ATOM 3156 N N . ASN A 1 390 ? 35.973 -21.265 1.395 1.00 88.31 390 ASN A N 1
ATOM 3157 C CA . ASN A 1 390 ? 36.051 -22.724 1.499 1.00 88.31 390 ASN A CA 1
ATOM 3158 C C . ASN A 1 390 ? 35.399 -23.293 2.773 1.00 88.31 390 ASN A C 1
ATOM 3160 O O . ASN A 1 390 ? 35.487 -24.497 3.011 1.00 88.31 390 ASN A O 1
ATOM 3164 N N . LEU A 1 391 ? 34.775 -22.463 3.620 1.00 89.38 391 LEU A N 1
ATOM 3165 C CA . LEU A 1 391 ? 34.084 -22.968 4.809 1.00 89.38 391 LEU A CA 1
ATOM 3166 C C . LEU A 1 391 ? 32.927 -23.907 4.424 1.00 89.38 391 LEU A C 1
ATOM 3168 O O . LEU A 1 391 ? 32.192 -23.610 3.477 1.00 89.38 391 LEU A O 1
ATOM 3172 N N . PRO A 1 392 ? 32.697 -24.995 5.189 1.00 90.00 392 PRO A N 1
ATOM 3173 C CA . PRO A 1 392 ? 31.539 -25.854 4.990 1.00 90.00 392 PRO A CA 1
ATOM 3174 C C . PRO A 1 392 ? 30.236 -25.049 5.004 1.00 90.00 392 PRO A C 1
ATOM 3176 O O . PRO A 1 392 ? 29.905 -24.373 5.981 1.00 90.00 392 PRO A O 1
ATOM 3179 N N . ASN A 1 393 ? 29.474 -25.147 3.918 1.00 89.69 393 ASN A N 1
ATOM 3180 C CA . ASN A 1 393 ? 28.218 -24.428 3.731 1.00 89.69 393 ASN A CA 1
ATOM 3181 C C . ASN A 1 393 ? 27.091 -25.414 3.386 1.00 89.69 393 ASN A C 1
ATOM 3183 O O . ASN A 1 393 ? 26.626 -25.452 2.244 1.00 89.69 393 ASN A O 1
ATOM 3187 N N . PRO A 1 394 ? 26.696 -26.275 4.343 1.00 92.56 394 PRO A N 1
ATOM 3188 C CA . PRO A 1 394 ? 25.697 -27.300 4.091 1.00 92.56 394 PRO A CA 1
ATOM 3189 C C . PRO A 1 394 ? 24.329 -26.666 3.783 1.00 92.56 394 PRO A C 1
ATOM 3191 O O . PRO A 1 394 ? 23.957 -25.674 4.428 1.00 92.56 394 PRO A O 1
ATOM 3194 N N . PRO A 1 395 ? 23.556 -27.239 2.841 1.00 93.62 395 PRO A N 1
ATOM 3195 C CA . PRO A 1 395 ? 22.191 -26.808 2.579 1.00 93.62 395 PRO A CA 1
ATOM 3196 C C . PRO A 1 395 ? 21.314 -26.885 3.829 1.00 93.62 395 PRO A C 1
ATOM 3198 O O . PRO A 1 395 ? 21.439 -27.792 4.650 1.00 93.62 395 PRO A O 1
ATOM 3201 N N . ARG A 1 396 ? 20.394 -25.932 3.954 1.00 94.50 396 ARG A N 1
ATOM 3202 C CA . ARG A 1 396 ? 19.357 -25.901 4.983 1.00 94.50 396 ARG A CA 1
ATOM 3203 C C . ARG A 1 396 ? 17.986 -25.936 4.339 1.00 94.50 396 ARG A C 1
ATOM 3205 O O . ARG A 1 396 ? 17.753 -25.244 3.348 1.00 94.50 396 ARG A O 1
ATOM 3212 N N . SER A 1 397 ? 17.075 -26.687 4.944 1.00 95.75 397 SER A N 1
ATOM 3213 C CA . SER A 1 397 ? 15.666 -26.661 4.569 1.00 95.75 397 SER A CA 1
ATOM 3214 C C . SER A 1 397 ? 15.086 -25.279 4.866 1.00 95.75 397 SER A C 1
ATOM 3216 O O . SER A 1 397 ? 15.207 -24.752 5.975 1.00 95.75 397 SER A O 1
ATOM 3218 N N . LYS A 1 398 ? 14.487 -24.672 3.848 1.00 96.44 398 LYS A N 1
ATOM 3219 C CA . LYS A 1 398 ? 13.838 -23.365 3.877 1.00 96.44 398 LYS A CA 1
ATOM 3220 C C . LYS A 1 398 ? 12.454 -23.487 3.268 1.00 96.44 398 LYS A C 1
ATOM 3222 O O . LYS A 1 398 ? 12.210 -24.352 2.428 1.00 96.44 398 LYS A O 1
ATOM 3227 N N . ILE A 1 399 ? 11.559 -22.610 3.703 1.00 96.88 399 ILE A N 1
ATOM 3228 C CA . ILE A 1 399 ? 10.164 -22.610 3.276 1.00 96.88 399 ILE A CA 1
ATOM 3229 C C . ILE A 1 399 ? 9.841 -21.275 2.619 1.00 96.88 399 ILE A C 1
ATOM 3231 O O . ILE A 1 399 ? 10.276 -20.211 3.074 1.00 96.88 399 ILE A O 1
ATOM 3235 N N . TYR A 1 400 ? 9.077 -21.347 1.537 1.00 97.00 400 TYR A N 1
ATOM 3236 C CA . TYR A 1 400 ? 8.382 -20.206 0.962 1.00 97.00 400 TYR A CA 1
ATOM 3237 C C . TYR A 1 400 ? 6.971 -20.619 0.548 1.00 97.00 400 TYR A C 1
ATOM 3239 O O . TYR A 1 400 ? 6.650 -21.806 0.472 1.00 97.00 400 TYR A O 1
ATOM 3247 N N . TYR A 1 401 ? 6.132 -19.622 0.289 1.00 97.44 401 TYR A N 1
ATOM 3248 C CA . TYR A 1 401 ? 4.743 -19.831 -0.083 1.00 97.44 401 TYR A CA 1
ATOM 3249 C C . TYR A 1 401 ? 4.490 -19.320 -1.494 1.00 97.44 401 TYR A C 1
ATOM 3251 O O . TYR A 1 401 ? 4.781 -18.168 -1.808 1.00 97.44 401 TYR A O 1
ATOM 3259 N N . HIS A 1 402 ? 3.959 -20.197 -2.331 1.00 94.50 402 HIS A N 1
ATOM 3260 C CA . HIS A 1 402 ? 3.639 -19.958 -3.730 1.00 94.50 402 HIS A CA 1
ATOM 3261 C C . HIS A 1 402 ? 2.125 -19.803 -3.905 1.00 94.50 402 HIS A C 1
ATOM 3263 O O . HIS A 1 402 ? 1.355 -20.408 -3.175 1.00 94.50 402 HIS A O 1
ATOM 3269 N N . SER A 1 403 ? 1.683 -19.028 -4.890 1.00 95.25 403 SER A N 1
ATOM 3270 C CA . SER A 1 403 ? 0.312 -19.101 -5.400 1.00 95.25 403 SER A CA 1
ATOM 3271 C C . SER A 1 403 ? 0.306 -18.720 -6.873 1.00 95.25 403 SER A C 1
ATOM 3273 O O . SER A 1 403 ? 1.040 -17.813 -7.284 1.00 95.25 403 SER A O 1
ATOM 3275 N N . MET A 1 404 ? -0.542 -19.378 -7.662 1.00 95.56 404 MET A N 1
ATOM 3276 C CA . MET A 1 404 ? -0.695 -19.075 -9.085 1.00 95.56 404 MET A CA 1
ATOM 3277 C C . MET A 1 404 ? -1.254 -17.671 -9.340 1.00 95.56 404 MET A C 1
ATOM 3279 O O . MET A 1 404 ? -0.828 -17.029 -10.297 1.00 95.56 404 MET A O 1
ATOM 3283 N N . SER A 1 405 ? -2.124 -17.149 -8.467 1.00 96.19 405 SER A N 1
ATOM 3284 C CA . SER A 1 405 ? -2.646 -15.778 -8.598 1.00 96.19 405 SER A CA 1
ATOM 3285 C C . SER A 1 405 ? -1.524 -14.746 -8.475 1.00 96.19 405 SER A C 1
ATOM 3287 O O . SER A 1 405 ? -1.375 -13.859 -9.318 1.00 96.19 405 SER A O 1
ATOM 3289 N N . PHE A 1 406 ? -0.664 -14.914 -7.466 1.00 97.38 406 PHE A N 1
ATOM 3290 C CA . PHE A 1 406 ? 0.513 -14.073 -7.286 1.00 97.38 406 PHE A CA 1
ATOM 3291 C C . PHE A 1 406 ? 1.538 -14.268 -8.407 1.00 97.38 406 PHE A C 1
ATOM 3293 O O . PHE A 1 406 ? 2.112 -13.292 -8.886 1.00 97.38 406 PHE A O 1
ATOM 3300 N N . ARG A 1 407 ? 1.749 -15.511 -8.860 1.00 96.75 407 ARG A N 1
ATOM 3301 C CA . ARG A 1 407 ? 2.644 -15.811 -9.984 1.00 96.75 407 ARG A CA 1
ATOM 3302 C C . ARG A 1 407 ? 2.260 -15.025 -11.226 1.00 96.75 407 ARG A C 1
ATOM 3304 O O . ARG A 1 407 ? 3.117 -14.360 -11.801 1.00 96.75 407 ARG A O 1
ATOM 3311 N N . ASP A 1 408 ? 0.993 -15.090 -11.616 1.00 97.00 408 ASP A N 1
ATOM 3312 C CA . ASP A 1 408 ? 0.502 -14.418 -12.813 1.00 97.00 408 ASP A CA 1
ATOM 3313 C C . ASP A 1 408 ? 0.508 -12.894 -12.643 1.00 97.00 408 ASP A C 1
ATOM 3315 O O . ASP A 1 408 ? 0.895 -12.183 -13.569 1.00 97.00 408 ASP A O 1
ATOM 3319 N N . ALA A 1 409 ? 0.211 -12.381 -11.442 1.00 97.19 409 ALA A N 1
ATOM 3320 C CA . ALA A 1 409 ? 0.368 -10.958 -11.138 1.00 97.19 409 ALA A CA 1
ATOM 3321 C C . ALA A 1 409 ? 1.830 -10.490 -11.284 1.00 97.19 409 ALA A C 1
ATOM 3323 O O . ALA A 1 409 ? 2.087 -9.448 -11.885 1.00 97.19 409 ALA A O 1
ATOM 3324 N N . SER A 1 410 ? 2.797 -11.263 -10.782 1.00 96.62 410 SER A N 1
ATOM 3325 C CA . SER A 1 410 ? 4.233 -10.996 -10.946 1.00 96.62 410 SER A CA 1
ATOM 3326 C C . SER A 1 410 ? 4.699 -11.125 -12.396 1.00 96.62 410 SER A C 1
ATOM 3328 O O . SER A 1 410 ? 5.476 -10.297 -12.874 1.00 96.62 410 SER A O 1
ATOM 3330 N N . ALA A 1 411 ? 4.220 -12.140 -13.116 1.00 96.25 411 ALA A N 1
ATOM 3331 C CA . ALA A 1 411 ? 4.532 -12.332 -14.525 1.00 96.25 411 ALA A CA 1
ATOM 3332 C C . ALA A 1 411 ? 4.019 -11.155 -15.364 1.00 96.25 411 ALA A C 1
ATOM 3334 O O . ALA A 1 411 ? 4.741 -10.680 -16.234 1.00 96.25 411 ALA A O 1
ATOM 3335 N N . ALA A 1 412 ? 2.832 -10.620 -15.061 1.00 95.00 412 ALA A N 1
ATOM 3336 C CA . ALA A 1 412 ? 2.248 -9.503 -15.798 1.00 95.00 412 ALA A CA 1
ATOM 3337 C C . ALA A 1 412 ? 3.156 -8.264 -15.854 1.00 95.00 412 ALA A C 1
ATOM 3339 O O . ALA A 1 412 ? 3.123 -7.557 -16.851 1.00 95.00 412 ALA A O 1
ATOM 3340 N N . VAL A 1 413 ? 3.988 -8.009 -14.838 1.00 91.25 413 VAL A N 1
ATOM 3341 C CA . VAL A 1 413 ? 4.918 -6.861 -14.832 1.00 91.25 413 VAL A CA 1
ATOM 3342 C C . VAL A 1 413 ? 6.332 -7.187 -15.290 1.00 91.25 413 VAL A C 1
ATOM 3344 O O . VAL A 1 413 ? 6.990 -6.305 -15.838 1.00 91.25 413 VAL A O 1
ATOM 3347 N N . ASN A 1 414 ? 6.790 -8.424 -15.084 1.00 91.31 414 ASN A N 1
ATOM 3348 C CA . ASN A 1 414 ? 8.189 -8.809 -15.291 1.00 91.31 414 ASN A CA 1
ATOM 3349 C C . ASN A 1 414 ? 8.420 -9.607 -16.586 1.00 91.31 414 ASN A C 1
ATOM 3351 O O . ASN A 1 414 ? 9.442 -9.463 -17.250 1.00 91.31 414 ASN A O 1
ATOM 3355 N N . LEU A 1 415 ? 7.469 -10.467 -16.961 1.00 92.81 415 LEU A N 1
ATOM 3356 C CA . LEU A 1 415 ? 7.511 -11.262 -18.187 1.00 92.81 415 LEU A CA 1
ATOM 3357 C C . LEU A 1 415 ? 6.075 -11.602 -18.627 1.00 92.81 415 LEU A C 1
ATOM 3359 O O . LEU A 1 415 ? 5.611 -12.713 -18.367 1.00 92.81 415 LEU A O 1
ATOM 3363 N N . PRO A 1 416 ? 5.353 -10.683 -19.304 1.00 91.88 416 PRO A N 1
ATOM 3364 C CA . PRO A 1 416 ? 3.929 -10.860 -19.614 1.00 91.88 416 PRO A CA 1
ATOM 3365 C C . PRO A 1 416 ? 3.605 -12.166 -20.350 1.00 91.88 416 PRO A C 1
ATOM 3367 O O . PRO A 1 416 ? 2.567 -12.778 -20.127 1.00 91.88 416 PRO A O 1
ATOM 3370 N N . ALA A 1 417 ? 4.534 -12.653 -21.177 1.00 92.44 417 ALA A N 1
ATOM 3371 C CA . ALA A 1 417 ? 4.396 -13.915 -21.900 1.00 92.44 417 ALA A CA 1
ATOM 3372 C C . ALA A 1 417 ? 4.480 -15.182 -21.009 1.00 92.44 417 ALA A C 1
ATOM 3374 O O . ALA A 1 417 ? 4.409 -16.296 -21.531 1.00 92.44 417 ALA A O 1
ATOM 3375 N N . ALA A 1 418 ? 4.689 -15.037 -19.696 1.00 94.12 418 ALA A N 1
ATOM 3376 C CA . ALA A 1 418 ? 4.664 -16.113 -18.700 1.00 94.12 418 ALA A CA 1
ATOM 3377 C C . ALA A 1 418 ? 3.356 -16.184 -17.896 1.00 94.12 418 ALA A C 1
ATOM 3379 O O . ALA A 1 418 ? 3.182 -17.125 -17.117 1.00 94.12 418 ALA A O 1
ATOM 3380 N N . VAL A 1 419 ? 2.440 -15.226 -18.083 1.00 94.94 419 VAL A N 1
ATOM 3381 C CA . VAL A 1 419 ? 1.099 -15.264 -17.485 1.00 94.94 419 VAL A CA 1
ATOM 3382 C C . VAL A 1 419 ? 0.368 -16.522 -17.956 1.00 94.94 419 VAL A C 1
ATOM 3384 O O . VAL A 1 419 ? 0.342 -16.814 -19.150 1.00 94.94 419 VAL A O 1
ATOM 3387 N N . GLY A 1 420 ? -0.197 -17.284 -17.017 1.00 93.12 420 GLY A N 1
ATOM 3388 C CA . GLY A 1 420 ? -0.930 -18.518 -17.303 1.00 93.12 420 GLY A CA 1
ATOM 3389 C C . GLY A 1 420 ? -0.055 -19.706 -17.721 1.00 93.12 420 GLY A C 1
ATOM 3390 O O . GLY A 1 420 ? -0.587 -20.776 -18.001 1.00 93.12 420 GLY A O 1
ATOM 3391 N N . ASN A 1 421 ? 1.274 -19.555 -17.753 1.00 93.12 421 ASN A N 1
ATOM 3392 C CA . ASN A 1 421 ? 2.207 -20.631 -18.091 1.00 93.12 421 ASN A CA 1
ATOM 3393 C C . ASN A 1 421 ? 3.124 -20.933 -16.894 1.00 93.12 421 ASN A C 1
ATOM 3395 O O . ASN A 1 421 ? 4.176 -20.297 -16.810 1.00 93.12 421 ASN A O 1
ATOM 3399 N N . PRO A 1 422 ? 2.753 -21.857 -15.982 1.00 88.56 422 PRO A N 1
ATOM 3400 C CA . PRO A 1 422 ? 3.459 -22.105 -14.718 1.00 88.56 422 PRO A CA 1
ATOM 3401 C C . PRO A 1 422 ? 4.934 -22.490 -14.894 1.00 88.56 422 PRO A C 1
ATOM 3403 O O . PRO A 1 422 ? 5.773 -22.023 -14.123 1.00 88.56 422 PRO A O 1
ATOM 3406 N N . GLU A 1 423 ? 5.253 -23.238 -15.952 1.00 89.69 423 GLU A N 1
ATOM 3407 C CA . GLU A 1 423 ? 6.599 -23.755 -16.242 1.00 89.69 423 GLU A CA 1
ATOM 3408 C C . GLU A 1 423 ? 7.562 -22.684 -16.764 1.00 89.69 423 GLU A C 1
ATOM 3410 O O . GLU A 1 423 ? 8.782 -22.863 -16.779 1.00 89.69 423 GLU A O 1
ATOM 3415 N N . ARG A 1 424 ? 7.041 -21.534 -17.207 1.00 92.12 424 ARG A N 1
ATOM 3416 C CA . ARG A 1 424 ? 7.886 -20.467 -17.738 1.00 92.12 424 ARG A CA 1
ATOM 3417 C C . ARG A 1 424 ? 8.594 -19.722 -16.609 1.00 92.12 424 ARG A C 1
ATOM 3419 O O . ARG A 1 424 ? 7.998 -18.887 -15.931 1.00 92.12 424 ARG A O 1
ATOM 3426 N N . TYR A 1 425 ? 9.880 -20.002 -16.441 1.00 86.75 425 TYR A N 1
ATOM 3427 C CA . TYR A 1 425 ? 10.740 -19.332 -15.470 1.00 86.75 425 TYR A CA 1
ATOM 3428 C C . TYR A 1 425 ? 10.849 -17.816 -15.716 1.00 86.75 425 TYR A C 1
ATOM 3430 O O . TYR A 1 425 ? 10.950 -17.363 -16.860 1.00 86.75 425 TYR A O 1
ATOM 3438 N N . PHE A 1 426 ? 10.893 -17.034 -14.634 1.00 87.88 426 PHE A N 1
ATOM 3439 C CA . PHE A 1 426 ? 11.340 -15.644 -14.662 1.00 87.88 426 PHE A CA 1
ATOM 3440 C C . PHE A 1 426 ? 12.106 -15.286 -13.387 1.00 87.88 426 PHE A C 1
ATOM 3442 O O . PHE A 1 426 ? 11.771 -15.730 -12.288 1.00 87.88 426 PHE A O 1
ATOM 3449 N N . ASN A 1 427 ? 13.134 -14.455 -13.557 1.00 85.81 427 ASN A N 1
ATOM 3450 C CA . ASN A 1 427 ? 14.107 -14.166 -12.512 1.00 85.81 427 ASN A CA 1
ATOM 3451 C C . ASN A 1 427 ? 13.470 -13.532 -11.262 1.00 85.81 427 ASN A C 1
ATOM 3453 O O . ASN A 1 427 ? 12.637 -12.622 -11.351 1.00 85.81 427 ASN A O 1
ATOM 3457 N N . GLY A 1 428 ? 13.906 -13.997 -10.090 1.00 91.44 428 GLY A N 1
ATOM 3458 C CA . GLY A 1 428 ? 13.536 -13.443 -8.791 1.00 91.44 428 GLY A CA 1
ATOM 3459 C C . GLY A 1 428 ? 12.157 -13.863 -8.285 1.00 91.44 428 GLY A C 1
ATOM 3460 O O . GLY A 1 428 ? 11.682 -13.288 -7.307 1.00 91.44 428 GLY A O 1
ATOM 3461 N N . TYR A 1 429 ? 11.494 -14.845 -8.906 1.00 94.44 429 TYR A N 1
ATOM 3462 C CA . TYR A 1 429 ? 10.147 -15.251 -8.495 1.00 94.44 429 TYR A CA 1
ATOM 3463 C C . TYR A 1 429 ? 10.091 -15.798 -7.059 1.00 94.44 429 TYR A C 1
ATOM 3465 O O . TYR A 1 429 ? 9.213 -15.411 -6.285 1.00 94.44 429 TYR A O 1
ATOM 3473 N N . ILE A 1 430 ? 11.055 -16.634 -6.654 1.00 95.50 430 ILE A N 1
ATOM 3474 C CA . ILE A 1 430 ? 11.097 -17.174 -5.283 1.00 95.50 430 ILE A CA 1
ATOM 3475 C C . ILE A 1 430 ? 11.283 -16.043 -4.258 1.00 95.50 430 ILE A C 1
ATOM 3477 O O . ILE A 1 430 ? 10.610 -16.017 -3.225 1.00 95.50 430 ILE A O 1
ATOM 3481 N N . ALA A 1 431 ? 12.136 -15.061 -4.557 1.00 96.19 431 ALA A N 1
ATOM 3482 C CA . ALA A 1 431 ? 12.342 -13.899 -3.694 1.00 96.19 431 ALA A CA 1
ATOM 3483 C C . ALA A 1 431 ? 11.050 -13.079 -3.524 1.00 96.19 431 ALA A C 1
ATOM 3485 O O . ALA A 1 431 ? 10.676 -12.717 -2.405 1.00 96.19 431 ALA A O 1
ATOM 3486 N N . ARG A 1 432 ? 10.315 -12.871 -4.624 1.00 97.31 432 ARG A N 1
ATOM 3487 C CA . ARG A 1 432 ? 8.992 -12.229 -4.628 1.00 97.31 432 ARG A CA 1
ATOM 3488 C C . ARG A 1 432 ? 7.972 -13.013 -3.803 1.00 97.31 432 ARG A C 1
ATOM 3490 O O . ARG A 1 432 ? 7.176 -12.401 -3.102 1.00 97.31 432 ARG A O 1
ATOM 3497 N N . CYS A 1 433 ? 8.015 -14.347 -3.823 1.00 97.38 433 CYS A N 1
ATOM 3498 C CA . CYS A 1 433 ? 7.139 -15.192 -3.000 1.00 97.38 433 CYS A CA 1
ATOM 3499 C C . CYS A 1 433 ? 7.386 -14.999 -1.499 1.00 97.38 433 CYS A C 1
ATOM 3501 O O . CYS A 1 433 ? 6.436 -14.901 -0.722 1.00 97.38 433 CYS A O 1
ATOM 3503 N N . VAL A 1 434 ? 8.654 -14.892 -1.084 1.00 97.31 434 VAL A N 1
ATOM 3504 C CA . VAL A 1 434 ? 9.005 -14.583 0.312 1.00 97.31 434 VAL A CA 1
ATOM 3505 C C . VAL A 1 434 ? 8.433 -13.225 0.724 1.00 97.31 434 VAL A C 1
ATOM 3507 O O . VAL A 1 434 ? 7.812 -13.114 1.780 1.00 97.31 434 VAL A O 1
ATOM 3510 N N . ALA A 1 435 ? 8.607 -12.206 -0.120 1.00 97.38 435 ALA A N 1
ATOM 3511 C CA . ALA A 1 435 ? 8.080 -10.866 0.120 1.00 97.38 435 ALA A CA 1
ATOM 3512 C C . ALA A 1 435 ? 6.542 -10.848 0.165 1.00 97.38 435 ALA A C 1
ATOM 3514 O O . ALA A 1 435 ? 5.955 -10.271 1.074 1.00 97.38 435 ALA A O 1
ATOM 3515 N N . HIS A 1 436 ? 5.886 -11.532 -0.771 1.00 97.88 436 HIS A N 1
ATOM 3516 C CA . HIS A 1 436 ? 4.432 -11.656 -0.828 1.00 97.88 436 HIS A CA 1
ATOM 3517 C C . HIS A 1 436 ? 3.860 -12.284 0.443 1.00 97.88 436 HIS A C 1
ATOM 3519 O O . HIS A 1 436 ? 2.941 -11.728 1.037 1.00 97.88 436 HIS A O 1
ATOM 3525 N N . ALA A 1 437 ? 4.422 -13.410 0.889 1.00 97.50 437 ALA A N 1
ATOM 3526 C CA . ALA A 1 437 ? 3.978 -14.090 2.102 1.00 97.50 437 ALA A CA 1
ATOM 3527 C C . ALA A 1 437 ? 4.156 -13.208 3.350 1.00 97.50 437 ALA A C 1
ATOM 3529 O O . ALA A 1 437 ? 3.247 -13.121 4.172 1.00 97.50 437 ALA A O 1
ATOM 3530 N N . GLN A 1 438 ? 5.294 -12.509 3.458 1.00 96.81 438 GLN A N 1
ATOM 3531 C CA . GLN A 1 438 ? 5.549 -11.545 4.531 1.00 96.81 438 GLN A CA 1
ATOM 3532 C C . GLN A 1 438 ? 4.505 -10.424 4.535 1.00 96.81 438 GLN A C 1
ATOM 3534 O O . GLN A 1 438 ? 3.909 -10.145 5.571 1.00 96.81 438 GLN A O 1
ATOM 3539 N N . VAL A 1 439 ? 4.266 -9.791 3.384 1.00 97.12 439 VAL A N 1
ATOM 3540 C CA . VAL A 1 439 ? 3.300 -8.693 3.271 1.00 97.12 439 VAL A CA 1
ATOM 3541 C C . VAL A 1 439 ? 1.903 -9.189 3.612 1.00 97.12 439 VAL A C 1
ATOM 3543 O O . VAL A 1 439 ? 1.237 -8.561 4.427 1.00 97.12 439 VAL A O 1
ATOM 3546 N N . LEU A 1 440 ? 1.474 -10.322 3.049 1.00 96.44 440 LEU A N 1
ATOM 3547 C CA . LEU A 1 440 ? 0.141 -10.882 3.271 1.00 96.44 440 LEU A CA 1
ATOM 3548 C C . LEU A 1 440 ? -0.132 -11.152 4.757 1.00 96.44 440 LEU A C 1
ATOM 3550 O O . LEU A 1 440 ? -1.239 -10.902 5.223 1.00 96.44 440 LEU A O 1
ATOM 3554 N N . ALA A 1 441 ? 0.881 -11.608 5.497 1.00 95.50 441 ALA A N 1
ATOM 3555 C CA . ALA A 1 441 ? 0.790 -11.837 6.935 1.00 95.50 441 ALA A CA 1
ATOM 3556 C C . ALA A 1 441 ? 0.722 -10.545 7.769 1.00 95.50 441 ALA A C 1
ATOM 3558 O O . ALA A 1 441 ? 0.239 -10.569 8.895 1.00 95.50 441 ALA A O 1
ATOM 3559 N N . VAL A 1 442 ? 1.235 -9.427 7.246 1.00 94.12 442 VAL A N 1
ATOM 3560 C CA . VAL A 1 442 ? 1.226 -8.122 7.928 1.00 94.12 442 VAL A CA 1
ATOM 3561 C C . VAL A 1 442 ? -0.058 -7.350 7.647 1.00 94.12 442 VAL A C 1
ATOM 3563 O O . VAL A 1 442 ? -0.627 -6.755 8.556 1.00 94.12 442 VAL A O 1
ATOM 3566 N N . VAL A 1 443 ? -0.486 -7.314 6.383 1.00 93.38 443 VAL A N 1
ATOM 3567 C CA . VAL A 1 443 ? -1.620 -6.485 5.934 1.00 93.38 443 VAL A CA 1
ATOM 3568 C C . VAL A 1 443 ? -2.950 -7.235 5.965 1.00 93.38 443 VAL A C 1
ATOM 3570 O O . VAL A 1 443 ? -4.007 -6.633 5.785 1.00 93.38 443 VAL A O 1
ATOM 3573 N N . GLY A 1 444 ? -2.903 -8.552 6.149 1.00 90.88 444 GLY A N 1
ATOM 3574 C CA . GLY A 1 444 ? -4.063 -9.419 6.286 1.00 90.88 444 GLY A CA 1
ATOM 3575 C C . GLY A 1 44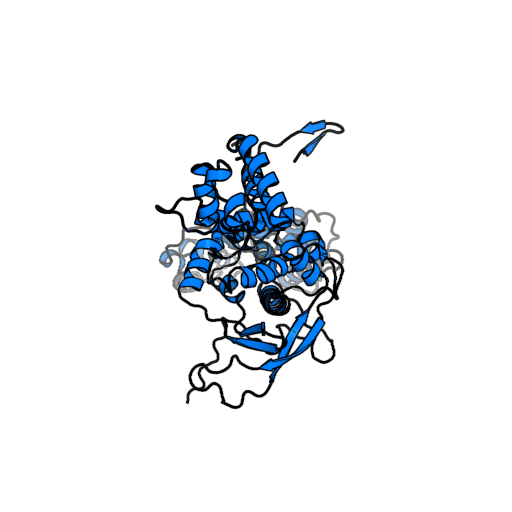4 ? -3.987 -10.267 7.549 1.00 90.88 444 GLY A C 1
ATOM 3576 O O . GLY A 1 444 ? -3.103 -10.108 8.383 1.00 90.88 444 GLY A O 1
ATOM 3577 N N . GLU A 1 445 ? -4.928 -11.197 7.665 1.00 87.12 445 GLU A N 1
ATOM 3578 C CA . GLU A 1 445 ? -4.955 -12.222 8.715 1.00 87.12 445 GLU A CA 1
ATOM 3579 C C . GLU A 1 445 ? -5.156 -13.605 8.064 1.00 87.12 445 GLU A C 1
ATOM 3581 O O . GLU A 1 445 ? -6.137 -14.291 8.356 1.00 87.12 445 GLU A O 1
ATOM 3586 N N . PRO A 1 446 ? -4.306 -13.997 7.091 1.00 92.56 446 PRO A N 1
ATOM 3587 C CA . PRO A 1 446 ? -4.432 -15.296 6.444 1.00 92.56 446 PRO A CA 1
ATOM 3588 C C . PRO A 1 446 ? -4.029 -16.423 7.404 1.00 92.56 446 PRO A C 1
ATOM 3590 O O . PRO A 1 446 ? -3.233 -16.233 8.325 1.00 92.56 446 PRO A O 1
ATOM 3593 N N . PHE A 1 447 ? -4.495 -17.629 7.099 1.00 94.88 447 PHE A N 1
ATOM 3594 C CA . PHE A 1 447 ? -3.884 -18.847 7.609 1.00 94.88 447 PHE A CA 1
ATOM 3595 C C . PHE A 1 447 ? -2.995 -19.459 6.524 1.00 94.88 447 PHE A C 1
ATOM 3597 O O . PHE A 1 447 ? -3.451 -19.719 5.411 1.00 94.88 447 PHE A O 1
ATOM 3604 N N . PHE A 1 448 ? -1.722 -19.673 6.837 1.00 97.00 448 PHE A N 1
ATOM 3605 C CA . PHE A 1 448 ? -0.747 -20.315 5.966 1.00 97.00 448 PHE A CA 1
ATOM 3606 C C . PHE A 1 448 ? -0.809 -21.842 6.137 1.00 97.00 448 PHE A C 1
ATOM 3608 O O . PHE A 1 448 ? -0.986 -22.317 7.264 1.00 97.00 448 PHE A O 1
ATOM 3615 N N . PRO A 1 449 ? -0.640 -22.620 5.051 1.00 97.44 449 PRO A N 1
ATOM 3616 C CA . PRO A 1 449 ? -0.567 -24.070 5.146 1.00 97.44 449 PRO A CA 1
ATOM 3617 C C . PRO A 1 449 ? 0.678 -24.521 5.921 1.00 97.44 449 PRO A C 1
ATOM 3619 O O . PRO A 1 449 ? 1.785 -24.020 5.693 1.00 97.44 449 PRO A O 1
ATOM 3622 N N . ASP A 1 450 ? 0.484 -25.480 6.819 1.00 96.19 450 ASP A N 1
ATOM 3623 C CA . ASP A 1 450 ? 1.537 -26.188 7.542 1.00 96.19 450 ASP A CA 1
ATOM 3624 C C . ASP A 1 450 ? 2.111 -27.360 6.723 1.00 96.19 450 ASP A C 1
ATOM 3626 O O . ASP A 1 450 ? 1.831 -27.528 5.531 1.00 96.19 450 ASP A O 1
ATOM 3630 N N . ALA A 1 451 ? 2.956 -28.179 7.352 1.00 95.38 451 ALA A N 1
ATOM 3631 C CA . ALA A 1 451 ? 3.569 -29.341 6.716 1.00 95.38 451 ALA A CA 1
ATOM 3632 C C . ALA A 1 451 ? 2.562 -30.417 6.260 1.00 95.38 451 ALA A C 1
ATOM 3634 O O . ALA A 1 451 ? 2.886 -31.170 5.344 1.00 95.38 451 ALA A O 1
ATOM 3635 N N . ALA A 1 452 ? 1.363 -30.473 6.851 1.00 94.69 452 ALA A N 1
ATOM 3636 C CA . ALA A 1 452 ? 0.276 -31.362 6.443 1.00 94.69 452 ALA A CA 1
ATOM 3637 C C . ALA A 1 452 ? -0.656 -30.719 5.394 1.00 94.69 452 ALA A C 1
ATOM 3639 O O . ALA A 1 452 ? -1.590 -31.361 4.920 1.00 94.69 452 ALA A O 1
ATOM 3640 N N . GLY A 1 453 ? -0.413 -29.455 5.024 1.00 92.44 453 GLY A N 1
ATOM 3641 C CA . GLY A 1 453 ? -1.263 -28.678 4.121 1.00 92.44 453 GLY A CA 1
ATOM 3642 C C . GLY A 1 453 ? -2.479 -28.043 4.805 1.00 92.44 453 GLY A C 1
ATOM 3643 O O . GLY A 1 453 ? -3.279 -27.380 4.138 1.00 92.44 453 GLY A O 1
ATOM 3644 N N . ALA A 1 454 ? -2.623 -28.195 6.125 1.00 94.06 454 ALA A N 1
ATOM 3645 C CA . ALA A 1 454 ? -3.705 -27.576 6.875 1.00 94.06 454 ALA A CA 1
ATOM 3646 C C . ALA A 1 454 ? -3.398 -26.091 7.110 1.00 94.06 454 ALA A C 1
ATOM 3648 O O . ALA A 1 454 ? -2.278 -25.709 7.440 1.00 94.06 454 ALA A O 1
ATOM 3649 N N . HIS A 1 455 ? -4.392 -25.226 6.917 1.00 93.94 455 HIS A N 1
ATOM 3650 C CA . HIS A 1 455 ? -4.227 -23.777 7.041 1.00 93.94 455 HIS A CA 1
ATOM 3651 C C . HIS A 1 455 ? -4.340 -23.369 8.517 1.00 93.94 455 HIS A C 1
ATOM 3653 O O . HIS A 1 455 ? -5.395 -22.934 8.969 1.00 93.94 455 HIS A O 1
ATOM 3659 N N . THR A 1 456 ? -3.258 -23.557 9.273 1.00 94.88 456 THR A N 1
ATOM 3660 C CA . THR A 1 456 ? -3.226 -23.396 10.740 1.00 94.88 456 THR A CA 1
ATOM 3661 C C . THR A 1 456 ? -2.264 -22.305 11.211 1.00 94.88 456 THR A C 1
ATOM 3663 O O . THR A 1 456 ? -2.370 -21.828 12.339 1.00 94.88 456 THR A O 1
ATOM 3666 N N . LEU A 1 457 ? -1.329 -21.874 10.362 1.00 95.00 457 LEU A N 1
ATOM 3667 C CA . LEU A 1 457 ? -0.262 -20.961 10.758 1.00 95.00 457 LEU A CA 1
ATOM 3668 C C . LEU A 1 457 ? -0.673 -19.499 10.548 1.00 95.00 457 LEU A C 1
ATOM 3670 O O . LEU A 1 457 ? -1.017 -19.101 9.442 1.00 95.00 457 LEU A O 1
ATOM 3674 N N . HIS A 1 458 ? -0.560 -18.659 11.577 1.00 91.81 458 HIS A N 1
ATOM 3675 C CA . HIS A 1 458 ? -0.835 -17.215 11.466 1.00 91.81 458 HIS A CA 1
ATOM 3676 C C . HIS A 1 458 ? 0.282 -16.415 10.774 1.00 91.81 458 HIS A C 1
ATOM 3678 O O . HIS A 1 458 ? 0.120 -15.232 10.480 1.00 91.81 458 HIS A O 1
ATOM 3684 N N . PHE A 1 459 ? 1.438 -17.038 10.544 1.00 94.94 459 PHE A N 1
ATOM 3685 C CA . PHE A 1 459 ? 2.604 -16.402 9.943 1.00 94.94 459 PHE A CA 1
ATOM 3686 C C . PHE A 1 459 ? 3.376 -17.418 9.088 1.00 94.94 459 PHE A C 1
ATOM 3688 O O . PHE A 1 459 ? 3.311 -18.613 9.393 1.00 94.94 459 PHE A O 1
ATOM 3695 N N . PRO A 1 460 ? 4.116 -16.991 8.045 1.00 95.56 460 PRO A N 1
ATOM 3696 C CA . PRO A 1 460 ? 4.917 -17.900 7.235 1.00 95.56 460 PRO A CA 1
ATOM 3697 C C . PRO A 1 460 ? 5.874 -18.745 8.084 1.00 95.56 460 PRO A C 1
ATOM 3699 O O . PRO A 1 460 ? 6.646 -18.213 8.885 1.00 95.56 460 PRO A O 1
ATOM 3702 N N . GLU A 1 461 ? 5.850 -20.063 7.887 1.00 95.25 461 GLU A N 1
ATOM 3703 C CA . GLU A 1 461 ? 6.656 -21.004 8.665 1.00 95.25 461 GLU A CA 1
ATOM 3704 C C . GLU A 1 461 ? 8.155 -20.665 8.617 1.00 95.25 461 GLU A C 1
ATOM 3706 O O . GLU A 1 461 ? 8.732 -20.385 7.562 1.00 95.25 461 GLU A O 1
ATOM 3711 N N . GLY A 1 462 ? 8.795 -20.681 9.789 1.00 89.75 462 GLY A N 1
ATOM 3712 C CA . GLY A 1 462 ? 10.216 -20.362 9.932 1.00 89.75 462 GLY A CA 1
ATOM 3713 C C . GLY A 1 462 ? 10.558 -18.877 9.761 1.00 89.75 462 GLY A C 1
ATOM 3714 O O . GLY A 1 462 ? 11.740 -18.544 9.661 1.00 89.75 462 GLY A O 1
ATOM 3715 N N . ARG A 1 463 ? 9.561 -17.982 9.721 1.00 89.25 463 ARG A N 1
ATOM 3716 C CA . ARG A 1 463 ? 9.743 -16.523 9.686 1.00 89.25 463 ARG A CA 1
ATOM 3717 C C . ARG A 1 463 ? 9.250 -15.879 10.977 1.00 89.25 463 ARG A C 1
ATOM 3719 O O . ARG A 1 463 ? 8.388 -16.413 11.664 1.00 89.25 463 ARG A O 1
ATOM 3726 N N . THR A 1 464 ? 9.796 -14.710 11.287 1.00 85.94 464 THR A N 1
ATOM 3727 C CA . THR A 1 464 ? 9.385 -13.894 12.433 1.00 85.94 464 THR A CA 1
ATOM 3728 C C . THR A 1 464 ? 9.081 -12.477 11.981 1.00 85.94 464 THR A C 1
ATOM 3730 O O . THR A 1 464 ? 9.630 -11.989 10.985 1.00 85.94 464 THR A O 1
ATOM 3733 N N . LEU A 1 465 ? 8.221 -11.795 12.733 1.00 85.75 465 LEU A N 1
ATOM 3734 C CA . LEU A 1 465 ? 7.952 -10.382 12.516 1.00 85.75 465 LEU A CA 1
ATOM 3735 C C . LEU A 1 465 ? 9.225 -9.562 12.749 1.00 85.75 465 LEU A C 1
ATOM 3737 O O . LEU A 1 465 ? 9.989 -9.808 13.680 1.00 85.75 465 LEU A O 1
ATOM 3741 N N . ARG A 1 466 ? 9.442 -8.521 11.944 1.00 86.38 466 ARG A N 1
ATOM 3742 C CA . ARG A 1 466 ? 10.603 -7.635 12.095 1.00 86.38 466 ARG A CA 1
ATOM 3743 C C . ARG A 1 466 ? 10.572 -6.837 13.408 1.00 86.38 466 ARG A C 1
ATOM 3745 O O . ARG A 1 466 ? 11.629 -6.479 13.923 1.00 86.38 466 ARG A O 1
ATOM 3752 N N . ARG A 1 467 ? 9.383 -6.553 13.961 1.00 81.12 467 ARG A N 1
ATOM 3753 C CA . ARG A 1 467 ? 9.217 -5.892 15.277 1.00 81.12 467 ARG A CA 1
ATOM 3754 C C . ARG A 1 467 ? 9.605 -6.799 16.441 1.00 81.12 467 ARG A C 1
ATOM 3756 O O . ARG A 1 467 ? 10.014 -6.303 17.487 1.00 81.12 467 ARG A O 1
ATOM 3763 N N . GLU A 1 468 ? 9.507 -8.110 16.254 1.00 63.16 468 GLU A N 1
ATOM 3764 C CA . GLU A 1 468 ? 9.961 -9.095 17.224 1.00 63.16 468 GLU A CA 1
ATOM 3765 C C . GLU A 1 468 ? 11.474 -9.221 17.075 1.00 63.16 468 GLU A C 1
ATOM 3767 O O . GLU A 1 468 ? 12.000 -10.125 16.429 1.00 63.16 468 GLU A O 1
ATOM 3772 N N . LYS A 1 469 ? 12.217 -8.268 17.655 1.00 51.09 469 LYS A N 1
ATOM 3773 C CA . LYS A 1 469 ? 13.639 -8.518 17.894 1.00 51.09 469 LYS A CA 1
ATOM 3774 C C . LYS A 1 469 ? 13.716 -9.814 18.706 1.00 51.09 469 LYS A C 1
ATOM 3776 O O . LYS A 1 469 ? 12.998 -9.908 19.707 1.00 51.09 469 LYS A O 1
ATOM 3781 N N . PRO A 1 470 ? 14.576 -10.784 18.349 1.00 43.66 470 PRO A N 1
ATOM 3782 C CA . PRO A 1 470 ? 14.868 -11.860 19.275 1.00 43.66 470 PRO A CA 1
ATOM 3783 C C . PRO A 1 470 ? 15.289 -11.197 20.585 1.00 43.66 470 PRO A C 1
ATOM 3785 O O . PRO A 1 470 ? 16.155 -10.312 20.583 1.00 43.66 470 PRO A O 1
ATOM 3788 N N . LYS A 1 471 ? 14.632 -11.566 21.694 1.00 37.34 471 LYS A N 1
ATOM 3789 C CA . LYS A 1 471 ? 15.157 -11.253 23.022 1.00 37.34 471 LYS A CA 1
ATOM 3790 C C . LYS A 1 471 ? 16.617 -11.679 22.955 1.00 37.34 471 LYS A C 1
ATOM 3792 O O . LYS A 1 471 ? 16.879 -12.849 22.683 1.00 37.34 471 LYS A O 1
ATOM 3797 N N . LYS A 1 472 ? 17.559 -10.738 23.104 1.00 35.84 472 LYS A N 1
ATOM 3798 C CA . LYS A 1 472 ? 18.951 -11.120 23.336 1.00 35.84 472 LYS A CA 1
ATOM 3799 C C . LYS A 1 472 ? 18.868 -12.109 24.489 1.00 35.84 472 LYS A C 1
ATOM 3801 O O . LYS A 1 472 ? 18.391 -11.724 25.559 1.00 35.84 472 LYS A O 1
ATOM 3806 N N . ALA A 1 473 ? 19.213 -13.373 24.242 1.00 38.91 473 ALA A N 1
ATOM 3807 C CA . ALA A 1 473 ? 19.480 -14.285 25.334 1.00 38.91 473 ALA A CA 1
ATOM 3808 C C . ALA A 1 473 ? 20.476 -13.524 26.207 1.00 38.91 473 ALA A C 1
ATOM 3810 O O . ALA A 1 473 ? 21.508 -13.076 25.702 1.00 38.91 473 ALA A O 1
ATOM 3811 N N . LYS A 1 474 ? 20.082 -13.214 27.445 1.00 36.78 474 LYS A N 1
ATOM 3812 C CA . LYS A 1 474 ? 21.039 -12.706 28.418 1.00 36.78 474 LYS A CA 1
ATOM 3813 C C . LYS A 1 474 ? 22.057 -13.837 28.541 1.00 36.78 474 LYS A C 1
ATOM 3815 O O . LYS A 1 474 ? 21.685 -14.911 29.005 1.00 36.78 474 LYS A O 1
ATOM 3820 N N . SER A 1 475 ? 23.232 -13.628 27.952 1.00 39.38 475 SER A N 1
ATOM 3821 C CA . SER A 1 475 ? 24.405 -14.476 28.141 1.00 39.38 475 SER A CA 1
ATOM 3822 C C . SER A 1 475 ? 24.792 -14.472 29.604 1.00 39.38 475 SER A C 1
ATOM 3824 O O . SER A 1 475 ? 24.772 -13.344 30.161 1.00 39.38 475 SER A O 1
#

Sequence (475 aa):
MAVTFEPGKQGYIDLSNDAIVKLSDADFPSFTHWRTISEGAGPFNSDGLCDIEQLKTMLGDANASSTSLDESLDELAAKNKRVSAYLNDPDRRHVREQLRGFVCEAPTEWDTSNVEARYRKLLEPGEHFEGKKPAYDKFIDFAKRFCIWGKTGLPDGKLRFFHPLQFIRHFRRCGWLSANEFDQLLPTEVLRENDGKLLYEPVIATDTVRKISQKHRPHLNIALRKHCITTPVRMAAFFGNSLQETTWLSTLHENNPNAWYWPWDGRGFLQLTHPGNYISYWDYRARNSQIPQKVRDSLSNAHGKVNKQRSEAKKYLNDVANGVTPEMLLWRDQLADKTVPPTPEDPISPADSAGFYWSKMQMGRYADQAKPLERRVVHAIRPPDKKNPNLPNPPRSKIYYHSMSFRDASAAVNLPAAVGNPERYFNGYIARCVAHAQVLAVVGEPFFPDAAGAHTLHFPEGRTLRREKPKKAKS

Organism: NCBI:txid1537710

Secondary structure (DSSP, 8-state):
--EEEETTEEE---TT-TTS----GGG--GGGT-EEEETTSSSB-TTS-B-HHHHHHHHT-TT--PPPP-TTS-HHHHHHHHHHHHHH-GGGHHHHHHHTTEEEEEE-TT-HHHHHHHHGGGGSTTSTTTT-HHHHHHHHHHHHHH--GGGS-PPSSEEEEE-HHHHHHHHGGG-PPPHHHHHHTS-SEEEEEETTEEEEEE----HHHHHHHHHHHHHHHHHHHHTT--SHHHHHHHHHHHHHHTTTTT-SB---TTSTTTTS--BTTTTB-SHHHHHHHHHHTT-GGGS-HHHHHHHHHHHHHHHH-GGGHHHHS-TGGGT--HHHHHHHHHTTT--SS--TTTTTHHHHHHHHHHHHTTHHHHHTS----EEEEEEEBPPPPSS-TTS----EEEEEEE-HHHHHHHHHHH-GGGTT-TT---TTHHHHHHHHHHHHHHHS-PPEE-TTS-EEESS-TT---TT-PPP----

Radius of gyration: 31.26 Å; chains: 1; bounding box: 82×55×89 Å

InterPro domains:
  IPR023346 Lysozyme-like domain superfamily [SSF53955] (217-283)

pLDDT: mean 89.42, std 10.17, range [35.84, 98.62]